Protein AF-A0A2V7YIM9-F1 (afdb_monomer_lite)

Foldseek 3Di:
DAQQQFDVVLVVVLVVLLVVQVLQQLVVCLDCVQFVPVVCCVVPVPDPPAADALVVDDPPDPSSVVSSVSRSVVRSVRGPNNVVLVVVLCVLVVDDQDPDPDVSSVVSVVVSVVVNVVSCVVSVGDDHSVVRGDPCVVCRPNQNVQVVCCVVVVPPADGDGDHFWQARQLVQVVVQVVCQVVVSDQKDKGKDWFDADDPVNVVVCVVVQADQPVNAADQPQFPTSHWFEGTGMFIDMGGDPLVCVLVPDDDLFKDFQFKFKFFQVPAQADADPVGLLRQVVRRCVRPPDPDPSDVPPPQAADEDACRPRNDYTNHPQRVVVVQVSNQLSVQWHAAGPAAPPRGDPVCNVVVVRYHHRHTGGHDFDKDKDWTAHRNRMIMMIIMGGDDPVVSVVSVVVSVVVVVD

Secondary structure (DSSP, 8-state):
-BSSS--HHHHHHHHHHHHHHHHHHHHHHHSGGG-HHHHHHHTT---TTPPPPGGGS-TTSHHHHHHHHHHHHHHHHT-HHHHHHHHHHHHHHTSPPPS--HHHHHHHHHHHHHHHHHHHHHHTPPPPGGGGS-GGGGGGSTTHHHHHHHHHHT--S-------GGGHHHHHHHHHHHHHHTTS-SEEEEEEEEPSPPHHHHHHHHHTT-B-TT-PPP-TTBS---B-B--EEEEEEEE-HHHHHHTT----SEEEEEEEEEE--S-SSSPPSHHHHHHHHHHHTT---SSTTSTT-TT--B---HHHH-B-SSSHHHHHHHHHHHHHTTTEEPP-S--TT-B-HHHHTTGGGB--TT-EE--S--EEEEEEETTTEEEEEEEEEPPHHHHHHHHHHHHHHHT-

Radius of gyration: 29.35 Å; chains: 1; bounding box: 73×36×97 Å

pLDDT: mean 88.26, std 10.35, range [42.66, 98.38]

Sequence (404 aa):
MGTGLGDITITQTEALNHERALRRWNEFWAAAERCSALQVHLDGNVDPAAPRHPDEFPIGSEEWIEAKYAWEEFWAAKSDSLQRYLEEAAAIQGEAVPPSSGSAKLTSIRQKLNRIRALNKKWGCPDEPWASVSPNLLWNIANIPASQISMIGKIVGPAVAPVAACASFGVAAKMAVDAIRLGDATAAVIGMTDPPPHPMVISAFYNANVLSADADVSRPLTALKGTHVAGGSCVWIVGDADAMMAHGFRPLGMEIVGVGTSSDAHHIITPSKGGPQLAIKAAMENVEATDVTTWLHPDVIFTARKGTFGHGMSVGGGWELTAQHLGMAKGRLYPMALTEGELHADVQVHQAKFVQAQGCEVERGYSGKLSMGVGGINSCVISRPWDPQYIEQHLAARAHASAR

Structure (mmCIF, N/CA/C/O backbone):
data_AF-A0A2V7YIM9-F1
#
_entry.id   AF-A0A2V7YIM9-F1
#
loop_
_atom_site.group_PDB
_atom_site.id
_atom_site.type_symbol
_atom_site.label_atom_id
_atom_site.label_alt_id
_atom_site.label_comp_id
_atom_site.label_asym_id
_atom_site.label_entity_id
_atom_site.label_seq_id
_atom_site.pdbx_PDB_ins_code
_atom_site.Cartn_x
_atom_site.Cartn_y
_atom_site.Cartn_z
_atom_site.occupancy
_atom_site.B_iso_or_equiv
_atom_site.auth_seq_id
_atom_site.auth_comp_id
_atom_site.auth_asym_id
_atom_site.auth_atom_id
_atom_site.pdbx_PDB_model_num
ATOM 1 N N . MET A 1 1 ? -5.720 6.142 -2.112 1.00 42.81 1 MET A N 1
ATOM 2 C CA . MET A 1 1 ? -4.274 6.333 -2.383 1.00 42.81 1 MET A CA 1
ATOM 3 C C . MET A 1 1 ? -3.561 5.041 -2.011 1.00 42.81 1 MET A C 1
ATOM 5 O O . MET A 1 1 ? -3.954 4.453 -1.015 1.00 42.81 1 MET A O 1
ATOM 9 N N . GLY A 1 2 ? -2.640 4.522 -2.831 1.00 42.66 2 GLY A N 1
ATOM 10 C CA . GLY A 1 2 ? -2.271 3.097 -2.814 1.00 42.66 2 GLY A CA 1
ATOM 11 C C . GLY A 1 2 ? -0.770 2.827 -2.839 1.00 42.66 2 GLY A C 1
ATOM 12 O O . GLY A 1 2 ? -0.198 2.626 -3.902 1.00 42.66 2 GLY A O 1
ATOM 13 N N . THR A 1 3 ? -0.183 2.731 -1.645 1.00 47.25 3 THR A N 1
ATOM 14 C CA . THR A 1 3 ? 1.246 2.408 -1.407 1.00 47.25 3 THR A CA 1
ATOM 15 C C . THR A 1 3 ? 1.467 1.182 -0.548 1.00 47.25 3 THR A C 1
ATOM 17 O O . THR A 1 3 ? 2.578 0.930 -0.088 1.00 47.25 3 THR A O 1
ATOM 20 N N . GLY A 1 4 ? 0.389 0.471 -0.233 1.00 54.41 4 GLY A N 1
ATOM 21 C CA . GLY A 1 4 ? 0.363 -0.467 0.882 1.00 54.41 4 GLY A CA 1
ATOM 22 C C . GLY A 1 4 ? 0.181 0.189 2.258 1.00 54.41 4 GLY A C 1
ATOM 23 O O . GLY A 1 4 ? -0.347 -0.481 3.133 1.00 54.41 4 GLY A O 1
ATOM 24 N N . LEU A 1 5 ? 0.521 1.474 2.458 1.00 55.50 5 LEU A N 1
ATOM 25 C CA . LEU A 1 5 ? 0.289 2.182 3.736 1.00 55.50 5 LEU A CA 1
ATOM 26 C C . LEU A 1 5 ? -1.057 2.921 3.798 1.00 55.50 5 LEU A C 1
ATOM 28 O O . LEU A 1 5 ? -1.533 3.243 4.885 1.00 55.50 5 LEU A O 1
ATOM 32 N N . GLY A 1 6 ? -1.665 3.193 2.641 1.00 71.44 6 GLY A N 1
ATOM 33 C CA . GLY A 1 6 ? -2.844 4.052 2.547 1.00 71.44 6 GLY A CA 1
ATOM 34 C C . GLY A 1 6 ? -2.540 5.522 2.883 1.00 71.44 6 GLY A C 1
ATOM 35 O O . GLY A 1 6 ? -1.406 5.926 3.128 1.00 71.44 6 GLY A O 1
ATOM 36 N N . ASP A 1 7 ? -3.570 6.350 2.847 1.00 80.69 7 ASP A N 1
ATOM 37 C CA . ASP A 1 7 ? -3.644 7.673 3.444 1.00 80.69 7 ASP A CA 1
ATOM 38 C C . ASP A 1 7 ? -3.644 7.557 4.979 1.00 80.69 7 ASP A C 1
ATOM 40 O O . ASP A 1 7 ? -4.624 7.136 5.604 1.00 80.69 7 ASP A O 1
ATOM 44 N N . ILE A 1 8 ? -2.508 7.905 5.581 1.00 85.88 8 ILE A N 1
ATOM 45 C CA . ILE A 1 8 ? -2.292 7.832 7.030 1.00 85.88 8 ILE A CA 1
ATOM 46 C C . ILE A 1 8 ? -3.161 8.844 7.774 1.00 85.88 8 ILE A C 1
ATOM 48 O O . ILE A 1 8 ? -3.601 8.548 8.881 1.00 85.88 8 ILE A O 1
ATOM 52 N N . THR A 1 9 ? -3.451 10.005 7.183 1.00 86.25 9 THR A N 1
ATOM 53 C CA . THR A 1 9 ? -4.272 11.036 7.828 1.00 86.25 9 THR A CA 1
ATOM 54 C C . THR A 1 9 ? -5.695 10.538 8.039 1.00 86.25 9 THR A C 1
ATOM 56 O O . THR A 1 9 ? -6.255 10.740 9.118 1.00 86.25 9 THR A O 1
ATOM 59 N N . ILE A 1 10 ? -6.261 9.838 7.051 1.00 86.56 10 ILE A N 1
ATOM 60 C CA . ILE A 1 10 ? -7.571 9.193 7.197 1.00 86.56 10 ILE A CA 1
ATOM 61 C C . ILE A 1 10 ? -7.507 8.134 8.301 1.00 86.56 10 ILE A C 1
ATOM 63 O O . ILE A 1 10 ? -8.278 8.218 9.253 1.00 86.56 10 ILE A O 1
ATOM 67 N N . THR A 1 11 ? -6.558 7.191 8.244 1.00 88.75 11 THR A N 1
ATOM 68 C CA . THR A 1 11 ? -6.433 6.140 9.275 1.00 88.75 11 THR A CA 1
ATOM 69 C C . THR A 1 11 ? -6.282 6.723 10.681 1.00 88.75 11 THR A C 1
ATOM 71 O O . THR A 1 11 ? -6.961 6.280 11.603 1.00 88.75 11 THR A O 1
ATOM 74 N N . GLN A 1 12 ? -5.435 7.741 10.851 1.00 90.38 12 GLN A N 1
ATOM 75 C CA . GLN A 1 12 ? -5.206 8.400 12.135 1.00 90.38 12 GLN A CA 1
ATOM 76 C C . GLN A 1 12 ? -6.467 9.105 12.641 1.00 90.38 12 GLN A C 1
ATOM 78 O O . GLN A 1 12 ? -6.817 8.978 13.812 1.00 90.38 12 GLN A O 1
ATOM 83 N N . THR A 1 13 ? -7.157 9.841 11.770 1.00 91.00 13 THR A N 1
ATOM 84 C CA . THR A 1 13 ? -8.372 10.575 12.139 1.00 91.00 13 THR A CA 1
ATOM 85 C C . THR A 1 13 ? -9.473 9.616 12.579 1.00 91.00 13 THR A C 1
ATOM 87 O O . THR A 1 13 ? -10.075 9.812 13.633 1.00 91.00 13 THR A O 1
ATOM 90 N N . GLU A 1 14 ? -9.704 8.553 11.811 1.00 93.00 14 GLU A N 1
ATOM 91 C CA . GLU A 1 14 ? -10.729 7.558 12.125 1.00 93.00 14 GLU A CA 1
ATOM 92 C C . GLU A 1 14 ? -10.385 6.761 13.393 1.00 93.00 14 GLU A C 1
ATOM 94 O O . GLU A 1 14 ? -11.267 6.524 14.219 1.00 93.00 14 GLU A O 1
ATOM 99 N N . ALA A 1 15 ? -9.107 6.427 13.613 1.00 93.50 15 ALA A N 1
ATOM 100 C CA . ALA A 1 15 ? -8.653 5.780 14.844 1.00 93.50 15 ALA A CA 1
ATOM 101 C C . ALA A 1 15 ? -8.900 6.658 16.082 1.00 93.50 15 ALA A C 1
ATOM 103 O O . ALA A 1 15 ? -9.472 6.186 17.064 1.00 93.50 15 ALA A O 1
ATOM 104 N N . LEU A 1 16 ? -8.552 7.949 16.022 1.00 94.62 16 LEU A N 1
ATOM 105 C CA . LEU A 1 16 ? -8.789 8.892 17.121 1.00 94.62 16 LEU A CA 1
ATOM 106 C C . LEU A 1 16 ? -10.284 9.125 17.377 1.00 94.62 16 LEU A C 1
ATOM 108 O O . LEU A 1 16 ? -10.702 9.275 18.526 1.00 94.62 16 LEU A O 1
ATOM 112 N N . ASN A 1 17 ? -11.104 9.168 16.323 1.00 95.38 17 ASN A N 1
ATOM 113 C CA . ASN A 1 17 ? -12.556 9.282 16.461 1.00 95.38 17 ASN A CA 1
ATOM 114 C C . ASN A 1 17 ? -13.139 8.054 17.168 1.00 95.38 17 ASN A C 1
ATOM 116 O O . ASN A 1 17 ? -13.899 8.218 18.126 1.00 95.38 17 ASN A O 1
ATOM 120 N N . HIS A 1 18 ? -12.740 6.852 16.738 1.00 96.56 18 HIS A N 1
ATOM 121 C CA . HIS A 1 18 ? -13.134 5.594 17.369 1.00 96.56 18 HIS A CA 1
ATOM 122 C C . HIS A 1 18 ? -12.713 5.536 18.835 1.00 96.56 18 HIS A C 1
ATOM 124 O O . HIS A 1 18 ? -13.533 5.250 19.700 1.00 96.56 18 HIS A O 1
ATOM 130 N N . GLU A 1 19 ? -11.460 5.870 19.136 1.00 96.06 19 GLU A N 1
ATOM 131 C CA . GLU A 1 19 ? -10.937 5.857 20.499 1.00 96.06 19 GLU A CA 1
ATOM 132 C C . GLU A 1 19 ? -11.708 6.813 21.424 1.00 96.06 19 GLU A C 1
ATOM 134 O O . GLU A 1 19 ? -12.126 6.429 22.515 1.00 96.06 19 GLU A O 1
ATOM 139 N N . ARG A 1 20 ? -11.986 8.047 20.981 1.00 96.12 20 ARG A N 1
ATOM 140 C CA . ARG A 1 20 ? -12.792 9.009 21.759 1.00 96.12 20 ARG A CA 1
ATOM 141 C C . ARG A 1 20 ? -14.228 8.534 21.973 1.00 96.12 20 ARG A C 1
ATOM 143 O O . ARG A 1 20 ? -14.816 8.812 23.019 1.00 96.12 20 ARG A O 1
ATOM 150 N N . ALA A 1 21 ? -14.825 7.876 20.982 1.00 97.38 21 ALA A N 1
ATOM 151 C CA . ALA A 1 21 ? -16.162 7.311 21.117 1.00 97.38 21 ALA A CA 1
ATOM 152 C C . ALA A 1 21 ? -16.165 6.124 22.089 1.00 97.38 21 ALA A C 1
ATOM 154 O O . ALA A 1 21 ? -17.000 6.097 22.990 1.00 97.38 21 ALA A O 1
ATOM 155 N N . LEU A 1 22 ? -15.184 5.225 21.977 1.00 97.25 22 LEU A N 1
ATOM 156 C CA . LEU A 1 22 ? -15.013 4.071 22.856 1.00 97.25 22 LEU A CA 1
ATOM 157 C C . LEU A 1 22 ? -14.806 4.480 24.316 1.00 97.25 22 LEU A C 1
ATOM 159 O O . LEU A 1 22 ? -15.450 3.917 25.192 1.00 97.25 22 LEU A O 1
ATOM 163 N N . ARG A 1 23 ? -13.992 5.508 24.581 1.00 95.75 23 ARG A N 1
ATOM 164 C CA . ARG A 1 23 ? -13.793 6.033 25.943 1.00 95.75 23 ARG A CA 1
ATOM 165 C C . ARG A 1 23 ? -15.106 6.518 26.564 1.00 95.75 23 ARG A C 1
ATOM 167 O O . ARG A 1 23 ? -15.465 6.076 27.645 1.00 95.75 23 ARG A O 1
ATOM 174 N N . ARG A 1 24 ? -15.875 7.353 25.851 1.00 97.44 24 ARG A N 1
ATOM 175 C CA . ARG A 1 24 ? -17.189 7.835 26.331 1.00 97.44 24 ARG A CA 1
ATOM 176 C C . ARG A 1 24 ? -18.197 6.701 26.517 1.00 97.44 24 ARG A C 1
ATOM 178 O O . ARG A 1 24 ? -19.010 6.743 27.434 1.00 97.44 24 ARG A O 1
ATOM 185 N N . TRP A 1 25 ? -18.162 5.713 25.626 1.00 98.19 25 TRP A N 1
ATOM 186 C CA . TRP A 1 25 ? -19.009 4.529 25.695 1.00 98.19 25 TRP A CA 1
ATOM 187 C C . TRP A 1 25 ? -18.703 3.702 26.944 1.00 98.19 25 TRP A C 1
ATOM 189 O O . TRP A 1 25 ? -19.609 3.417 27.725 1.00 98.19 25 TRP A O 1
ATOM 199 N N . ASN A 1 26 ? -17.431 3.373 27.164 1.00 98.12 26 ASN A N 1
ATOM 200 C CA . ASN A 1 26 ? -17.002 2.585 28.312 1.00 98.12 26 ASN A CA 1
ATOM 201 C C . ASN A 1 26 ? -17.240 3.340 29.619 1.00 98.12 26 ASN A C 1
ATOM 203 O O . ASN A 1 26 ? -17.828 2.765 30.521 1.00 98.12 26 ASN A O 1
ATOM 207 N N . GLU A 1 27 ? -16.903 4.630 29.703 1.00 97.56 27 GLU A N 1
ATOM 208 C CA . GLU A 1 27 ? -17.203 5.471 30.871 1.00 97.56 27 GLU A CA 1
ATOM 209 C C . GLU A 1 27 ? -18.697 5.439 31.233 1.00 97.56 27 GLU A C 1
ATOM 211 O O . GLU A 1 27 ? -19.064 5.263 32.396 1.00 97.56 27 GLU A O 1
ATOM 216 N N . PHE A 1 28 ? -19.578 5.547 30.231 1.00 98.31 28 PHE A N 1
ATOM 217 C CA . 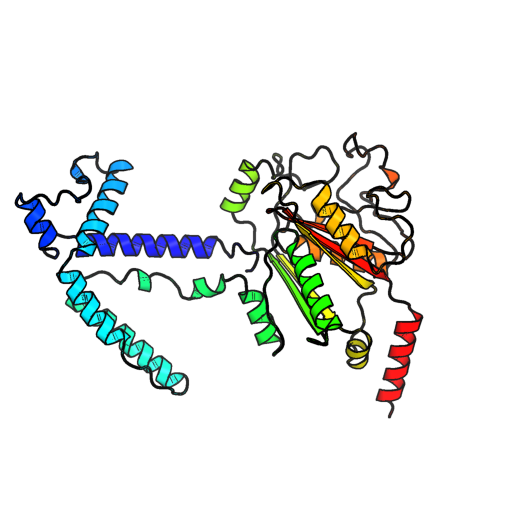PHE A 1 28 ? -21.017 5.472 30.456 1.00 98.31 28 PHE A CA 1
ATOM 218 C C . PHE A 1 28 ? -21.429 4.101 31.005 1.00 98.31 28 PHE A C 1
ATOM 220 O O . PHE A 1 28 ? -22.084 4.031 32.046 1.00 98.31 28 PHE A O 1
ATOM 227 N N . TRP A 1 29 ? -21.061 3.010 30.330 1.00 98.31 29 TRP A N 1
ATOM 228 C CA . TRP A 1 29 ? -21.534 1.661 30.668 1.00 98.31 29 TRP A CA 1
ATOM 229 C C . TRP A 1 29 ? -20.837 1.031 31.876 1.00 98.31 29 TRP A C 1
ATOM 231 O O . TRP A 1 29 ? -21.437 0.198 32.552 1.00 98.31 29 TRP A O 1
ATOM 241 N N . ALA A 1 30 ? -19.614 1.455 32.182 1.00 97.81 30 ALA A N 1
ATOM 242 C CA . ALA A 1 30 ? -18.868 1.033 33.359 1.00 97.81 30 ALA A CA 1
ATOM 243 C C . ALA A 1 30 ? -19.380 1.668 34.654 1.00 97.81 30 ALA A C 1
ATOM 245 O O . ALA A 1 30 ? -18.981 1.223 35.721 1.00 97.81 30 ALA A O 1
ATOM 246 N N . ALA A 1 31 ? -20.242 2.689 34.605 1.00 97.00 31 ALA A N 1
ATOM 247 C CA . ALA A 1 31 ? -20.770 3.318 35.812 1.00 97.00 31 ALA A CA 1
ATOM 248 C C . ALA A 1 31 ? -21.504 2.303 36.711 1.00 97.00 31 ALA A C 1
ATOM 250 O O . ALA A 1 31 ? -22.282 1.482 36.222 1.00 97.00 31 ALA A O 1
ATOM 251 N N . ALA A 1 32 ? -21.310 2.394 38.031 1.00 95.56 32 ALA A N 1
ATOM 252 C CA . ALA A 1 32 ? -21.840 1.425 39.000 1.00 95.56 32 ALA A CA 1
ATOM 253 C C . ALA A 1 32 ? -23.373 1.260 38.923 1.00 95.56 32 ALA A C 1
ATOM 255 O O . ALA A 1 32 ? -23.888 0.149 38.999 1.00 95.56 32 ALA A O 1
ATOM 256 N N . GLU A 1 33 ? -24.098 2.344 38.628 1.00 96.19 33 GLU A N 1
ATOM 257 C CA . GLU A 1 33 ? -25.552 2.344 38.391 1.00 96.19 33 GLU A CA 1
ATOM 258 C C . GLU A 1 33 ? -26.010 1.489 37.190 1.00 96.19 33 GLU A C 1
ATOM 260 O O . GLU A 1 33 ? -27.188 1.151 37.083 1.00 96.19 33 GLU A O 1
ATOM 265 N N . ARG A 1 34 ? -25.093 1.135 36.281 1.00 97.12 34 ARG A N 1
ATOM 266 C CA . ARG A 1 34 ? -25.328 0.324 35.074 1.00 97.12 34 ARG A CA 1
ATOM 267 C C . ARG A 1 34 ? -24.550 -0.995 35.071 1.00 97.12 34 ARG A C 1
ATOM 269 O O . ARG A 1 34 ? -24.736 -1.801 34.156 1.00 97.12 34 ARG A O 1
ATOM 276 N N . CYS A 1 35 ? -23.686 -1.221 36.056 1.00 97.81 35 CYS A N 1
ATOM 277 C CA . CYS A 1 35 ? -22.847 -2.406 36.163 1.00 97.81 35 CYS A CA 1
ATOM 278 C C . CYS A 1 35 ? -22.949 -2.992 37.572 1.00 97.81 35 CYS A C 1
ATOM 280 O O . CYS A 1 35 ? -22.203 -2.632 38.484 1.00 97.81 35 CYS A O 1
ATOM 282 N N . SER A 1 36 ? -23.867 -3.945 37.731 1.00 96.69 36 SER A N 1
ATOM 283 C CA . SER A 1 36 ? -24.070 -4.670 38.991 1.00 96.69 36 SER A CA 1
ATOM 284 C C . SER A 1 36 ? -22.798 -5.362 39.494 1.00 96.69 36 SER A C 1
ATOM 286 O O . SER A 1 36 ? -22.537 -5.366 40.694 1.00 96.69 36 SER A O 1
ATOM 288 N N . ALA A 1 37 ? -21.968 -5.890 38.590 1.00 96.38 37 ALA A N 1
ATOM 289 C CA . ALA A 1 37 ? -20.688 -6.498 38.948 1.00 96.38 37 ALA A CA 1
ATOM 290 C C . ALA A 1 37 ? -19.711 -5.484 39.570 1.00 96.38 37 ALA A C 1
ATOM 292 O O . ALA A 1 37 ? -19.044 -5.809 40.552 1.00 96.38 37 ALA A O 1
ATOM 293 N N . LEU A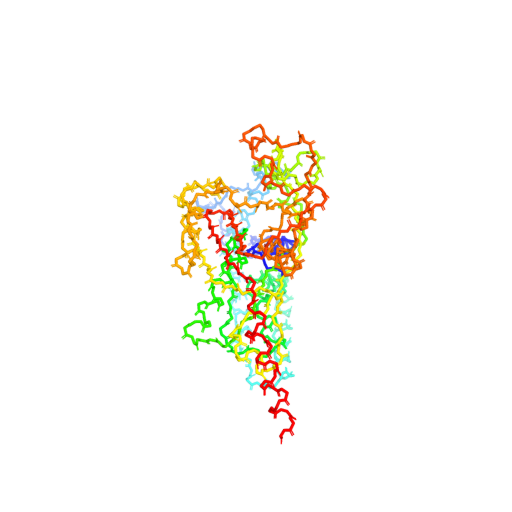 1 38 ? -19.663 -4.254 39.043 1.00 97.00 38 LEU A N 1
ATOM 294 C CA . LEU A 1 38 ? -18.868 -3.183 39.639 1.00 97.00 38 LEU A CA 1
ATOM 295 C C . LEU A 1 38 ? -19.428 -2.789 41.007 1.00 97.00 38 LEU A C 1
ATOM 297 O O . LEU A 1 38 ? -18.658 -2.629 41.946 1.00 97.00 38 LEU A O 1
ATOM 301 N N . GLN A 1 39 ? -20.751 -2.663 41.142 1.00 95.94 39 GLN A N 1
ATOM 302 C CA . GLN A 1 39 ? -21.371 -2.344 42.431 1.00 95.94 39 GLN A CA 1
ATOM 303 C C . GLN A 1 39 ? -20.971 -3.372 43.502 1.00 95.94 39 GLN A C 1
ATOM 305 O O . GLN A 1 39 ? -20.506 -2.994 44.569 1.00 95.94 39 GLN A O 1
ATOM 310 N N . VAL A 1 40 ? -21.040 -4.667 43.178 1.00 95.75 40 VAL A N 1
ATOM 311 C CA . VAL A 1 40 ? -20.604 -5.758 44.068 1.00 95.75 40 VAL A CA 1
ATOM 312 C C . VAL A 1 40 ? -19.119 -5.647 44.436 1.00 95.75 40 VAL A C 1
ATOM 314 O O . VAL A 1 40 ? -18.757 -5.877 45.591 1.00 95.75 40 VAL A O 1
ATOM 317 N N . HIS A 1 41 ? -18.262 -5.275 43.481 1.00 95.44 41 HIS A N 1
ATOM 318 C CA . HIS A 1 41 ? -16.842 -5.037 43.737 1.00 95.44 41 HIS A CA 1
ATOM 319 C C . HIS A 1 41 ? -16.619 -3.859 44.694 1.00 95.44 41 HIS A C 1
ATOM 321 O O . HIS A 1 41 ? -15.869 -3.991 45.660 1.00 95.44 41 HIS A O 1
ATOM 327 N N . LEU A 1 42 ? -17.296 -2.730 44.460 1.00 93.38 42 LEU A N 1
ATOM 328 C CA . LEU A 1 42 ? -17.209 -1.530 45.299 1.00 93.38 42 LEU A CA 1
ATOM 329 C C . LEU A 1 42 ? -17.794 -1.748 46.704 1.00 93.38 42 LEU A C 1
ATOM 331 O O . LEU A 1 42 ? -17.289 -1.176 47.667 1.00 93.38 42 LEU A O 1
ATOM 335 N N . ASP A 1 43 ? -18.792 -2.623 46.840 1.00 94.31 43 ASP A N 1
ATOM 336 C CA . ASP A 1 43 ? -19.398 -3.007 48.122 1.00 94.31 43 ASP A CA 1
ATOM 337 C C . ASP A 1 43 ? -18.510 -3.973 48.944 1.00 94.31 43 ASP A C 1
ATOM 339 O O . ASP A 1 43 ? -18.887 -4.406 50.036 1.00 94.31 43 ASP A O 1
ATOM 343 N N . GLY A 1 44 ? -17.311 -4.304 48.446 1.00 90.75 44 GLY A N 1
ATOM 344 C CA . GLY A 1 44 ? -16.274 -5.038 49.175 1.00 90.75 44 GLY A CA 1
ATOM 345 C C . GLY A 1 44 ? -16.062 -6.485 48.729 1.00 90.75 44 GLY A C 1
ATOM 346 O O . GLY A 1 44 ? -15.158 -7.146 49.243 1.00 90.75 44 GLY A O 1
ATOM 347 N N . ASN A 1 45 ? -16.831 -6.994 47.761 1.00 91.69 45 ASN A N 1
ATOM 348 C CA . ASN A 1 45 ? -16.574 -8.301 47.153 1.00 91.69 45 ASN A CA 1
ATOM 349 C C . ASN A 1 45 ? -15.641 -8.146 45.945 1.00 91.69 45 ASN A C 1
ATOM 351 O O . ASN A 1 45 ? -16.058 -8.203 44.786 1.00 91.69 45 ASN A O 1
ATOM 355 N N . VAL A 1 46 ? -14.371 -7.883 46.253 1.00 90.12 46 VAL A N 1
ATOM 356 C CA . VAL A 1 46 ? -13.329 -7.526 45.286 1.00 90.12 46 VAL A CA 1
ATOM 357 C C . VAL A 1 46 ? -13.140 -8.637 44.251 1.00 90.12 46 VAL A C 1
ATOM 359 O O . VAL A 1 46 ? -12.635 -9.715 44.559 1.00 90.12 46 VAL A O 1
ATOM 362 N N . ASP A 1 47 ? -13.505 -8.352 43.000 1.00 93.06 47 ASP A N 1
ATOM 363 C CA . ASP A 1 47 ? -13.072 -9.141 41.841 1.00 93.06 47 ASP A CA 1
ATOM 364 C C . ASP A 1 47 ? -11.532 -9.087 41.733 1.00 93.06 47 ASP A C 1
ATOM 366 O O . ASP A 1 47 ? -10.982 -8.010 41.484 1.00 93.06 47 ASP A O 1
ATOM 370 N N . PRO A 1 48 ? -10.818 -10.215 41.911 1.00 92.56 48 PRO A N 1
ATOM 371 C CA . PRO A 1 48 ? -9.357 -10.237 41.912 1.00 92.56 48 PRO A CA 1
ATOM 372 C C . PRO A 1 48 ? -8.748 -9.955 40.532 1.00 92.56 48 PRO A C 1
ATOM 374 O O . PRO A 1 48 ? -7.548 -9.712 40.442 1.00 92.56 48 PRO A O 1
ATOM 377 N N . ALA A 1 49 ? -9.546 -10.016 39.462 1.00 95.44 49 ALA A N 1
ATOM 378 C CA . ALA A 1 49 ? -9.114 -9.671 38.113 1.00 95.44 49 ALA A CA 1
ATOM 379 C C . ALA A 1 49 ? -9.318 -8.184 37.782 1.00 95.44 49 ALA A C 1
ATOM 381 O O . ALA A 1 49 ? -8.957 -7.765 36.681 1.00 95.44 49 ALA A O 1
ATOM 382 N N . ALA A 1 50 ? -9.906 -7.395 38.690 1.00 95.81 50 ALA A N 1
ATOM 383 C CA . ALA A 1 50 ? -10.101 -5.972 38.461 1.00 95.81 50 ALA A CA 1
ATOM 384 C C . ALA A 1 50 ? -8.744 -5.250 38.340 1.00 95.81 50 ALA A C 1
ATOM 386 O O . ALA A 1 50 ? -7.833 -5.505 39.135 1.00 95.81 50 ALA A O 1
ATOM 387 N N . PRO A 1 51 ? -8.589 -4.346 37.359 1.00 96.38 51 PRO A N 1
ATOM 388 C CA . PRO A 1 51 ? -7.403 -3.507 37.258 1.00 96.38 51 PRO A CA 1
ATOM 389 C C . PRO A 1 51 ? -7.320 -2.541 38.449 1.00 96.38 51 PRO A C 1
ATOM 391 O O . PRO A 1 51 ? -8.279 -2.366 39.200 1.00 96.38 51 PRO A O 1
ATOM 394 N N . ARG A 1 52 ? -6.163 -1.892 38.616 1.00 94.75 52 ARG A N 1
ATOM 395 C CA . ARG A 1 52 ? -5.961 -0.886 39.671 1.00 94.75 52 ARG A CA 1
ATOM 396 C C . ARG A 1 52 ? -6.961 0.257 39.530 1.00 94.75 52 ARG A C 1
ATOM 398 O O . ARG A 1 52 ? -7.253 0.689 38.412 1.00 94.75 52 ARG A O 1
ATOM 405 N N . HIS A 1 53 ? -7.461 0.753 40.657 1.00 94.81 53 HIS A N 1
ATOM 406 C CA . HIS A 1 53 ? -8.435 1.834 40.641 1.00 94.81 53 HIS A CA 1
ATOM 407 C C . HIS A 1 53 ? -7.747 3.144 40.214 1.00 94.81 53 HIS A C 1
ATOM 409 O O . HIS A 1 53 ? -6.646 3.430 40.694 1.00 94.81 53 HIS A O 1
ATOM 415 N N . PRO A 1 54 ? -8.364 3.980 39.356 1.00 95.69 54 PRO A N 1
ATOM 416 C CA . PRO A 1 54 ? -7.737 5.219 38.883 1.00 95.69 54 PRO A CA 1
ATOM 417 C C . PRO A 1 54 ? -7.340 6.176 40.015 1.00 95.69 54 PRO A C 1
ATOM 419 O O . PRO A 1 54 ? -6.305 6.826 39.929 1.00 95.69 54 PRO A O 1
ATOM 422 N N . ASP A 1 55 ? -8.110 6.212 41.106 1.00 95.44 55 ASP A N 1
ATOM 423 C CA . ASP A 1 55 ? -7.829 7.050 42.288 1.00 95.44 55 ASP A CA 1
ATOM 424 C C . ASP A 1 55 ? -6.514 6.708 43.013 1.00 95.44 55 ASP A C 1
ATOM 426 O O . ASP A 1 55 ? -6.055 7.477 43.855 1.00 95.44 55 ASP A O 1
ATOM 430 N N . GLU A 1 56 ? -5.879 5.576 42.692 1.00 96.06 56 GLU A N 1
ATOM 431 C CA . GLU A 1 56 ? -4.537 5.252 43.183 1.00 96.06 56 GLU A CA 1
ATOM 432 C C . GLU A 1 56 ? -3.437 6.125 42.549 1.00 96.06 56 GLU A C 1
ATOM 434 O O . GLU A 1 56 ? -2.292 6.098 43.009 1.00 96.06 56 GLU A O 1
ATOM 439 N N . PHE A 1 57 ? -3.758 6.885 41.496 1.00 97.38 57 PHE A N 1
ATOM 440 C CA . PHE A 1 57 ? -2.809 7.671 40.712 1.00 97.38 57 PHE A CA 1
ATOM 441 C C . PHE A 1 57 ? -3.178 9.165 40.682 1.00 97.38 57 PHE A C 1
ATOM 443 O O . PHE A 1 57 ? -4.357 9.519 40.761 1.00 97.38 57 PHE A O 1
ATOM 450 N N . PRO A 1 58 ? -2.195 10.077 40.539 1.00 97.44 58 PRO A N 1
ATOM 451 C CA . PRO A 1 58 ? -2.470 11.506 40.412 1.00 97.44 58 PRO A CA 1
ATOM 452 C C . PRO A 1 58 ? -3.316 11.815 39.171 1.00 97.44 58 PRO A C 1
ATOM 454 O O . PRO A 1 58 ? -2.931 11.480 38.053 1.00 97.44 58 PRO A O 1
ATOM 457 N N . ILE A 1 59 ? -4.442 12.510 39.357 1.00 96.06 59 ILE A N 1
ATOM 458 C CA . ILE A 1 59 ? -5.344 12.882 38.257 1.00 96.06 59 ILE A CA 1
ATOM 459 C C . ILE A 1 59 ? -4.565 13.599 37.147 1.00 96.06 59 ILE A C 1
ATOM 461 O O . ILE A 1 59 ? -3.906 14.612 37.385 1.00 96.06 59 ILE A O 1
ATOM 465 N N . GLY A 1 60 ? -4.688 13.085 35.923 1.00 93.19 60 GLY A N 1
ATOM 466 C CA . GLY A 1 60 ? -4.036 13.632 34.734 1.00 93.19 60 GLY A CA 1
ATOM 467 C C . GLY A 1 60 ? -2.623 13.109 34.461 1.00 93.19 60 GLY A C 1
ATOM 468 O O . GLY A 1 60 ? -2.051 13.502 33.445 1.00 93.19 60 GLY A O 1
ATOM 469 N N . SER A 1 61 ? -2.065 12.233 35.307 1.00 96.75 61 SER A N 1
ATOM 470 C CA . SER A 1 61 ? -0.836 11.501 34.972 1.00 96.75 61 SER A CA 1
ATOM 471 C C . SER A 1 61 ? -1.092 10.439 33.896 1.00 96.75 61 SER A C 1
ATOM 473 O O . SER A 1 61 ? -2.235 10.039 33.665 1.00 96.75 61 SER A O 1
ATOM 475 N N . GLU A 1 62 ? -0.034 9.975 33.231 1.00 96.56 62 GLU A N 1
ATOM 476 C CA . GLU A 1 62 ? -0.134 8.915 32.219 1.00 96.56 62 GLU A CA 1
ATOM 477 C C . GLU A 1 62 ? -0.678 7.618 32.837 1.00 96.56 62 GLU A C 1
ATOM 479 O O . GLU A 1 62 ? -1.609 7.020 32.304 1.00 96.56 62 GLU A O 1
ATOM 484 N N . GLU A 1 63 ? -0.220 7.269 34.039 1.00 97.19 63 GLU A N 1
ATOM 485 C CA . GLU A 1 63 ? -0.690 6.100 34.786 1.00 97.19 63 GLU A CA 1
ATOM 486 C C . GLU A 1 63 ? -2.162 6.221 35.195 1.00 97.19 63 GLU A C 1
ATOM 488 O O . GLU A 1 63 ? -2.895 5.235 35.159 1.00 97.19 63 GLU A O 1
ATOM 493 N N . TRP A 1 64 ? -2.625 7.426 35.552 1.00 97.50 64 TRP A N 1
ATOM 494 C CA . TRP A 1 64 ? -4.042 7.666 35.832 1.00 97.50 64 TRP A CA 1
ATOM 495 C C . TRP A 1 64 ? -4.904 7.464 34.583 1.00 97.50 64 TRP A C 1
ATOM 497 O O . TRP A 1 64 ? -5.975 6.862 34.661 1.00 97.50 64 TRP A O 1
ATOM 507 N N . ILE A 1 65 ? -4.435 7.941 33.425 1.00 95.38 65 ILE A N 1
ATOM 508 C CA . ILE A 1 65 ? -5.121 7.776 32.138 1.00 95.38 65 ILE A CA 1
ATOM 509 C C . ILE A 1 65 ? -5.220 6.286 31.776 1.00 95.38 65 ILE A C 1
ATOM 511 O O . ILE A 1 65 ? -6.308 5.810 31.447 1.00 95.38 65 ILE A O 1
ATOM 515 N N . GLU A 1 66 ? -4.113 5.548 31.874 1.00 96.00 66 GLU A N 1
ATOM 516 C CA . GLU A 1 66 ? -4.071 4.107 31.601 1.00 96.00 66 GLU A CA 1
ATOM 517 C C . GLU A 1 66 ? -4.967 3.314 32.558 1.00 96.00 66 GLU A C 1
ATOM 519 O O . GLU A 1 66 ? -5.773 2.492 32.112 1.00 96.00 66 GLU A O 1
ATOM 524 N N . ALA A 1 67 ? -4.885 3.593 33.863 1.00 97.12 67 ALA A N 1
ATOM 525 C CA . ALA A 1 67 ? -5.715 2.945 34.871 1.00 97.12 67 ALA A CA 1
ATOM 526 C C . ALA A 1 67 ? -7.205 3.226 34.643 1.00 97.12 67 ALA A C 1
ATOM 528 O O . ALA A 1 67 ? -8.015 2.303 34.717 1.00 97.12 67 ALA A O 1
ATOM 529 N N . LYS A 1 68 ? -7.575 4.471 34.301 1.00 96.69 68 LYS A N 1
ATOM 530 C CA . LYS A 1 68 ? -8.958 4.835 33.955 1.00 96.69 68 LYS A CA 1
ATOM 531 C C . LYS A 1 68 ? -9.468 4.021 32.774 1.00 96.69 68 LYS A C 1
ATOM 533 O O . LYS A 1 68 ? -10.554 3.457 32.873 1.00 96.69 68 LYS A O 1
ATOM 538 N N . TYR A 1 69 ? -8.695 3.896 31.697 1.00 95.75 69 TYR A N 1
ATOM 539 C CA . TYR A 1 69 ? -9.143 3.138 30.525 1.00 95.75 69 TYR A CA 1
ATOM 540 C C . TYR A 1 69 ? -9.255 1.646 30.794 1.00 95.75 69 TYR A C 1
ATOM 542 O O . TYR A 1 69 ? -10.271 1.055 30.434 1.00 95.75 69 TYR A O 1
ATOM 550 N N . ALA A 1 70 ? -8.278 1.056 31.484 1.00 97.12 70 ALA A N 1
ATOM 551 C CA . ALA A 1 70 ? -8.346 -0.348 31.870 1.00 97.12 70 ALA A CA 1
ATOM 552 C C . ALA A 1 70 ? -9.563 -0.624 32.770 1.00 97.12 70 ALA A C 1
ATOM 554 O O . ALA A 1 70 ? -10.288 -1.595 32.553 1.00 97.12 70 ALA A O 1
ATOM 555 N N . TRP A 1 71 ? -9.811 0.247 33.754 1.00 97.69 71 TRP A N 1
ATOM 556 C CA . TRP A 1 71 ? -10.950 0.153 34.666 1.00 97.69 71 TRP A CA 1
ATOM 557 C C . TRP A 1 71 ? -12.287 0.215 33.926 1.00 97.69 71 TRP A C 1
ATOM 559 O O . TRP A 1 71 ? -13.136 -0.661 34.091 1.00 97.69 71 TRP A O 1
ATOM 569 N N . GLU A 1 72 ? -12.471 1.222 33.075 1.00 97.88 72 GLU A N 1
ATOM 570 C CA . GLU A 1 72 ? -13.712 1.409 32.324 1.00 97.88 72 GLU A CA 1
ATOM 571 C C . GLU A 1 72 ? -13.955 0.294 31.311 1.00 97.88 72 GLU A C 1
ATOM 573 O O . GLU A 1 72 ? -15.075 -0.191 31.198 1.00 97.88 72 GLU A O 1
ATOM 578 N N . GLU A 1 73 ? -12.927 -0.151 30.590 1.00 97.81 73 GLU A N 1
ATOM 579 C CA . GLU A 1 73 ? -13.047 -1.272 29.657 1.00 97.81 73 GLU A CA 1
ATOM 580 C C . GLU A 1 73 ? -13.457 -2.562 30.380 1.00 97.81 73 GLU A C 1
ATOM 582 O O . GLU A 1 73 ? -14.404 -3.237 29.962 1.00 97.81 73 GLU A O 1
ATOM 587 N N . PHE A 1 74 ? -12.799 -2.869 31.502 1.00 98.25 74 PHE A N 1
ATOM 588 C CA . PHE A 1 74 ? -13.077 -4.064 32.293 1.00 98.25 74 PHE A CA 1
ATOM 589 C C . PHE A 1 74 ? -14.522 -4.093 32.803 1.00 98.25 74 PHE A C 1
ATOM 591 O O . PHE A 1 74 ? -15.221 -5.102 32.659 1.00 98.25 74 PHE A O 1
ATOM 598 N N . TRP A 1 75 ? -14.996 -2.986 33.378 1.00 98.31 75 TRP A N 1
ATOM 599 C CA . TRP A 1 75 ? -16.335 -2.928 33.960 1.00 98.31 75 TRP A CA 1
ATOM 600 C C . TRP A 1 75 ? -17.439 -2.731 32.924 1.00 98.31 75 TRP A C 1
ATOM 602 O O . TRP A 1 75 ? -18.520 -3.295 33.101 1.00 98.31 75 TRP A O 1
ATOM 612 N N . ALA A 1 76 ? -17.185 -2.025 31.818 1.00 98.06 76 ALA A N 1
ATOM 613 C CA . ALA A 1 76 ? -18.132 -1.949 30.708 1.00 98.06 76 ALA A CA 1
ATOM 614 C C . ALA A 1 76 ? -18.395 -3.342 30.117 1.00 98.06 76 ALA A C 1
ATOM 616 O O . ALA A 1 76 ? -19.553 -3.707 29.920 1.00 98.06 76 ALA A O 1
ATOM 617 N N . ALA A 1 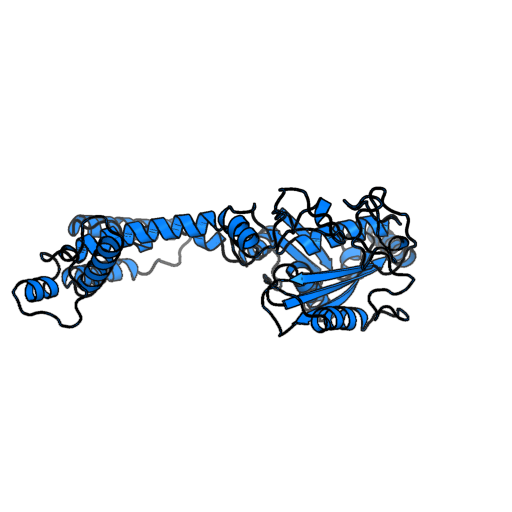77 ? -17.359 -4.171 29.932 1.00 97.31 77 ALA A N 1
ATOM 618 C CA . ALA A 1 77 ? -17.509 -5.546 29.442 1.00 97.31 77 ALA A CA 1
ATOM 619 C C . ALA A 1 77 ? -18.371 -6.444 30.358 1.00 97.31 77 ALA A C 1
ATOM 621 O O . ALA A 1 77 ? -18.961 -7.424 29.895 1.00 97.31 77 ALA A O 1
ATOM 622 N N . LYS A 1 78 ? -18.471 -6.103 31.649 1.00 97.69 78 LYS A N 1
ATOM 623 C CA . LYS A 1 78 ? -19.279 -6.807 32.660 1.00 97.69 78 LYS A CA 1
ATOM 624 C C . LYS A 1 78 ? -20.630 -6.142 32.950 1.00 97.69 78 LYS A C 1
ATOM 626 O O . LYS A 1 78 ? -21.369 -6.628 33.803 1.00 97.69 78 LYS A O 1
ATOM 631 N N . SER A 1 79 ? -20.968 -5.051 32.261 1.00 98.38 79 SER A N 1
ATOM 632 C CA . SER A 1 79 ? -22.223 -4.329 32.475 1.00 98.38 79 SER A CA 1
ATOM 633 C C . SER A 1 79 ? -23.423 -5.133 31.966 1.00 98.38 79 SER A C 1
ATOM 635 O O . SER A 1 79 ? -23.594 -5.353 30.766 1.00 98.38 79 SER A O 1
ATOM 637 N N . ASP A 1 80 ? -24.315 -5.510 32.882 1.00 98.00 80 ASP A N 1
ATOM 638 C CA . ASP A 1 80 ? -25.597 -6.148 32.566 1.00 98.00 80 ASP A CA 1
ATOM 639 C C . ASP A 1 80 ? -26.542 -5.218 31.782 1.00 98.00 80 ASP A C 1
ATOM 641 O O . ASP A 1 80 ? -27.382 -5.671 31.000 1.00 98.00 80 ASP A O 1
ATOM 645 N N . SER A 1 81 ? -26.413 -3.901 31.970 1.00 98.00 81 SER A N 1
ATOM 646 C CA . SER A 1 81 ? -27.182 -2.915 31.209 1.00 98.00 81 SER A CA 1
ATOM 647 C C . SER A 1 81 ? -26.675 -2.803 29.770 1.00 98.00 81 SER A C 1
ATOM 649 O O . SER A 1 81 ? -27.489 -2.768 28.848 1.00 98.00 81 SER A O 1
ATOM 651 N N . LEU A 1 82 ? -25.351 -2.827 29.561 1.00 98.31 82 LEU A N 1
ATOM 652 C CA . LEU A 1 82 ? -24.766 -2.854 28.220 1.00 98.31 82 LEU A CA 1
ATOM 653 C C . LEU A 1 82 ? -25.154 -4.130 27.469 1.00 98.31 82 LEU A C 1
ATOM 655 O O . LEU A 1 82 ? -25.526 -4.051 26.303 1.00 98.31 82 LEU A O 1
ATOM 659 N N . GLN A 1 83 ? -25.121 -5.294 28.125 1.00 97.94 83 GLN A N 1
ATOM 660 C CA . GLN A 1 83 ? -25.529 -6.558 27.501 1.00 97.94 83 GLN A CA 1
ATOM 661 C C . GLN A 1 83 ? -26.967 -6.486 26.966 1.00 97.94 83 GLN A C 1
ATOM 663 O O . GLN A 1 83 ? -27.200 -6.765 25.791 1.00 97.94 83 GLN A O 1
ATOM 668 N N . ARG A 1 84 ? -27.909 -5.990 27.779 1.00 98.19 84 ARG A N 1
ATOM 669 C CA . ARG A 1 84 ? -29.306 -5.779 27.361 1.00 98.19 84 ARG A CA 1
ATOM 670 C C . ARG A 1 84 ? -29.438 -4.765 26.222 1.00 98.19 84 ARG A C 1
ATOM 672 O O . ARG A 1 84 ? -30.201 -4.994 25.285 1.00 98.19 84 ARG A O 1
ATOM 679 N N . TYR A 1 85 ? -28.688 -3.661 26.267 1.00 98.19 85 TYR A N 1
ATOM 680 C CA . TYR A 1 85 ? -28.640 -2.705 25.158 1.00 98.19 85 TYR A CA 1
ATOM 681 C C . TYR A 1 85 ? -28.171 -3.378 23.858 1.00 98.19 85 TYR A C 1
ATOM 683 O O . TYR A 1 85 ? -28.802 -3.204 22.814 1.00 98.19 85 TYR A O 1
ATOM 691 N N . LEU A 1 86 ? -27.082 -4.153 23.911 1.00 97.50 86 LEU A N 1
ATOM 692 C CA . LEU A 1 86 ? -26.493 -4.806 22.741 1.00 97.50 86 LEU A CA 1
ATOM 693 C C . LEU A 1 86 ? -27.433 -5.857 22.144 1.00 97.50 86 LEU A C 1
ATOM 695 O O . LEU A 1 86 ? -27.510 -5.962 20.922 1.00 97.50 86 LEU A O 1
ATOM 699 N N . GLU A 1 87 ? -28.187 -6.583 22.971 1.00 97.69 87 GLU A N 1
ATOM 700 C CA . GLU A 1 87 ? -29.237 -7.502 22.519 1.00 97.69 87 GLU A CA 1
ATOM 701 C C . GLU A 1 87 ? -30.343 -6.767 21.740 1.00 97.69 87 GLU A C 1
ATOM 703 O O . GLU A 1 87 ? -30.703 -7.178 20.632 1.00 97.69 87 GLU A O 1
ATOM 708 N N . GLU A 1 88 ? -30.843 -5.641 22.266 1.00 97.38 88 GLU A N 1
ATOM 709 C CA . GLU A 1 88 ? -31.836 -4.807 21.572 1.00 97.38 88 GLU A CA 1
ATOM 710 C C . GLU A 1 88 ? -31.275 -4.217 20.263 1.00 97.38 88 GLU A C 1
ATOM 712 O O . GLU A 1 88 ? -31.951 -4.223 19.228 1.00 97.38 88 GLU A O 1
ATOM 717 N N . ALA A 1 89 ? -30.031 -3.730 20.280 1.00 96.50 89 ALA A N 1
ATOM 718 C CA . ALA A 1 89 ? -29.362 -3.176 19.106 1.00 96.50 89 ALA A CA 1
ATOM 719 C C . ALA A 1 89 ? -29.136 -4.246 18.024 1.00 96.50 89 ALA A C 1
ATOM 721 O O . ALA A 1 89 ? -29.400 -4.002 16.841 1.00 96.50 89 ALA A O 1
ATOM 722 N N . ALA A 1 90 ? -28.713 -5.451 18.417 1.00 95.44 90 ALA A N 1
ATOM 723 C CA . ALA A 1 90 ? -28.524 -6.586 17.521 1.00 95.44 90 ALA A CA 1
ATOM 724 C C . ALA A 1 90 ? -29.839 -7.006 16.854 1.00 95.44 90 ALA A C 1
ATOM 726 O O . ALA A 1 90 ? -29.852 -7.264 15.649 1.00 95.44 90 ALA A O 1
ATOM 727 N N . ALA A 1 91 ? -30.956 -6.996 17.591 1.00 95.50 91 ALA A N 1
ATOM 728 C CA . ALA A 1 91 ? -32.275 -7.276 17.030 1.00 95.50 91 ALA A CA 1
ATOM 729 C C . ALA A 1 91 ? -32.661 -6.275 15.924 1.00 95.50 91 ALA A C 1
ATOM 731 O O . ALA A 1 91 ? -33.172 -6.683 14.884 1.00 95.50 91 ALA A O 1
ATOM 732 N N . ILE A 1 92 ? -32.361 -4.980 16.096 1.00 94.44 92 ILE A N 1
ATOM 733 C CA . ILE A 1 92 ? -32.600 -3.948 15.067 1.00 94.44 92 ILE A CA 1
ATOM 734 C C . ILE A 1 92 ? -31.686 -4.162 13.849 1.00 94.44 92 ILE A C 1
ATOM 736 O O . ILE A 1 92 ? -32.125 -4.067 12.699 1.00 94.44 92 ILE A O 1
ATOM 740 N N . GLN A 1 93 ? -30.400 -4.436 14.081 1.00 90.19 93 GLN A N 1
ATOM 741 C CA . GLN A 1 93 ? -29.419 -4.596 13.005 1.00 90.19 93 GLN A CA 1
ATOM 742 C C . GLN A 1 93 ? -29.653 -5.868 12.182 1.00 90.19 93 GLN A C 1
ATOM 744 O O . GLN A 1 93 ? -29.500 -5.829 10.957 1.00 90.19 93 GLN A O 1
ATOM 749 N N . GLY A 1 94 ? -30.084 -6.954 12.827 1.00 89.00 94 GLY A N 1
ATOM 750 C CA . GLY A 1 94 ? -30.324 -8.261 12.213 1.00 89.00 94 GLY A CA 1
ATOM 751 C C . GLY A 1 94 ? -31.505 -8.321 11.241 1.00 89.00 94 GLY A C 1
ATOM 752 O O . GLY A 1 94 ? -31.629 -9.287 10.492 1.00 89.00 94 GLY A O 1
ATOM 753 N N . GLU A 1 95 ? -32.364 -7.300 11.195 1.00 87.81 95 GLU A N 1
ATOM 754 C CA . GLU A 1 95 ? -33.506 -7.278 10.276 1.00 87.81 95 GLU A CA 1
ATOM 755 C C . GLU A 1 95 ? -33.058 -7.327 8.808 1.00 87.81 95 GLU A C 1
ATOM 757 O O . GLU A 1 95 ? -32.144 -6.617 8.388 1.00 87.81 95 GLU A O 1
ATOM 762 N N . ALA A 1 96 ? -33.704 -8.142 7.979 1.00 81.06 96 ALA A N 1
ATOM 763 C CA . ALA A 1 96 ? -33.318 -8.248 6.577 1.00 81.06 96 ALA A CA 1
ATOM 764 C C . ALA A 1 96 ? -33.550 -6.921 5.834 1.00 81.06 96 ALA A C 1
ATOM 766 O O . ALA A 1 96 ? -34.619 -6.315 5.916 1.00 81.06 96 ALA A O 1
ATOM 767 N N . VAL A 1 97 ? -32.557 -6.484 5.060 1.00 77.50 97 VAL A N 1
ATOM 768 C CA . VAL A 1 97 ? -32.745 -5.395 4.097 1.00 77.50 97 VAL A CA 1
ATOM 769 C C . VAL A 1 97 ? -33.265 -6.025 2.801 1.00 77.50 97 VAL A C 1
ATOM 771 O O . VAL A 1 97 ? -32.554 -6.849 2.222 1.00 77.50 97 VAL A O 1
ATOM 774 N N . PRO A 1 98 ? -34.483 -5.689 2.334 1.00 74.81 98 PRO A N 1
ATOM 775 C CA . PRO A 1 98 ? -35.085 -6.365 1.192 1.00 74.81 98 PRO A CA 1
ATOM 776 C C . PRO A 1 98 ? -34.238 -6.181 -0.080 1.00 74.81 98 PRO A C 1
ATOM 778 O O . PRO A 1 98 ? -33.751 -5.067 -0.324 1.00 74.81 98 PRO A O 1
ATOM 781 N N . PRO A 1 99 ? -34.089 -7.231 -0.916 1.00 63.41 99 PRO A N 1
ATOM 782 C CA . PRO A 1 99 ? -33.385 -7.156 -2.193 1.00 63.41 99 PRO A CA 1
ATOM 783 C C . PRO A 1 99 ? -34.216 -6.302 -3.154 1.00 63.41 99 PRO A C 1
ATOM 785 O O . PRO A 1 99 ? -35.081 -6.784 -3.874 1.00 63.41 99 PRO A O 1
ATOM 788 N N . SER A 1 100 ? -34.026 -4.991 -3.097 1.00 62.44 100 SER A N 1
ATOM 789 C CA . SER A 1 100 ? -34.837 -4.009 -3.812 1.00 62.44 100 SER A CA 1
ATOM 790 C C . SER A 1 100 ? -33.944 -2.937 -4.430 1.00 62.44 100 SER A C 1
ATOM 792 O O . SER A 1 100 ? -32.824 -2.697 -3.967 1.00 62.44 100 SER A O 1
ATOM 794 N N . SER A 1 101 ? -34.428 -2.303 -5.503 1.00 65.62 101 SER A N 1
ATOM 795 C CA . SER A 1 101 ? -33.753 -1.185 -6.173 1.00 65.62 101 SER A CA 1
ATOM 796 C C . SER A 1 101 ? -33.368 -0.078 -5.182 1.00 65.62 101 SER A C 1
ATOM 798 O O . SER A 1 101 ? -34.039 0.116 -4.167 1.00 65.62 101 SER A O 1
ATOM 800 N N . GLY A 1 102 ? -32.309 0.678 -5.493 1.00 67.19 102 GLY A N 1
ATOM 801 C CA . GLY A 1 102 ? -31.569 1.521 -4.541 1.00 67.19 102 GLY A CA 1
ATOM 802 C C . GLY A 1 102 ? -32.387 2.375 -3.554 1.00 67.19 102 GLY A C 1
ATOM 803 O O . GLY A 1 102 ? -32.003 2.466 -2.390 1.00 67.19 102 GLY A O 1
ATOM 804 N N . SER A 1 103 ? -33.524 2.955 -3.954 1.00 73.81 103 SER A N 1
ATOM 805 C CA . SER A 1 103 ? -34.359 3.806 -3.083 1.00 73.81 103 SER A CA 1
ATOM 806 C C . SER A 1 103 ? -34.994 3.064 -1.895 1.00 73.81 103 SER A C 1
ATOM 808 O O . SER A 1 103 ? -35.033 3.595 -0.780 1.00 73.81 103 SER A O 1
ATOM 810 N N . ALA A 1 104 ? -35.451 1.827 -2.093 1.00 77.06 104 ALA A N 1
ATOM 811 C CA . ALA A 1 104 ? -36.058 1.013 -1.040 1.00 77.06 104 ALA A CA 1
ATOM 812 C C . ALA A 1 104 ? -34.994 0.480 -0.063 1.00 77.06 104 ALA A C 1
ATOM 814 O O . ALA A 1 104 ? -35.176 0.555 1.155 1.00 77.06 104 ALA A O 1
ATOM 815 N N . LYS A 1 105 ? -33.824 0.083 -0.583 1.00 81.25 105 LYS A N 1
ATOM 816 C CA . LYS A 1 105 ? -32.648 -0.278 0.224 1.00 81.25 105 LYS A CA 1
ATOM 817 C C . LYS A 1 105 ? -32.199 0.878 1.129 1.00 81.25 105 LYS A C 1
ATOM 819 O O . LYS A 1 105 ? -32.009 0.686 2.327 1.00 81.25 105 LYS A O 1
ATOM 824 N N . LEU A 1 106 ? -32.079 2.090 0.579 1.00 83.94 106 LEU A N 1
ATOM 825 C CA . LEU A 1 106 ? -31.700 3.292 1.337 1.00 83.94 106 LEU A CA 1
ATOM 826 C C . LEU A 1 106 ? -32.720 3.645 2.427 1.00 83.94 106 LEU A C 1
ATOM 828 O O . LEU A 1 106 ? -32.331 4.034 3.528 1.00 83.94 106 LEU A O 1
ATOM 832 N N . THR A 1 107 ? -34.015 3.498 2.141 1.00 86.19 107 THR A N 1
ATOM 833 C CA . THR A 1 107 ? -35.083 3.743 3.122 1.00 86.19 107 THR A CA 1
ATOM 834 C C . THR A 1 107 ? -34.992 2.778 4.304 1.00 86.19 107 THR A C 1
ATOM 836 O O . THR A 1 107 ? -35.019 3.226 5.449 1.00 86.19 107 THR A O 1
ATOM 839 N N . SER A 1 108 ? -34.804 1.481 4.043 1.00 85.56 108 SER A N 1
ATOM 840 C CA . SER A 1 108 ? -34.628 0.466 5.092 1.00 85.56 108 SER A CA 1
ATOM 841 C C . SER A 1 108 ? -33.404 0.757 5.974 1.00 85.56 108 SER A C 1
ATOM 843 O O . SER A 1 108 ? -33.509 0.755 7.200 1.00 85.56 108 SER A O 1
ATOM 845 N N . ILE A 1 109 ? -32.266 1.122 5.370 1.00 86.69 109 ILE A N 1
ATOM 846 C CA . ILE A 1 109 ? -31.056 1.517 6.114 1.00 86.69 109 ILE A CA 1
ATOM 847 C C . ILE A 1 109 ? -31.336 2.729 7.017 1.00 86.69 109 ILE A C 1
ATOM 849 O O . ILE A 1 109 ? -30.990 2.717 8.197 1.00 86.69 109 ILE A O 1
ATOM 853 N N . ARG A 1 110 ? -32.007 3.769 6.502 1.00 88.94 110 ARG A N 1
ATOM 854 C CA . ARG A 1 110 ? -32.363 4.960 7.298 1.00 88.94 110 ARG A CA 1
ATOM 855 C C . ARG A 1 110 ? -33.295 4.633 8.464 1.00 88.94 110 ARG A C 1
ATOM 857 O O . ARG A 1 110 ? -33.113 5.177 9.549 1.00 88.94 110 ARG A O 1
ATOM 864 N N . GLN A 1 111 ? -34.279 3.758 8.257 1.00 91.25 111 GLN A N 1
ATOM 865 C CA . GLN A 1 111 ? -35.194 3.330 9.319 1.00 91.25 111 GLN A CA 1
ATOM 866 C C . GLN A 1 111 ? -34.448 2.627 10.455 1.00 91.25 111 GLN A C 1
ATOM 868 O O . GLN A 1 111 ? -34.680 2.954 11.619 1.00 91.25 111 GLN A O 1
ATOM 873 N N . LYS A 1 112 ? -33.505 1.734 10.129 1.00 91.88 112 LYS A N 1
ATOM 874 C CA . LYS A 1 112 ? -32.641 1.093 11.129 1.00 91.88 112 LYS A CA 1
ATOM 875 C C . LYS A 1 112 ? -31.830 2.111 11.924 1.00 91.88 112 LYS A C 1
ATOM 877 O O . LYS A 1 112 ? -31.880 2.100 13.149 1.00 91.88 112 LYS A O 1
ATOM 882 N N . LEU A 1 113 ? -31.158 3.041 11.240 1.00 91.81 113 LEU A N 1
ATOM 883 C CA . LEU A 1 113 ? -30.367 4.091 11.892 1.00 91.81 113 LEU A CA 1
ATOM 884 C C . LEU A 1 113 ? -31.213 4.951 12.845 1.00 91.81 113 LEU A C 1
ATOM 886 O O . LEU A 1 113 ? -30.775 5.276 13.944 1.00 91.81 113 LEU A O 1
ATOM 890 N N . ASN A 1 114 ? -32.445 5.293 12.462 1.00 94.62 114 ASN A N 1
ATOM 891 C CA . ASN A 1 114 ? -33.345 6.052 13.332 1.00 94.62 114 ASN A CA 1
ATOM 892 C C . ASN A 1 114 ? -33.780 5.259 14.571 1.00 94.62 114 ASN A C 1
ATOM 894 O O . ASN A 1 114 ? -33.923 5.841 15.644 1.00 94.62 114 ASN A O 1
ATOM 898 N N . ARG A 1 115 ? -33.976 3.943 14.442 1.00 96.38 115 ARG A N 1
ATOM 899 C CA . ARG A 1 115 ? -34.324 3.074 15.574 1.00 96.38 115 ARG A CA 1
ATOM 900 C C . ARG A 1 115 ? -33.163 2.895 16.540 1.00 96.38 115 ARG A C 1
ATOM 902 O O . ARG A 1 115 ? -33.394 2.952 17.740 1.00 96.38 115 ARG A O 1
ATOM 909 N N . ILE A 1 116 ? -31.940 2.776 16.031 1.00 96.19 116 ILE A N 1
ATOM 910 C CA . ILE A 1 116 ? -30.728 2.805 16.857 1.00 96.19 116 ILE A CA 1
ATOM 911 C C . ILE A 1 116 ? -30.628 4.129 17.622 1.00 96.19 116 ILE A C 1
ATOM 913 O O . ILE A 1 116 ? -30.503 4.124 18.838 1.00 96.19 116 ILE A O 1
ATOM 917 N N . ARG A 1 117 ? -30.826 5.278 16.964 1.00 96.06 117 ARG A N 1
ATOM 918 C CA . ARG A 1 117 ? -30.846 6.578 17.665 1.00 96.06 117 ARG A CA 1
ATOM 919 C C . ARG A 1 117 ? -31.941 6.672 18.730 1.00 96.06 117 ARG 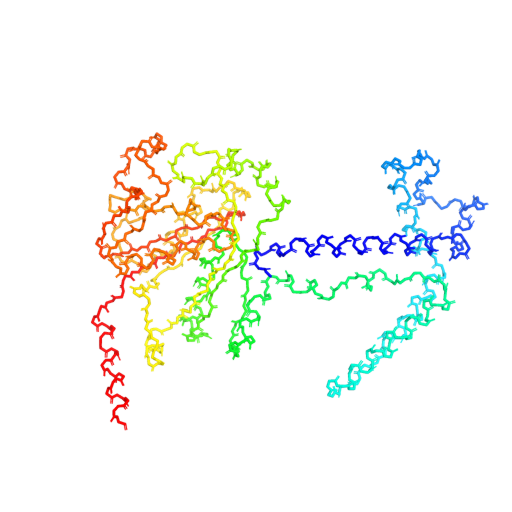A C 1
ATOM 921 O O . ARG A 1 117 ? -31.728 7.259 19.788 1.00 96.06 117 ARG A O 1
ATOM 928 N N . ALA A 1 118 ? -33.122 6.114 18.459 1.00 97.56 118 ALA A N 1
ATOM 929 C CA . ALA A 1 118 ? -34.198 6.047 19.444 1.00 97.56 118 ALA A CA 1
ATOM 930 C C . ALA A 1 118 ? -33.829 5.142 20.631 1.00 97.56 118 ALA A C 1
ATOM 932 O O . ALA A 1 118 ? -34.154 5.483 21.768 1.00 97.56 118 ALA A O 1
ATOM 933 N N . LEU A 1 119 ? -33.114 4.040 20.382 1.00 97.88 119 LEU A N 1
ATOM 934 C CA . LEU A 1 119 ? -32.562 3.168 21.415 1.00 97.88 119 LEU A CA 1
ATOM 935 C C . LEU A 1 119 ? -31.510 3.908 22.253 1.00 97.88 119 LEU A C 1
ATOM 937 O O . LEU A 1 119 ? -31.625 3.915 23.475 1.00 97.88 119 LEU A O 1
ATOM 941 N N . ASN A 1 120 ? -30.571 4.627 21.631 1.00 97.62 120 ASN A N 1
ATOM 942 C CA . ASN A 1 120 ? -29.580 5.432 22.356 1.00 97.62 120 ASN A CA 1
ATOM 943 C C . ASN A 1 120 ? -30.271 6.447 23.277 1.00 97.62 120 ASN A C 1
ATOM 945 O O . ASN A 1 120 ? -29.942 6.559 24.455 1.00 97.62 120 ASN A O 1
ATOM 949 N N . LYS A 1 121 ? -31.330 7.109 22.786 1.00 97.81 121 LYS A N 1
ATOM 950 C CA . LYS A 1 121 ? -32.150 8.026 23.592 1.00 97.81 121 LYS A CA 1
ATOM 951 C C . LYS A 1 121 ? -32.906 7.328 24.730 1.00 97.81 121 LYS A C 1
ATOM 953 O O . LYS A 1 121 ? -33.021 7.915 25.801 1.00 97.81 121 LYS A O 1
ATOM 958 N N . LYS A 1 122 ? -33.426 6.112 24.515 1.00 97.81 122 LYS A N 1
ATOM 959 C CA . LYS A 1 122 ? -34.090 5.298 25.555 1.00 97.81 122 LYS A CA 1
ATOM 960 C C . LYS A 1 122 ? -33.135 5.013 26.716 1.00 97.81 122 LYS A C 1
ATOM 962 O O . LYS A 1 122 ? -33.549 5.100 27.866 1.00 97.81 122 LYS A O 1
ATOM 967 N N . TRP A 1 123 ? -31.883 4.684 26.407 1.00 97.50 123 TRP A N 1
ATOM 968 C CA . TRP A 1 123 ? -30.863 4.351 27.402 1.00 97.50 123 TRP A CA 1
ATOM 969 C C . TRP A 1 123 ? -30.094 5.566 27.931 1.00 97.50 123 TRP A C 1
ATOM 971 O O . TRP A 1 123 ? -29.413 5.454 28.944 1.00 97.50 123 TRP A O 1
ATOM 981 N N . GLY A 1 124 ? -30.198 6.723 27.270 1.00 97.25 124 GLY A N 1
ATOM 982 C CA . GLY A 1 124 ? -29.410 7.913 27.599 1.00 97.25 124 GLY A CA 1
ATOM 983 C C . GLY A 1 124 ? -27.914 7.745 27.320 1.00 97.25 124 GLY A C 1
ATOM 984 O O . GLY A 1 124 ? -27.112 8.485 27.882 1.00 97.25 124 GLY A O 1
ATOM 985 N N . CYS A 1 125 ? -27.537 6.769 26.489 1.00 97.12 125 CYS A N 1
ATOM 986 C CA . CYS A 1 125 ? -26.145 6.451 26.194 1.00 97.12 125 CYS A CA 1
ATOM 987 C C . CYS A 1 125 ? -25.592 7.338 25.061 1.00 97.12 125 CYS A C 1
ATOM 989 O O . CYS A 1 125 ? -26.368 7.873 24.257 1.00 97.12 125 CYS A O 1
ATOM 991 N N . PRO A 1 126 ? -24.259 7.500 24.966 1.00 97.19 126 PRO A N 1
ATOM 992 C CA . PRO A 1 126 ? -23.631 8.110 23.794 1.00 97.19 126 PRO A CA 1
ATOM 993 C C . PRO A 1 126 ? -23.873 7.275 22.524 1.00 97.19 126 PRO A C 1
ATOM 995 O O . PRO A 1 126 ? -24.385 6.160 22.591 1.00 97.19 126 PRO A O 1
ATOM 998 N N . ASP A 1 127 ? -23.500 7.814 21.361 1.00 95.06 127 ASP A N 1
ATOM 999 C CA . ASP A 1 127 ? -23.475 7.037 20.115 1.00 95.06 127 ASP A CA 1
ATOM 1000 C C . ASP A 1 127 ? -22.448 5.901 20.192 1.00 95.06 127 ASP A C 1
ATOM 1002 O O . ASP A 1 127 ? -21.423 6.012 20.875 1.00 95.06 127 ASP A O 1
ATOM 1006 N N . GLU A 1 128 ? -22.710 4.816 19.466 1.00 95.12 128 GLU A N 1
ATOM 1007 C CA . GLU A 1 128 ? -21.870 3.626 19.533 1.00 95.12 128 GLU A CA 1
ATOM 1008 C C . GLU A 1 128 ? -20.480 3.855 18.906 1.00 95.12 128 GLU A C 1
ATOM 1010 O O . GLU A 1 128 ? -20.374 4.531 17.876 1.00 95.12 128 GLU A O 1
ATOM 1015 N N . PRO A 1 129 ? -19.400 3.249 19.441 1.00 95.75 129 PRO A N 1
ATOM 1016 C CA . PRO A 1 129 ? -18.043 3.469 18.931 1.00 95.75 129 PRO A CA 1
ATOM 1017 C C . PRO A 1 129 ? -17.872 3.102 17.455 1.00 95.75 129 PRO A C 1
ATOM 1019 O O . PRO A 1 129 ? -17.214 3.810 16.699 1.00 95.75 129 PRO A O 1
ATOM 1022 N N . TRP A 1 130 ? -18.527 2.037 16.991 1.00 92.88 130 TRP A N 1
ATOM 1023 C CA . TRP A 1 130 ? -18.480 1.641 15.579 1.00 92.88 130 TRP A CA 1
ATOM 1024 C C . TRP A 1 130 ? -19.223 2.610 14.649 1.00 92.88 130 TRP A C 1
ATOM 1026 O O . TRP A 1 130 ? -18.983 2.596 13.444 1.00 92.88 130 TRP A O 1
ATOM 1036 N N . ALA A 1 131 ? -20.107 3.463 15.173 1.00 93.25 131 ALA A N 1
ATOM 1037 C CA . ALA A 1 131 ? -20.789 4.489 14.389 1.00 93.25 131 ALA A CA 1
ATOM 1038 C C . ALA A 1 131 ? -19.919 5.740 14.166 1.00 93.25 131 ALA A C 1
ATOM 1040 O O . ALA A 1 131 ? -20.257 6.569 13.319 1.00 93.25 131 ALA A O 1
ATOM 1041 N N . SER A 1 132 ? -18.801 5.886 14.892 1.00 94.19 132 SER A N 1
ATOM 1042 C CA . SER A 1 132 ? -17.916 7.050 14.770 1.00 94.19 132 SER A CA 1
ATOM 1043 C C . SER A 1 132 ? -16.865 6.926 13.667 1.00 94.19 132 SER A C 1
ATOM 1045 O O . SER A 1 132 ? -16.122 7.881 13.449 1.00 94.19 132 SER A O 1
ATOM 1047 N N . VAL A 1 133 ? -16.770 5.766 13.009 1.00 93.31 133 VAL A N 1
ATOM 1048 C CA . VAL A 1 133 ? -15.815 5.518 11.924 1.00 93.31 133 VAL A CA 1
ATOM 1049 C C . VAL A 1 133 ? -16.510 5.668 10.580 1.00 93.31 133 VAL A C 1
ATOM 1051 O O . VAL A 1 133 ? -17.508 5.007 10.286 1.00 93.31 133 VAL A O 1
ATOM 1054 N N . SER A 1 134 ? -15.963 6.532 9.733 1.00 90.00 134 SER A N 1
ATOM 1055 C CA . SER A 1 134 ? -16.472 6.744 8.386 1.00 90.00 134 SER A CA 1
ATOM 1056 C C . SER A 1 134 ? -16.254 5.506 7.507 1.00 90.00 134 SER A C 1
ATOM 1058 O O . SER A 1 134 ? -15.140 4.973 7.454 1.00 90.00 134 SER A O 1
ATOM 1060 N N . PRO A 1 135 ? -17.246 5.096 6.688 1.00 87.31 135 PRO A N 1
ATOM 1061 C CA . PRO A 1 135 ? -17.038 4.054 5.682 1.00 87.31 135 PRO A CA 1
ATOM 1062 C C . PRO A 1 135 ? -15.993 4.459 4.633 1.00 87.31 135 PRO A C 1
ATOM 1064 O O . PRO A 1 135 ? -15.494 3.605 3.903 1.00 87.31 135 PRO A O 1
ATOM 1067 N N . ASN A 1 136 ? -15.618 5.743 4.569 1.00 84.88 136 ASN A N 1
ATOM 1068 C CA . ASN A 1 136 ? -14.552 6.202 3.691 1.00 84.88 136 ASN A CA 1
ATOM 1069 C C . ASN A 1 136 ? -13.178 5.615 4.038 1.00 84.88 136 ASN A C 1
ATOM 1071 O O . ASN A 1 136 ? -12.310 5.602 3.169 1.00 84.88 136 ASN A O 1
ATOM 1075 N N . LEU A 1 137 ? -12.986 5.071 5.245 1.00 87.69 137 LEU A N 1
ATOM 1076 C CA . LEU A 1 137 ? -11.775 4.326 5.591 1.00 87.69 137 LEU A CA 1
ATOM 1077 C C . LEU A 1 137 ? -11.545 3.130 4.647 1.00 87.69 137 LEU A C 1
ATOM 1079 O O . LEU A 1 137 ? -10.403 2.771 4.374 1.00 87.69 137 LEU A O 1
ATOM 1083 N N . LEU A 1 138 ? -12.608 2.556 4.067 1.00 87.56 138 LEU A N 1
ATOM 1084 C CA . LEU A 1 138 ? -12.501 1.475 3.079 1.00 87.56 138 LEU A CA 1
ATOM 1085 C C . LEU A 1 138 ? -11.817 1.920 1.779 1.00 87.56 138 LEU A C 1
ATOM 1087 O O . LEU A 1 138 ? -11.181 1.102 1.118 1.00 87.56 138 LEU A O 1
ATOM 1091 N N . TRP A 1 139 ? -11.867 3.212 1.427 1.00 84.81 139 TRP A N 1
ATOM 1092 C CA . TRP A 1 139 ? -11.115 3.750 0.282 1.00 84.81 139 TRP A CA 1
ATOM 1093 C C . TRP A 1 139 ? -9.597 3.705 0.494 1.00 84.81 139 TRP A C 1
ATOM 1095 O O . TRP A 1 139 ? -8.835 3.989 -0.436 1.00 84.81 139 TRP A O 1
ATOM 1105 N N . ASN A 1 140 ? -9.159 3.341 1.702 1.00 85.62 140 ASN A N 1
ATOM 1106 C CA . ASN A 1 140 ? -7.762 3.213 2.065 1.00 85.62 140 ASN A CA 1
ATOM 1107 C C . ASN A 1 140 ? -7.157 1.827 1.808 1.00 85.62 140 ASN A C 1
ATOM 1109 O O . ASN A 1 140 ? -5.950 1.649 1.963 1.00 85.62 140 ASN A O 1
ATOM 1113 N N . ILE A 1 141 ? -7.968 0.845 1.399 1.00 87.44 141 ILE A N 1
ATOM 1114 C CA . ILE A 1 141 ? -7.476 -0.493 1.061 1.00 87.44 141 ILE A CA 1
ATOM 1115 C C . ILE A 1 141 ? -6.586 -0.398 -0.191 1.00 87.44 141 ILE A C 1
ATOM 1117 O O . ILE A 1 141 ? -6.913 0.280 -1.168 1.00 87.44 141 ILE A O 1
ATOM 1121 N N . ALA A 1 142 ? -5.449 -1.096 -0.184 1.00 87.31 142 ALA A N 1
ATOM 1122 C CA . ALA A 1 142 ? -4.426 -0.975 -1.226 1.00 87.31 142 ALA A CA 1
ATOM 1123 C C . ALA A 1 142 ? -4.931 -1.285 -2.651 1.00 87.31 142 ALA A C 1
ATOM 1125 O O . ALA A 1 142 ? -4.392 -0.747 -3.616 1.00 87.31 142 ALA A O 1
ATOM 1126 N N . ASN A 1 143 ? -5.979 -2.105 -2.799 1.00 90.44 143 ASN A N 1
ATOM 1127 C CA . ASN A 1 143 ? -6.564 -2.469 -4.094 1.00 90.44 143 ASN A CA 1
ATOM 1128 C C . ASN A 1 143 ? -7.557 -1.448 -4.669 1.00 90.44 143 ASN A C 1
ATOM 1130 O O . ASN A 1 143 ? -8.026 -1.624 -5.797 1.00 90.44 143 ASN A O 1
ATOM 1134 N N . ILE A 1 144 ? -7.888 -0.388 -3.931 1.00 91.94 144 ILE A N 1
ATOM 1135 C CA . ILE A 1 144 ? -8.874 0.606 -4.361 1.00 91.94 144 ILE A CA 1
ATOM 1136 C C . ILE A 1 144 ? -8.472 1.310 -5.665 1.00 91.94 144 ILE A C 1
ATOM 1138 O O . ILE A 1 144 ? -9.336 1.404 -6.536 1.00 91.94 144 ILE A O 1
ATOM 1142 N N . PRO A 1 145 ? -7.211 1.738 -5.895 1.00 90.88 145 PRO A N 1
ATOM 1143 C CA . PRO A 1 145 ? -6.825 2.323 -7.181 1.00 90.88 145 PRO A CA 1
ATOM 1144 C C . PRO A 1 145 ? -7.043 1.373 -8.367 1.00 90.88 145 PRO A C 1
ATOM 1146 O O . PRO A 1 145 ? -7.613 1.780 -9.377 1.00 90.88 145 PRO A O 1
ATOM 1149 N N . ALA A 1 146 ? -6.668 0.095 -8.231 1.00 93.00 146 ALA A N 1
ATOM 1150 C CA . ALA A 1 146 ? -6.901 -0.913 -9.268 1.00 93.00 146 ALA A CA 1
ATOM 1151 C C . ALA A 1 146 ? -8.405 -1.119 -9.524 1.00 93.00 146 ALA A C 1
ATOM 1153 O O . ALA A 1 146 ? -8.841 -1.172 -10.672 1.00 93.00 146 ALA A O 1
ATOM 1154 N N . SER A 1 147 ? -9.206 -1.149 -8.455 1.00 93.25 147 SER A N 1
ATOM 1155 C CA . SER A 1 147 ? -10.668 -1.269 -8.534 1.00 93.25 147 SER A CA 1
ATOM 1156 C C . SER A 1 147 ? -11.314 -0.049 -9.203 1.00 93.25 147 SER A C 1
ATOM 1158 O O . SER A 1 147 ? -12.251 -0.182 -9.981 1.00 93.25 147 SER A O 1
ATOM 1160 N N . GLN A 1 148 ? -10.820 1.162 -8.932 1.00 93.31 148 GLN A N 1
ATOM 1161 C CA . GLN A 1 148 ? -11.301 2.382 -9.585 1.00 93.31 148 GLN A CA 1
ATOM 1162 C C . GLN A 1 148 ? -10.974 2.383 -11.076 1.00 93.31 148 GLN A C 1
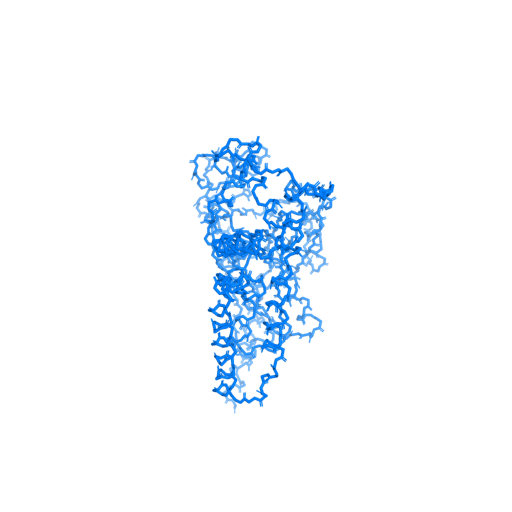ATOM 1164 O O . GLN A 1 148 ? -11.849 2.688 -11.882 1.00 93.31 148 GLN A O 1
ATOM 1169 N N . ILE A 1 149 ? -9.756 1.990 -11.453 1.00 94.31 149 ILE A N 1
ATOM 1170 C CA . ILE A 1 149 ? -9.365 1.861 -12.861 1.00 94.31 149 ILE A CA 1
ATOM 1171 C C . ILE A 1 149 ? -10.233 0.819 -13.572 1.00 94.31 149 ILE A C 1
ATOM 1173 O O . ILE A 1 149 ? -10.716 1.095 -14.671 1.00 94.31 149 ILE A O 1
ATOM 1177 N N . SER A 1 150 ? -10.488 -0.341 -12.956 1.00 95.56 150 SER A N 1
ATOM 1178 C CA . SER A 1 150 ? -11.335 -1.368 -13.572 1.00 95.56 150 SER A CA 1
ATOM 1179 C C . SER A 1 150 ? -12.782 -0.901 -13.735 1.00 95.56 150 SER A C 1
ATOM 1181 O O . SER A 1 150 ? -13.363 -1.096 -14.801 1.00 95.56 150 SER A O 1
ATOM 1183 N N . MET A 1 151 ? -13.341 -0.200 -12.741 1.00 96.31 151 MET A N 1
ATOM 1184 C CA . MET A 1 151 ? -14.676 0.402 -12.826 1.00 96.31 151 MET A CA 1
ATOM 1185 C C . MET A 1 151 ? -14.762 1.481 -13.915 1.00 96.31 151 MET A C 1
ATOM 1187 O O . MET A 1 151 ? -15.704 1.470 -14.708 1.00 96.31 151 MET A O 1
ATOM 1191 N N . ILE A 1 152 ? -13.782 2.390 -13.986 1.00 96.44 152 ILE A N 1
ATOM 1192 C CA . ILE A 1 152 ? -13.728 3.469 -14.990 1.00 96.44 152 ILE A CA 1
ATOM 1193 C C . ILE A 1 152 ? -13.581 2.886 -16.399 1.00 96.44 152 ILE A C 1
ATOM 1195 O O . ILE A 1 152 ? -14.304 3.277 -17.314 1.00 96.44 152 ILE A O 1
ATOM 1199 N N . GLY A 1 153 ? -12.660 1.937 -16.568 1.00 95.00 153 GLY A N 1
ATOM 1200 C CA . GLY A 1 153 ? -12.362 1.302 -17.850 1.00 95.00 153 GLY A CA 1
ATOM 1201 C C . GLY A 1 153 ? -13.326 0.183 -18.242 1.00 95.00 153 GLY A C 1
ATOM 1202 O O . GLY A 1 153 ? -13.192 -0.355 -19.336 1.00 95.00 153 GLY A O 1
ATOM 1203 N N . LYS A 1 154 ? -14.273 -0.188 -17.367 1.00 96.75 154 LYS A N 1
ATOM 1204 C CA . LYS A 1 154 ? -15.137 -1.376 -17.512 1.00 96.75 154 LYS A CA 1
ATOM 1205 C C . LYS A 1 154 ? -14.334 -2.650 -17.824 1.00 96.75 154 LYS A C 1
ATOM 1207 O O . LYS A 1 154 ? -14.734 -3.467 -18.650 1.00 96.75 154 LYS A O 1
ATOM 1212 N N . ILE A 1 155 ? -13.186 -2.798 -17.167 1.00 95.88 155 ILE A N 1
ATOM 1213 C CA . ILE A 1 155 ? -12.262 -3.920 -17.353 1.00 95.88 155 ILE A CA 1
ATOM 1214 C C . ILE A 1 155 ? -12.708 -5.060 -16.439 1.00 95.88 155 ILE A C 1
ATOM 1216 O O . ILE A 1 155 ? -12.800 -4.883 -15.227 1.00 95.88 155 ILE A O 1
ATOM 1220 N N . VAL A 1 156 ? -12.979 -6.226 -17.025 1.00 95.56 156 VAL A N 1
ATOM 1221 C CA . VAL A 1 156 ? -13.516 -7.407 -16.317 1.00 95.56 156 VAL A CA 1
ATOM 1222 C C . VAL A 1 156 ? -12.493 -8.532 -16.126 1.00 95.56 156 VAL A C 1
ATOM 1224 O O . VAL A 1 156 ? -12.832 -9.580 -15.586 1.00 95.56 156 VAL A O 1
ATOM 1227 N N . GLY A 1 157 ? -11.253 -8.326 -16.580 1.00 92.69 157 GLY A N 1
ATOM 1228 C CA . GLY A 1 157 ? -10.141 -9.250 -16.353 1.00 92.69 157 GLY A CA 1
ATOM 1229 C C . GLY A 1 157 ? -9.598 -9.201 -14.915 1.00 92.69 157 GLY A C 1
ATOM 1230 O O . GLY A 1 157 ? -10.139 -8.478 -14.071 1.00 92.69 157 GLY A O 1
ATOM 1231 N N . PRO A 1 158 ? -8.512 -9.942 -14.624 1.00 92.06 158 PRO A N 1
ATOM 1232 C CA . PRO A 1 158 ? -7.890 -9.959 -13.302 1.00 92.06 158 PRO A CA 1
ATOM 1233 C C . PRO A 1 158 ? -7.515 -8.553 -12.809 1.00 92.06 158 PRO A C 1
ATOM 1235 O O . PRO A 1 158 ? -6.870 -7.783 -13.520 1.00 92.06 158 PRO A O 1
ATOM 1238 N N . ALA A 1 159 ? -7.892 -8.228 -11.570 1.00 94.00 159 ALA A N 1
ATOM 1239 C CA . ALA A 1 159 ? -7.592 -6.948 -10.930 1.00 94.00 159 ALA A CA 1
ATOM 1240 C C . ALA A 1 159 ? -6.931 -7.179 -9.566 1.00 94.00 159 ALA A C 1
ATOM 1242 O O . ALA A 1 159 ? -7.509 -7.796 -8.672 1.00 94.00 159 ALA A O 1
ATOM 1243 N N . VAL A 1 160 ? -5.706 -6.680 -9.412 1.00 92.94 160 VAL A N 1
ATOM 1244 C CA . VAL A 1 160 ? -4.830 -6.930 -8.258 1.00 92.94 160 VAL A CA 1
ATOM 1245 C C . VAL A 1 160 ? -4.031 -5.673 -7.918 1.00 92.94 160 VAL A C 1
ATOM 1247 O O . VAL A 1 160 ? -3.842 -4.804 -8.766 1.00 92.94 160 VAL A O 1
ATOM 1250 N N . ALA A 1 161 ? -3.549 -5.574 -6.679 1.00 92.31 161 ALA A N 1
ATOM 1251 C CA . ALA A 1 161 ? -2.689 -4.478 -6.234 1.00 92.31 161 ALA A CA 1
ATOM 1252 C C . ALA A 1 161 ? -1.489 -5.026 -5.450 1.00 92.31 161 ALA A C 1
ATOM 1254 O O . ALA A 1 161 ? -1.590 -5.217 -4.235 1.00 92.31 161 ALA A O 1
ATOM 1255 N N . PRO A 1 162 ? -0.368 -5.332 -6.132 1.00 92.88 162 PRO A N 1
ATOM 1256 C CA . PRO A 1 162 ? 0.826 -5.825 -5.464 1.00 92.88 162 PRO A CA 1
ATOM 1257 C C . PRO A 1 162 ? 1.487 -4.714 -4.640 1.00 92.88 162 PRO A C 1
ATOM 1259 O O . PRO A 1 162 ? 1.596 -3.573 -5.086 1.00 92.88 162 PRO A O 1
ATOM 1262 N N . VAL A 1 163 ? 1.977 -5.072 -3.453 1.00 91.88 163 VAL A N 1
ATOM 1263 C CA . VAL A 1 163 ? 2.729 -4.178 -2.564 1.00 91.88 163 VAL A CA 1
ATOM 1264 C C . VAL A 1 163 ? 4.130 -4.752 -2.381 1.00 91.88 163 VAL A C 1
ATOM 1266 O O . VAL A 1 163 ? 4.308 -5.772 -1.723 1.00 91.88 163 VAL A O 1
ATOM 1269 N N . ALA A 1 164 ? 5.127 -4.095 -2.968 1.00 93.25 164 ALA A N 1
ATOM 1270 C CA . ALA A 1 164 ? 6.537 -4.480 -2.892 1.00 93.25 164 ALA A CA 1
ATOM 1271 C C . ALA A 1 164 ? 7.446 -3.260 -2.656 1.00 93.25 164 ALA A C 1
ATOM 1273 O O . ALA A 1 164 ? 8.539 -3.161 -3.218 1.00 93.25 164 ALA A O 1
ATOM 1274 N N . ALA A 1 165 ? 6.963 -2.287 -1.870 1.00 91.25 165 ALA A N 1
ATOM 1275 C CA . ALA A 1 165 ? 7.637 -1.012 -1.618 1.00 91.25 165 ALA A CA 1
ATOM 1276 C C . ALA A 1 165 ? 8.169 -0.395 -2.932 1.00 91.25 165 ALA A C 1
ATOM 1278 O O . ALA A 1 165 ? 7.427 -0.313 -3.913 1.00 91.25 165 ALA A O 1
ATOM 1279 N N . CYS A 1 166 ? 9.454 -0.041 -2.993 1.00 90.75 166 CYS A N 1
ATOM 1280 C CA . CYS A 1 166 ? 10.091 0.573 -4.162 1.00 90.75 166 CYS A CA 1
ATOM 1281 C C . CYS A 1 166 ? 10.169 -0.310 -5.412 1.00 90.75 166 CYS A C 1
ATOM 1283 O O . CYS A 1 166 ? 10.379 0.201 -6.513 1.00 90.75 166 CYS A O 1
ATOM 1285 N N . ALA A 1 167 ? 9.942 -1.617 -5.271 1.00 94.94 167 ALA A N 1
ATOM 1286 C CA . ALA A 1 167 ? 9.878 -2.566 -6.374 1.00 94.94 167 ALA A CA 1
ATOM 1287 C C . ALA A 1 167 ? 8.456 -2.769 -6.939 1.00 94.94 167 ALA A C 1
ATOM 1289 O O . ALA A 1 167 ? 8.307 -3.480 -7.931 1.00 94.94 167 ALA A O 1
ATOM 1290 N N . SER A 1 168 ? 7.419 -2.137 -6.370 1.00 95.56 168 SER A N 1
ATOM 1291 C CA . SER A 1 168 ? 6.011 -2.414 -6.723 1.00 95.56 168 SER A CA 1
ATOM 1292 C C . SER A 1 168 ? 5.711 -2.265 -8.213 1.00 95.56 168 SER A C 1
ATOM 1294 O O . SER A 1 168 ? 5.085 -3.147 -8.796 1.00 95.56 168 SER A O 1
ATOM 1296 N N . PHE A 1 169 ? 6.200 -1.204 -8.863 1.00 95.81 169 PHE A N 1
ATOM 1297 C CA . PHE A 1 169 ? 5.950 -1.001 -10.294 1.00 95.81 169 PHE A CA 1
ATOM 1298 C C . PHE A 1 169 ? 6.525 -2.132 -11.165 1.00 95.81 169 PHE A C 1
ATOM 1300 O O . PHE A 1 169 ? 5.864 -2.593 -12.092 1.00 95.81 169 PHE A O 1
ATOM 1307 N N . GLY A 1 170 ? 7.731 -2.622 -10.850 1.00 96.62 170 GLY A N 1
ATOM 1308 C CA . GLY A 1 170 ? 8.342 -3.740 -11.574 1.00 96.62 170 GLY A CA 1
ATOM 1309 C C . GLY A 1 170 ? 7.634 -5.070 -11.307 1.00 96.62 170 GLY A C 1
ATOM 1310 O O . GLY A 1 170 ? 7.465 -5.864 -12.227 1.00 96.62 170 GLY A O 1
ATOM 1311 N N . VAL A 1 171 ? 7.131 -5.287 -10.087 1.00 97.12 171 VAL A N 1
ATOM 1312 C CA . VAL A 1 171 ? 6.278 -6.448 -9.774 1.00 97.12 171 VAL A CA 1
ATOM 1313 C C . VAL A 1 171 ? 4.967 -6.397 -10.565 1.00 97.12 171 VAL A C 1
ATOM 1315 O O . VAL A 1 171 ? 4.580 -7.397 -11.161 1.00 97.12 171 VAL A O 1
ATOM 1318 N N . ALA A 1 172 ? 4.312 -5.236 -10.655 1.00 97.06 172 ALA A N 1
ATOM 1319 C CA . ALA A 1 172 ? 3.122 -5.081 -11.493 1.00 97.06 172 ALA A CA 1
ATOM 1320 C C . ALA A 1 172 ? 3.423 -5.320 -12.982 1.00 97.06 172 ALA A C 1
ATOM 1322 O O . ALA A 1 172 ? 2.637 -5.975 -13.665 1.00 97.06 172 ALA A O 1
ATOM 1323 N N . ALA A 1 173 ? 4.580 -4.862 -13.473 1.00 97.06 173 ALA A N 1
ATOM 1324 C CA . ALA A 1 173 ? 5.028 -5.161 -14.830 1.00 97.06 173 ALA A CA 1
ATOM 1325 C C . ALA A 1 173 ? 5.224 -6.671 -15.052 1.00 97.06 173 ALA A C 1
ATOM 1327 O O . ALA A 1 173 ? 4.794 -7.181 -16.083 1.00 97.06 173 ALA A O 1
ATOM 1328 N N . LYS A 1 174 ? 5.796 -7.402 -14.079 1.00 97.44 174 LYS A N 1
ATOM 1329 C CA . LYS A 1 174 ? 5.922 -8.869 -14.140 1.00 97.44 174 LYS A CA 1
ATOM 1330 C C . LYS A 1 174 ? 4.556 -9.534 -14.269 1.00 97.44 174 LYS A C 1
ATOM 1332 O O . LYS A 1 174 ? 4.359 -10.326 -15.180 1.00 97.44 174 LYS A O 1
ATOM 1337 N N . MET A 1 175 ? 3.613 -9.165 -13.401 1.00 97.31 175 MET A N 1
ATOM 1338 C CA . MET A 1 175 ? 2.261 -9.732 -13.405 1.00 97.31 175 MET A CA 1
ATOM 1339 C C . MET A 1 175 ? 1.534 -9.482 -14.731 1.00 97.31 175 MET A C 1
ATOM 1341 O O . MET A 1 175 ? 0.885 -10.385 -15.246 1.00 97.31 175 MET A O 1
ATOM 1345 N N . ALA A 1 176 ? 1.663 -8.283 -15.308 1.00 96.75 176 ALA A N 1
ATOM 1346 C CA . ALA A 1 176 ? 1.073 -7.974 -16.608 1.00 96.75 176 ALA A CA 1
ATOM 1347 C C . ALA A 1 176 ? 1.714 -8.769 -17.750 1.00 96.75 176 ALA A C 1
ATOM 1349 O O . ALA A 1 176 ? 0.998 -9.349 -18.560 1.00 96.75 176 ALA A O 1
ATOM 1350 N N . VAL A 1 177 ? 3.049 -8.816 -17.806 1.00 96.06 177 VAL A N 1
ATOM 1351 C CA . VAL A 1 177 ? 3.775 -9.581 -18.831 1.00 96.06 177 VAL A CA 1
ATOM 1352 C C . VAL A 1 177 ? 3.435 -11.068 -18.744 1.00 96.06 177 VAL A C 1
ATOM 1354 O O . VAL A 1 177 ? 3.211 -11.692 -19.777 1.00 96.06 177 VAL A O 1
ATOM 1357 N N . ASP A 1 178 ? 3.346 -11.627 -17.537 1.00 96.12 178 ASP A N 1
ATOM 1358 C CA . ASP A 1 178 ? 2.962 -13.025 -17.334 1.00 96.12 178 ASP A CA 1
ATOM 1359 C C . ASP A 1 178 ? 1.523 -13.285 -17.778 1.00 96.12 178 ASP A C 1
ATOM 1361 O O . ASP A 1 178 ? 1.297 -14.212 -18.548 1.00 96.12 178 ASP A O 1
ATOM 1365 N N . ALA A 1 179 ? 0.567 -12.447 -17.363 1.00 96.50 179 ALA A N 1
ATOM 1366 C CA . ALA A 1 179 ? -0.832 -12.589 -17.765 1.00 96.50 179 ALA A CA 1
ATOM 1367 C C . ALA A 1 179 ? -1.000 -12.533 -19.293 1.00 96.50 179 ALA A C 1
ATOM 1369 O O . ALA A 1 179 ? -1.789 -13.288 -19.855 1.00 96.50 179 ALA A O 1
ATOM 1370 N N . ILE A 1 180 ? -0.230 -11.679 -19.977 1.00 96.12 180 ILE A N 1
ATOM 1371 C CA . ILE A 1 180 ? -0.248 -11.593 -21.443 1.00 96.12 180 ILE A CA 1
ATOM 1372 C C . ILE A 1 180 ? 0.367 -12.837 -22.081 1.00 96.12 180 ILE A C 1
ATOM 1374 O O . ILE A 1 180 ? -0.241 -13.448 -22.956 1.00 96.12 180 ILE A O 1
ATOM 1378 N N . ARG A 1 181 ? 1.546 -13.263 -21.616 1.00 94.44 181 ARG A N 1
ATOM 1379 C CA . ARG A 1 181 ? 2.247 -14.438 -22.159 1.00 94.44 181 ARG A CA 1
ATOM 1380 C C . ARG A 1 181 ? 1.498 -15.749 -21.920 1.00 94.44 181 ARG A C 1
ATOM 1382 O O . ARG A 1 181 ? 1.592 -16.649 -22.746 1.00 94.44 181 ARG A O 1
ATOM 1389 N N . LEU A 1 182 ? 0.775 -15.859 -20.806 1.00 95.75 182 LEU A N 1
ATOM 1390 C CA . LEU A 1 182 ? -0.055 -17.019 -20.473 1.00 95.75 182 LEU A CA 1
ATOM 1391 C C . LEU A 1 182 ? -1.419 -17.003 -21.184 1.00 95.75 182 LEU A C 1
ATOM 1393 O O . LEU A 1 182 ? -2.120 -18.010 -21.161 1.00 95.75 182 LEU A O 1
ATOM 1397 N N . GLY A 1 183 ? -1.785 -15.895 -21.840 1.00 94.62 183 GLY A N 1
ATOM 1398 C CA . GLY A 1 183 ? -3.070 -15.740 -22.524 1.00 94.62 183 GLY A CA 1
ATOM 1399 C C . GLY A 1 183 ? -4.245 -15.386 -21.603 1.00 94.62 183 GLY A C 1
ATOM 1400 O O . GLY A 1 183 ? -5.384 -15.362 -22.065 1.00 94.62 183 GLY A O 1
ATOM 1401 N N . ASP A 1 184 ? -3.988 -15.068 -20.331 1.00 95.62 184 ASP A N 1
ATOM 1402 C CA . ASP A 1 184 ? -5.007 -14.644 -19.360 1.00 95.62 184 ASP A CA 1
ATOM 1403 C C . ASP A 1 184 ? -5.559 -13.239 -19.666 1.00 95.62 184 ASP A C 1
ATOM 1405 O O . ASP A 1 184 ? -6.674 -12.894 -19.266 1.00 95.62 184 ASP A O 1
ATOM 1409 N N . ALA A 1 185 ? -4.781 -12.404 -20.364 1.00 95.94 185 ALA A N 1
ATOM 1410 C CA . ALA A 1 185 ? -5.190 -11.071 -20.797 1.00 95.94 185 ALA A CA 1
ATOM 1411 C C . ALA A 1 185 ? -4.500 -10.653 -22.103 1.00 95.94 185 ALA A C 1
ATOM 1413 O O . ALA A 1 185 ? -3.321 -10.899 -22.294 1.00 95.94 185 ALA A O 1
ATOM 1414 N N . THR A 1 186 ? -5.190 -9.930 -22.985 1.00 95.56 186 THR A N 1
ATOM 1415 C CA . THR A 1 186 ? -4.553 -9.318 -24.172 1.00 95.56 186 THR A CA 1
ATOM 1416 C C . THR A 1 186 ? -3.809 -8.027 -23.825 1.00 95.56 186 THR A C 1
ATOM 1418 O O . THR A 1 186 ? -2.808 -7.679 -24.445 1.00 95.56 186 THR A O 1
ATOM 1421 N N . ALA A 1 187 ? -4.308 -7.297 -22.828 1.00 95.75 187 ALA A N 1
ATOM 1422 C CA . ALA A 1 187 ? -3.708 -6.077 -22.319 1.00 95.75 187 ALA A CA 1
ATOM 1423 C C . ALA A 1 187 ? -4.025 -5.911 -20.832 1.00 95.75 187 ALA A C 1
ATOM 1425 O O . ALA A 1 187 ? -5.062 -6.361 -20.344 1.00 95.75 187 ALA A O 1
ATOM 1426 N N . ALA A 1 188 ? -3.140 -5.223 -20.126 1.00 96.88 188 ALA A N 1
ATOM 1427 C CA . ALA A 1 188 ? -3.243 -4.907 -18.717 1.00 96.88 188 ALA A CA 1
ATOM 1428 C C . ALA A 1 188 ? -2.962 -3.419 -18.490 1.00 96.88 188 ALA A C 1
ATOM 1430 O O . ALA A 1 188 ? -2.038 -2.836 -19.066 1.00 96.88 188 ALA A O 1
ATOM 1431 N N . VAL A 1 189 ? -3.745 -2.807 -17.604 1.00 97.25 189 VAL A N 1
ATOM 1432 C CA . VAL A 1 189 ? -3.428 -1.490 -17.049 1.00 97.25 189 VAL A CA 1
ATOM 1433 C C . VAL A 1 189 ? -2.611 -1.716 -15.785 1.00 97.25 189 VAL A C 1
ATOM 1435 O O . VAL A 1 189 ? -3.105 -2.320 -14.834 1.00 97.25 189 VAL A O 1
ATOM 1438 N N . ILE A 1 190 ? -1.370 -1.240 -15.766 1.00 96.50 190 ILE A N 1
ATOM 1439 C CA . ILE A 1 190 ? -0.497 -1.309 -14.590 1.00 96.50 190 ILE A CA 1
ATOM 1440 C C . ILE A 1 190 ? -0.224 0.090 -14.070 1.00 96.50 190 ILE A C 1
ATOM 1442 O O . ILE A 1 190 ? -0.137 1.043 -14.837 1.00 96.50 190 ILE A O 1
ATOM 1446 N N . GLY A 1 191 ? -0.050 0.236 -12.766 1.00 94.38 191 GLY A N 1
ATOM 1447 C CA . GLY A 1 191 ? 0.290 1.528 -12.200 1.00 94.38 191 GLY A CA 1
ATOM 1448 C C . GLY A 1 191 ? 0.458 1.486 -10.699 1.00 94.38 191 GLY A C 1
ATOM 1449 O O . GLY A 1 191 ? 0.036 0.538 -10.043 1.00 94.38 191 GLY A O 1
ATOM 1450 N N . MET A 1 192 ? 1.092 2.529 -10.179 1.00 93.81 192 MET A N 1
ATOM 1451 C CA . MET A 1 192 ? 1.366 2.712 -8.757 1.00 93.81 192 MET A CA 1
ATOM 1452 C C . MET A 1 192 ? 1.085 4.158 -8.365 1.00 93.81 192 MET A C 1
ATOM 1454 O O . MET A 1 192 ? 1.167 5.062 -9.205 1.00 93.81 192 MET A O 1
ATOM 1458 N N . THR A 1 193 ? 0.731 4.390 -7.101 1.00 91.31 193 THR A N 1
ATOM 1459 C CA . THR A 1 193 ? 0.448 5.742 -6.620 1.00 91.31 193 THR A CA 1
ATOM 1460 C C . THR A 1 193 ? 0.776 5.934 -5.150 1.00 91.31 193 THR A C 1
ATOM 1462 O O . THR A 1 193 ? 0.181 5.308 -4.282 1.00 91.31 193 THR A O 1
ATOM 1465 N N . ASP A 1 194 ? 1.650 6.895 -4.869 1.00 88.81 194 ASP A N 1
ATOM 1466 C CA . ASP A 1 194 ? 1.994 7.311 -3.520 1.00 88.81 194 ASP A CA 1
ATOM 1467 C C . ASP A 1 194 ? 1.244 8.578 -3.078 1.00 88.81 194 ASP A C 1
ATOM 1469 O O . ASP A 1 194 ? 1.150 9.520 -3.870 1.00 88.81 194 ASP A O 1
ATOM 1473 N N . PRO A 1 195 ? 0.684 8.639 -1.848 1.00 86.00 195 PRO A N 1
ATOM 1474 C CA . PRO A 1 195 ? 0.080 9.852 -1.333 1.00 86.00 195 PRO A CA 1
ATOM 1475 C C . PRO A 1 195 ? 1.150 10.925 -1.120 1.00 86.00 195 PRO A C 1
ATOM 1477 O O . PRO A 1 195 ? 2.344 10.609 -1.051 1.00 86.00 195 PRO A O 1
ATOM 1480 N N . PRO A 1 196 ? 0.742 12.194 -0.961 1.00 86.00 196 PRO A N 1
ATOM 1481 C CA . PRO A 1 196 ? 1.627 13.222 -0.440 1.00 86.00 196 PRO A CA 1
ATOM 1482 C C . PRO A 1 196 ? 2.330 12.739 0.844 1.00 86.00 196 PRO A C 1
ATOM 1484 O O . PRO A 1 196 ? 1.685 12.092 1.678 1.00 86.00 196 PRO A O 1
ATOM 1487 N N . PRO A 1 197 ? 3.633 13.023 1.023 1.00 85.06 197 PRO A N 1
ATOM 1488 C CA . PRO A 1 197 ? 4.367 12.550 2.190 1.00 85.06 197 PRO A CA 1
ATOM 1489 C C . PRO A 1 197 ? 3.744 13.048 3.501 1.00 85.06 197 PRO A C 1
ATOM 1491 O O . PRO A 1 197 ? 3.599 14.250 3.717 1.00 85.06 197 PRO A O 1
ATOM 1494 N N . HIS A 1 198 ? 3.386 12.120 4.390 1.00 87.38 198 HIS A N 1
ATOM 1495 C CA . HIS A 1 198 ? 2.831 12.436 5.708 1.00 87.38 198 HIS A CA 1
ATOM 1496 C C . HIS A 1 198 ? 3.953 12.715 6.725 1.00 87.38 198 HIS A C 1
ATOM 1498 O O . HIS A 1 198 ? 4.945 11.977 6.712 1.00 87.38 198 HIS A O 1
ATOM 1504 N N . PRO A 1 199 ? 3.804 13.671 7.668 1.00 88.62 199 PRO A N 1
ATOM 1505 C CA . PRO A 1 199 ? 4.829 13.969 8.671 1.00 88.62 199 PRO A CA 1
ATOM 1506 C C . PRO A 1 199 ? 5.330 12.742 9.437 1.00 88.62 199 PRO A C 1
ATOM 1508 O O . PRO A 1 199 ? 6.531 12.593 9.606 1.00 88.62 199 PRO A O 1
ATOM 1511 N N . MET A 1 200 ? 4.450 11.804 9.811 1.00 87.94 200 MET A N 1
ATOM 1512 C CA . MET A 1 200 ? 4.879 10.566 10.487 1.00 87.94 200 MET A CA 1
ATOM 1513 C C . MET A 1 200 ? 5.787 9.686 9.618 1.00 87.94 200 MET A C 1
ATOM 1515 O O . MET A 1 200 ? 6.726 9.084 10.131 1.00 87.94 200 MET A O 1
ATOM 1519 N N . VAL A 1 201 ? 5.531 9.610 8.306 1.00 84.69 201 VAL A N 1
ATOM 1520 C CA . VAL A 1 201 ? 6.386 8.852 7.376 1.00 84.69 201 VAL A CA 1
ATOM 1521 C C . VAL A 1 201 ? 7.730 9.549 7.245 1.00 84.69 201 VAL A C 1
ATOM 1523 O O . VAL A 1 201 ? 8.763 8.897 7.332 1.00 84.69 201 VAL A O 1
ATOM 1526 N N . ILE A 1 202 ? 7.726 10.876 7.113 1.00 86.38 202 ILE A N 1
ATOM 1527 C CA . ILE A 1 202 ? 8.953 11.674 7.102 1.00 86.38 202 ILE A CA 1
ATOM 1528 C C . ILE A 1 202 ? 9.758 11.439 8.388 1.00 86.38 202 ILE A C 1
ATOM 1530 O O . ILE A 1 202 ? 10.941 11.123 8.311 1.00 86.38 202 ILE A O 1
ATOM 1534 N N . SER A 1 203 ? 9.127 11.480 9.563 1.00 86.69 203 SER A N 1
ATOM 1535 C CA . SER A 1 203 ? 9.788 11.187 10.840 1.00 86.69 203 SER A CA 1
ATOM 1536 C C . SER A 1 203 ? 10.340 9.760 10.907 1.00 86.69 203 SER A C 1
ATOM 1538 O O . SER A 1 203 ? 11.446 9.562 11.402 1.00 86.69 203 SER A O 1
ATOM 1540 N N . ALA A 1 204 ? 9.618 8.761 10.391 1.00 86.19 204 ALA A N 1
ATOM 1541 C CA . ALA A 1 204 ? 10.105 7.383 10.348 1.00 86.19 204 ALA A CA 1
ATOM 1542 C C . ALA A 1 204 ? 11.346 7.246 9.451 1.00 86.19 204 ALA A C 1
ATOM 1544 O O . ALA A 1 204 ? 12.336 6.643 9.860 1.00 86.19 204 ALA A O 1
ATOM 1545 N N . PHE A 1 205 ? 11.333 7.855 8.262 1.00 83.94 205 PHE A N 1
ATOM 1546 C CA . PHE A 1 205 ? 12.488 7.855 7.360 1.00 83.94 205 PHE A CA 1
ATOM 1547 C C . PHE A 1 205 ? 13.671 8.646 7.933 1.00 83.94 205 PHE A C 1
ATOM 1549 O O . PHE A 1 205 ? 14.820 8.255 7.727 1.00 83.94 205 PHE A O 1
ATOM 1556 N N . TYR A 1 206 ? 13.405 9.737 8.659 1.00 84.88 206 TYR A N 1
ATOM 1557 C CA . TYR A 1 206 ? 14.431 10.503 9.363 1.00 84.88 206 TYR A CA 1
ATOM 1558 C C . TYR A 1 206 ? 15.118 9.639 10.426 1.00 84.88 206 TYR A C 1
ATOM 1560 O O . TYR A 1 206 ? 16.331 9.468 10.389 1.00 84.88 206 TYR A O 1
ATOM 1568 N N . ASN A 1 207 ? 14.335 9.014 11.312 1.00 86.31 207 ASN A N 1
ATOM 1569 C CA . ASN A 1 207 ? 14.855 8.160 12.384 1.00 86.31 207 ASN A CA 1
ATOM 1570 C C . ASN A 1 207 ? 15.520 6.875 11.863 1.00 86.31 207 ASN A C 1
ATOM 1572 O O . ASN A 1 207 ? 16.411 6.333 12.510 1.00 86.31 207 ASN A O 1
ATOM 1576 N N . ALA A 1 208 ? 15.132 6.405 10.675 1.00 82.94 208 ALA A N 1
ATOM 1577 C CA . ALA A 1 208 ? 15.805 5.308 9.984 1.00 82.94 208 ALA A CA 1
ATOM 1578 C C . ALA A 1 208 ? 17.128 5.729 9.308 1.00 82.94 208 ALA A C 1
ATOM 1580 O O . ALA A 1 208 ? 17.769 4.893 8.674 1.00 82.94 208 ALA A O 1
ATOM 1581 N N . ASN A 1 209 ? 17.541 7.000 9.421 1.00 80.44 209 ASN A N 1
ATOM 1582 C CA . ASN A 1 209 ? 18.699 7.589 8.738 1.00 80.44 209 ASN A CA 1
ATOM 1583 C C . ASN A 1 209 ? 18.634 7.453 7.204 1.00 80.44 209 ASN A C 1
ATOM 1585 O O . ASN A 1 209 ? 19.650 7.269 6.534 1.00 80.44 209 ASN A O 1
ATOM 1589 N N . VAL A 1 210 ? 17.423 7.530 6.641 1.00 79.00 210 VAL A N 1
ATOM 1590 C CA . VAL A 1 210 ? 17.173 7.415 5.195 1.00 79.00 210 VAL A CA 1
ATOM 1591 C C . VAL A 1 210 ? 16.960 8.785 4.543 1.00 79.00 210 VAL A C 1
ATOM 1593 O O . VAL A 1 210 ? 17.188 8.911 3.342 1.00 79.00 210 VAL A O 1
ATOM 1596 N N . LEU A 1 211 ? 16.538 9.821 5.282 1.00 79.06 211 LEU A N 1
ATOM 1597 C CA . LEU A 1 211 ? 16.316 11.170 4.730 1.00 79.06 211 LEU A CA 1
ATOM 1598 C C . LEU A 1 211 ? 17.575 12.024 4.656 1.00 79.06 211 LEU A C 1
ATOM 1600 O O . LEU A 1 211 ? 18.425 11.938 5.531 1.00 79.06 211 LEU A O 1
ATOM 1604 N N . SER A 1 212 ? 17.616 12.905 3.651 1.00 75.81 212 SER A N 1
ATOM 1605 C CA . SER A 1 212 ? 18.596 13.992 3.556 1.00 75.81 212 SER A CA 1
ATOM 1606 C C . SER A 1 212 ? 18.480 14.927 4.765 1.00 75.81 212 SER A C 1
ATOM 1608 O O . SER A 1 212 ? 17.450 15.581 4.940 1.00 75.81 212 SER A O 1
ATOM 1610 N N . ALA A 1 213 ? 19.523 14.990 5.599 1.00 68.62 213 ALA A N 1
ATOM 1611 C CA . ALA A 1 213 ? 19.539 15.814 6.814 1.00 68.62 213 ALA A CA 1
ATOM 1612 C C . ALA A 1 213 ? 19.459 17.326 6.529 1.00 68.62 213 ALA A C 1
ATOM 1614 O O . ALA A 1 213 ? 18.883 18.070 7.319 1.00 68.62 213 ALA A O 1
ATOM 1615 N N . ASP A 1 214 ? 19.981 17.759 5.380 1.00 72.44 214 ASP A N 1
ATOM 1616 C CA . ASP A 1 214 ? 20.095 19.173 5.004 1.00 72.44 214 ASP A CA 1
ATOM 1617 C C . ASP A 1 214 ? 18.897 19.644 4.149 1.00 72.44 214 ASP A C 1
ATOM 1619 O O . ASP A 1 214 ? 18.944 20.705 3.534 1.00 72.44 214 ASP A O 1
ATOM 1623 N N . ALA A 1 215 ? 17.829 18.833 4.068 1.00 65.81 215 ALA A N 1
ATOM 1624 C CA . ALA A 1 215 ? 16.643 19.030 3.218 1.00 65.81 215 ALA A CA 1
ATOM 1625 C C . ALA A 1 215 ? 16.923 19.158 1.703 1.00 65.81 215 ALA A C 1
ATOM 1627 O O . ALA A 1 215 ? 16.012 19.427 0.918 1.00 65.81 215 ALA A O 1
ATOM 1628 N N . ASP A 1 216 ? 18.161 18.907 1.283 1.00 72.00 216 ASP A N 1
ATOM 1629 C CA . ASP A 1 216 ? 18.572 18.909 -0.115 1.00 72.00 216 ASP A CA 1
ATOM 1630 C C . ASP A 1 216 ? 17.953 17.745 -0.900 1.00 72.00 216 ASP A C 1
ATOM 1632 O O . ASP A 1 216 ? 17.683 16.662 -0.363 1.00 72.00 216 ASP A O 1
ATOM 1636 N N . VAL A 1 217 ? 17.781 17.949 -2.211 1.00 76.62 217 VAL A N 1
ATOM 1637 C CA . VAL A 1 217 ? 17.336 16.888 -3.122 1.00 76.62 217 VAL A CA 1
ATOM 1638 C C . VAL A 1 217 ? 18.306 15.706 -3.102 1.00 76.62 217 VAL A C 1
ATOM 1640 O O . VAL A 1 217 ? 19.510 15.840 -2.895 1.00 76.62 217 VAL A O 1
ATOM 1643 N N . SER A 1 218 ? 17.777 14.513 -3.362 1.00 75.62 218 SER A N 1
ATOM 1644 C CA . SER A 1 218 ? 18.585 13.294 -3.374 1.00 75.62 218 SER A CA 1
ATOM 1645 C C . SER A 1 218 ? 19.517 13.354 -4.583 1.00 75.62 218 SER A C 1
ATOM 1647 O O . SER A 1 218 ? 19.054 13.492 -5.697 1.00 75.62 218 SER A O 1
ATOM 1649 N N . ARG A 1 219 ? 20.823 13.223 -4.425 1.00 78.50 219 ARG A N 1
ATOM 1650 C CA . ARG A 1 219 ? 21.814 13.182 -5.532 1.00 78.50 219 ARG A CA 1
ATOM 1651 C C . ARG A 1 219 ? 22.513 11.815 -5.640 1.00 78.50 219 ARG A C 1
ATOM 1653 O O . ARG A 1 219 ? 23.679 11.723 -5.259 1.00 78.50 219 ARG A O 1
ATOM 1660 N N . PRO A 1 220 ? 21.812 10.713 -5.975 1.00 77.94 220 PRO A N 1
ATOM 1661 C CA . PRO A 1 220 ? 22.356 9.359 -5.831 1.00 77.94 220 PRO A CA 1
ATOM 1662 C C . PRO A 1 220 ? 23.781 9.218 -6.379 1.00 77.94 220 PRO A C 1
ATOM 1664 O O . PRO A 1 220 ? 24.108 9.872 -7.364 1.00 77.94 220 PRO A O 1
ATOM 1667 N N . LEU A 1 221 ? 24.577 8.313 -5.791 1.00 79.50 221 LEU A N 1
ATOM 1668 C CA . LEU A 1 221 ? 25.978 8.028 -6.167 1.00 79.50 221 LEU A CA 1
ATOM 1669 C C . LEU A 1 221 ? 27.007 9.076 -5.708 1.00 79.50 221 LEU A C 1
ATOM 1671 O O . LEU A 1 221 ? 28.194 8.921 -5.979 1.00 79.50 221 LEU A O 1
ATOM 1675 N N . THR A 1 222 ? 26.572 10.105 -4.985 1.00 80.44 222 THR A N 1
ATOM 1676 C CA . THR A 1 222 ? 27.434 11.010 -4.209 1.00 80.44 222 THR A CA 1
ATOM 1677 C C . THR A 1 222 ? 27.627 10.473 -2.782 1.00 80.44 222 THR A C 1
ATOM 1679 O O . THR A 1 222 ? 27.058 9.438 -2.426 1.00 80.44 222 THR A O 1
ATOM 1682 N N . ALA A 1 223 ? 28.372 11.180 -1.926 1.00 72.62 223 ALA A N 1
ATOM 1683 C CA . ALA A 1 223 ? 28.523 10.861 -0.494 1.00 72.62 223 ALA A CA 1
ATOM 1684 C C . ALA A 1 223 ? 27.247 11.085 0.353 1.00 72.62 223 ALA A C 1
ATOM 1686 O O . ALA A 1 223 ? 27.323 11.397 1.540 1.00 72.62 223 ALA A O 1
ATOM 1687 N N . LEU A 1 224 ? 26.073 10.988 -0.270 1.00 63.75 224 LEU A N 1
ATOM 1688 C CA . LEU A 1 224 ? 24.786 11.386 0.281 1.00 63.75 224 LEU A CA 1
ATOM 1689 C C . LEU A 1 224 ? 24.505 10.931 1.693 1.00 63.75 224 LEU A C 1
ATOM 1691 O O . LEU A 1 224 ? 24.687 9.774 2.059 1.00 63.75 224 LEU A O 1
ATOM 1695 N N . LYS A 1 225 ? 23.832 11.840 2.390 1.00 65.00 225 LYS A N 1
ATOM 1696 C CA . LYS A 1 225 ? 23.219 11.631 3.693 1.00 65.00 225 LYS A CA 1
ATOM 1697 C C . LYS A 1 225 ? 21.706 11.407 3.581 1.00 65.00 225 LYS A C 1
ATOM 1699 O O . LYS A 1 225 ? 20.983 11.940 4.404 1.00 65.00 225 LYS A O 1
ATOM 1704 N N . GLY A 1 226 ? 21.218 10.704 2.548 1.00 73.00 226 GLY A N 1
ATOM 1705 C CA . GLY A 1 226 ? 19.814 10.254 2.461 1.00 73.00 226 GLY A CA 1
ATOM 1706 C C . GLY A 1 226 ? 19.026 10.623 1.190 1.00 73.00 226 GLY A C 1
ATOM 1707 O O . GLY A 1 226 ? 19.575 10.827 0.112 1.00 73.00 226 GLY A O 1
ATOM 1708 N N . THR A 1 227 ? 17.695 10.627 1.270 1.00 76.50 227 THR A N 1
ATOM 1709 C CA . THR A 1 227 ? 16.770 10.854 0.149 1.00 76.50 227 THR A CA 1
ATOM 1710 C C . THR A 1 227 ? 15.668 11.855 0.506 1.00 76.50 227 THR A C 1
ATOM 1712 O O . THR A 1 227 ? 15.473 12.158 1.679 1.00 76.50 227 THR A O 1
ATOM 1715 N N . HIS A 1 228 ? 14.943 12.376 -0.488 1.00 82.06 228 HIS A N 1
ATOM 1716 C CA . HIS A 1 228 ? 13.736 13.175 -0.246 1.00 82.06 228 HIS A CA 1
ATOM 1717 C C . HIS A 1 228 ? 12.515 12.370 -0.682 1.00 82.06 228 HIS A C 1
ATOM 1719 O O . HIS A 1 228 ? 12.492 11.834 -1.788 1.00 82.06 228 HIS A O 1
ATOM 1725 N N . VAL A 1 229 ? 11.524 12.239 0.196 1.00 85.00 229 VAL A N 1
ATOM 1726 C CA . VAL A 1 229 ? 10.325 11.426 -0.055 1.00 85.00 229 VAL A CA 1
ATOM 1727 C C . VAL A 1 229 ? 9.348 12.215 -0.918 1.00 85.00 229 VAL A C 1
ATOM 1729 O O . VAL A 1 229 ? 9.125 13.400 -0.678 1.00 85.00 229 VAL A O 1
ATOM 1732 N N . ALA A 1 230 ? 8.758 11.556 -1.912 1.00 87.38 230 ALA A N 1
ATOM 1733 C CA . ALA A 1 230 ? 7.805 12.163 -2.834 1.00 87.38 230 ALA A CA 1
ATOM 1734 C C . ALA A 1 230 ? 6.544 11.304 -2.987 1.00 87.38 230 ALA A C 1
ATOM 1736 O O . ALA A 1 230 ? 6.579 10.087 -2.817 1.00 87.38 230 ALA A O 1
ATOM 1737 N N . GLY A 1 231 ? 5.434 11.963 -3.323 1.00 88.06 231 GLY A N 1
ATOM 1738 C CA . GLY A 1 231 ? 4.163 11.335 -3.684 1.00 88.06 231 GLY A CA 1
ATOM 1739 C C . GLY A 1 231 ? 3.825 11.554 -5.161 1.00 88.06 231 GLY A C 1
ATOM 1740 O O . GLY A 1 231 ? 4.389 12.431 -5.812 1.00 88.06 231 GLY A O 1
ATOM 1741 N N . GLY A 1 232 ? 2.879 10.782 -5.691 1.00 90.31 232 GLY A N 1
ATOM 1742 C CA . GLY A 1 232 ? 2.302 10.964 -7.024 1.00 90.31 232 GLY A CA 1
ATOM 1743 C C . GLY A 1 232 ? 1.855 9.645 -7.653 1.00 90.31 232 GLY A C 1
ATOM 1744 O O . GLY A 1 232 ? 1.566 8.686 -6.947 1.00 90.31 232 GLY A O 1
ATOM 1745 N N . SER A 1 233 ? 1.728 9.580 -8.979 1.00 92.50 233 SER A N 1
ATOM 1746 C CA . SER A 1 233 ? 1.227 8.378 -9.665 1.00 92.50 233 SER A CA 1
ATOM 1747 C C . SER A 1 233 ? 1.886 8.146 -11.024 1.00 92.50 233 SER A C 1
ATOM 1749 O O . SER A 1 233 ? 2.474 9.056 -11.612 1.00 92.50 233 SER A O 1
ATOM 1751 N N . CYS A 1 234 ? 1.823 6.902 -11.498 1.00 94.12 234 CYS A N 1
ATOM 1752 C CA . CYS A 1 234 ? 2.250 6.490 -12.831 1.00 94.12 234 CYS A CA 1
ATOM 1753 C C . CYS A 1 234 ? 1.386 5.308 -13.280 1.00 94.12 234 CYS A C 1
ATOM 1755 O O . CYS A 1 234 ? 1.215 4.358 -12.516 1.00 94.12 234 CYS A O 1
ATOM 1757 N N . VAL A 1 235 ? 0.849 5.372 -14.501 1.00 95.38 235 VAL A N 1
ATOM 1758 C CA . VAL A 1 235 ? -0.007 4.334 -15.091 1.00 95.38 235 VAL A CA 1
ATOM 1759 C C . VAL A 1 235 ? 0.453 4.056 -16.516 1.00 95.38 235 VAL A C 1
ATOM 1761 O O . VAL A 1 235 ? 0.644 4.992 -17.293 1.00 95.38 235 VAL A O 1
ATOM 1764 N N . TRP A 1 236 ? 0.604 2.780 -16.856 1.00 95.62 236 TRP A N 1
ATOM 1765 C CA . TRP A 1 236 ? 0.889 2.274 -18.194 1.00 95.62 236 TRP A CA 1
ATOM 1766 C C . TRP A 1 236 ? -0.227 1.345 -18.667 1.00 95.62 236 TRP A C 1
ATOM 1768 O O . TRP A 1 236 ? -0.895 0.684 -17.872 1.00 95.62 236 TRP A O 1
ATOM 1778 N N . ILE A 1 237 ? -0.367 1.252 -19.985 1.00 95.44 237 ILE A N 1
ATOM 1779 C CA . ILE A 1 237 ? -1.105 0.178 -20.645 1.00 95.44 237 ILE A CA 1
ATOM 1780 C C . ILE A 1 237 ? -0.060 -0.696 -21.328 1.00 95.44 237 ILE A C 1
ATOM 1782 O O . ILE A 1 237 ? 0.683 -0.215 -22.183 1.00 95.44 237 ILE A O 1
ATOM 1786 N N . VAL A 1 238 ? 0.016 -1.958 -20.920 1.00 95.56 238 VAL A N 1
ATOM 1787 C CA . VAL A 1 238 ? 0.919 -2.967 -21.483 1.00 95.56 238 VAL A CA 1
ATOM 1788 C C . VAL A 1 238 ? 0.049 -4.010 -22.163 1.00 95.56 238 VAL A C 1
ATOM 1790 O O . VAL A 1 238 ? -0.956 -4.418 -21.595 1.00 95.56 238 VAL A O 1
ATOM 1793 N N . GLY A 1 239 ? 0.390 -4.436 -23.371 1.00 95.19 239 GLY A N 1
ATOM 1794 C CA . GLY A 1 239 ? -0.424 -5.401 -24.098 1.00 95.19 239 GLY A CA 1
ATOM 1795 C C . GLY A 1 239 ? 0.360 -6.138 -25.161 1.00 95.19 239 GLY A C 1
ATOM 1796 O O . GLY A 1 239 ? 1.486 -5.756 -25.485 1.00 95.19 239 GLY A O 1
ATOM 1797 N N . ASP A 1 240 ? -0.266 -7.183 -25.685 1.00 94.88 240 ASP A N 1
ATOM 1798 C CA . ASP A 1 240 ? 0.182 -7.869 -26.886 1.00 94.88 240 ASP A CA 1
ATOM 1799 C C . ASP A 1 240 ? 0.278 -6.872 -28.049 1.00 94.88 240 ASP A C 1
ATOM 1801 O O . ASP A 1 240 ? -0.661 -6.119 -28.317 1.00 94.88 240 ASP A O 1
ATOM 1805 N N . ALA A 1 241 ? 1.437 -6.815 -28.699 1.00 91.69 241 ALA A N 1
ATOM 1806 C CA . ALA A 1 241 ? 1.736 -5.753 -29.649 1.00 91.69 241 ALA A CA 1
ATOM 1807 C C . ALA A 1 241 ? 0.880 -5.847 -30.915 1.00 91.69 241 ALA A C 1
ATOM 1809 O O . ALA A 1 241 ? 0.334 -4.827 -31.341 1.00 91.69 241 ALA A O 1
ATOM 1810 N N . ASP A 1 242 ? 0.703 -7.051 -31.463 1.00 91.19 242 ASP A N 1
ATOM 1811 C CA . ASP A 1 242 ? -0.106 -7.284 -32.660 1.00 91.19 242 ASP A CA 1
ATOM 1812 C C . ASP A 1 242 ? -1.567 -6.898 -32.392 1.00 91.19 242 ASP A C 1
ATOM 1814 O O . ASP A 1 242 ? -2.155 -6.098 -33.128 1.00 91.19 242 ASP A O 1
ATOM 1818 N N . ALA A 1 243 ? -2.141 -7.384 -31.286 1.00 92.75 243 ALA A N 1
ATOM 1819 C CA . ALA A 1 243 ? -3.514 -7.080 -30.903 1.00 92.75 243 ALA A CA 1
ATOM 1820 C C . ALA A 1 243 ? -3.716 -5.583 -30.614 1.00 92.75 243 ALA A C 1
ATOM 1822 O O . ALA A 1 243 ? -4.661 -4.962 -31.111 1.00 92.75 243 ALA A O 1
ATOM 1823 N N . MET A 1 244 ? -2.814 -4.962 -29.850 1.00 92.75 244 MET A N 1
ATOM 1824 C CA . MET A 1 244 ? -2.889 -3.535 -29.525 1.00 92.75 244 MET A CA 1
ATOM 1825 C C . MET A 1 244 ? -2.774 -2.665 -30.785 1.00 92.75 244 MET A C 1
ATOM 1827 O O . MET A 1 244 ? -3.547 -1.718 -30.960 1.00 92.75 244 MET A O 1
ATOM 1831 N N . MET A 1 245 ? -1.858 -2.985 -31.700 1.00 90.00 245 MET A N 1
ATOM 1832 C CA . MET A 1 245 ? -1.709 -2.249 -32.957 1.00 90.00 245 MET A CA 1
ATOM 1833 C C . MET A 1 245 ? -2.888 -2.469 -33.910 1.00 90.00 245 MET A C 1
ATOM 1835 O O . MET A 1 245 ? -3.306 -1.514 -34.573 1.00 90.00 245 MET A O 1
ATOM 1839 N N . ALA A 1 246 ? -3.487 -3.664 -33.932 1.00 90.12 246 ALA A N 1
ATOM 1840 C CA . ALA A 1 246 ? -4.727 -3.924 -34.667 1.00 90.12 246 ALA A CA 1
ATOM 1841 C C . ALA A 1 246 ? -5.883 -3.039 -34.164 1.00 90.12 246 ALA A C 1
ATOM 1843 O O . ALA A 1 246 ? -6.656 -2.506 -34.963 1.00 90.12 246 ALA A O 1
ATOM 1844 N N . HIS A 1 247 ? -5.937 -2.778 -32.854 1.00 88.88 247 HIS A N 1
ATOM 1845 C CA . HIS A 1 247 ? -6.854 -1.807 -32.240 1.00 88.88 247 HIS A CA 1
ATOM 1846 C C . HIS A 1 247 ? -6.398 -0.344 -32.359 1.00 88.88 247 HIS A C 1
ATOM 1848 O O . HIS A 1 247 ? -7.105 0.578 -31.949 1.00 88.88 247 HIS A O 1
ATOM 1854 N N . GLY A 1 248 ? -5.247 -0.106 -32.982 1.00 88.38 248 GLY A N 1
ATOM 1855 C CA . GLY A 1 248 ? -4.768 1.210 -33.358 1.00 88.38 248 GLY A CA 1
ATOM 1856 C C . GLY A 1 248 ? -3.933 1.946 -32.325 1.00 88.38 248 GLY A C 1
ATOM 1857 O O . GLY A 1 248 ? -3.646 3.130 -32.528 1.00 88.38 248 GLY A O 1
ATOM 1858 N N . PHE A 1 249 ? -3.516 1.260 -31.265 1.00 90.50 249 PHE A N 1
ATOM 1859 C CA . PHE A 1 249 ? -2.521 1.778 -30.340 1.00 90.50 249 PHE A CA 1
ATOM 1860 C C . PHE A 1 249 ? -1.147 1.847 -31.013 1.00 90.50 249 PHE A C 1
ATOM 1862 O O . PHE A 1 249 ? -0.825 1.068 -31.908 1.00 90.50 249 PHE A O 1
ATOM 1869 N N . ARG A 1 250 ? -0.327 2.806 -30.578 1.00 87.94 250 ARG A N 1
ATOM 1870 C CA . ARG A 1 250 ? 1.075 2.922 -30.990 1.00 87.94 250 ARG A CA 1
ATOM 1871 C C . ARG A 1 250 ? 1.965 2.733 -29.765 1.00 87.94 250 ARG A C 1
ATOM 1873 O O . ARG A 1 250 ? 1.699 3.381 -28.750 1.00 87.94 250 ARG A O 1
ATOM 1880 N N . PRO A 1 251 ? 3.006 1.892 -29.835 1.00 87.31 251 PRO A N 1
ATOM 1881 C CA . PRO A 1 251 ? 3.915 1.728 -28.713 1.00 87.31 251 PRO A CA 1
ATOM 1882 C C . PRO A 1 251 ? 4.719 3.007 -28.455 1.00 87.31 251 PRO A C 1
ATOM 1884 O O . PRO A 1 251 ? 5.025 3.770 -29.371 1.00 87.31 251 PRO A O 1
ATOM 1887 N N . LEU A 1 252 ? 5.122 3.215 -27.200 1.00 81.19 252 LEU A N 1
ATOM 1888 C CA . LEU A 1 252 ? 5.897 4.385 -26.754 1.00 81.19 252 LEU A CA 1
ATOM 1889 C C . LEU A 1 252 ? 7.398 4.314 -27.109 1.00 81.19 252 LEU A C 1
ATOM 1891 O O . LEU A 1 252 ? 8.204 5.057 -26.557 1.00 81.19 252 LEU A O 1
ATOM 1895 N N . GLY A 1 253 ? 7.778 3.430 -28.034 1.00 79.31 253 GLY A N 1
ATOM 1896 C CA . GLY A 1 253 ? 9.144 3.301 -28.549 1.00 79.31 253 GLY A CA 1
ATOM 1897 C C . GLY A 1 253 ? 10.003 2.232 -27.875 1.00 79.31 253 GLY A C 1
ATOM 1898 O O . GLY A 1 253 ? 11.057 1.913 -28.415 1.00 79.31 253 GLY A O 1
ATOM 1899 N N . MET A 1 254 ? 9.535 1.615 -26.785 1.00 90.62 254 MET A N 1
ATOM 1900 C CA . MET A 1 254 ? 10.219 0.497 -26.125 1.00 90.62 254 MET A CA 1
ATOM 1901 C C . MET A 1 254 ? 9.297 -0.716 -25.937 1.00 90.62 254 MET A C 1
ATOM 1903 O O . MET A 1 254 ? 8.098 -0.569 -25.698 1.00 90.62 254 MET A O 1
ATOM 1907 N N . GLU A 1 255 ? 9.875 -1.907 -26.035 1.00 92.00 255 GLU A N 1
ATOM 1908 C CA . GLU A 1 255 ? 9.282 -3.221 -25.790 1.00 92.00 255 GLU A CA 1
ATOM 1909 C C . GLU A 1 255 ? 9.845 -3.791 -24.482 1.00 92.00 255 GLU A C 1
ATOM 1911 O O . GLU A 1 255 ? 11.059 -3.761 -24.273 1.00 92.00 255 GLU A O 1
ATOM 1916 N N . ILE A 1 256 ? 8.994 -4.335 -23.607 1.00 94.38 256 ILE A N 1
ATOM 1917 C CA . ILE A 1 256 ? 9.440 -5.060 -22.409 1.00 94.38 256 ILE A CA 1
ATOM 1918 C C . ILE A 1 256 ? 9.798 -6.493 -22.815 1.00 94.38 256 ILE A C 1
ATOM 1920 O O . ILE A 1 256 ? 8.919 -7.274 -23.167 1.00 94.38 256 ILE A O 1
ATOM 1924 N N . VAL A 1 257 ? 11.077 -6.852 -22.721 1.00 92.44 257 VAL A N 1
ATOM 1925 C CA . VAL A 1 257 ? 11.571 -8.182 -23.130 1.00 92.44 257 VAL A CA 1
ATOM 1926 C C . VAL A 1 257 ? 11.711 -9.143 -21.955 1.00 92.44 257 VAL A C 1
ATOM 1928 O O . VAL A 1 257 ? 11.547 -10.355 -22.108 1.00 92.44 257 VAL A O 1
ATOM 1931 N N . GLY A 1 258 ? 11.932 -8.610 -20.754 1.00 93.38 258 GLY A N 1
ATOM 1932 C CA . GLY A 1 258 ? 12.117 -9.420 -19.563 1.00 93.38 258 GLY A CA 1
ATOM 1933 C C . GLY A 1 258 ? 11.816 -8.652 -18.290 1.00 93.38 258 GLY A C 1
ATOM 1934 O O . GLY A 1 258 ? 12.095 -7.459 -18.174 1.00 93.38 258 GLY A O 1
ATOM 1935 N N . VAL A 1 259 ? 11.229 -9.354 -17.325 1.00 97.00 259 VAL A N 1
ATOM 1936 C CA . VAL A 1 259 ? 11.020 -8.842 -15.976 1.00 97.00 259 VAL A CA 1
ATOM 1937 C C . VAL A 1 259 ? 11.401 -9.938 -14.994 1.00 97.00 259 VAL A C 1
ATOM 1939 O O . VAL A 1 259 ? 10.910 -11.060 -15.091 1.00 97.00 259 VAL A O 1
ATOM 1942 N N . GLY A 1 260 ? 12.276 -9.610 -14.055 1.00 96.31 260 GLY A N 1
ATOM 1943 C CA . GLY A 1 260 ? 12.735 -10.507 -13.005 1.00 96.31 260 GLY A CA 1
ATOM 1944 C C . GLY A 1 260 ? 12.380 -9.956 -11.636 1.00 96.31 260 GLY A C 1
ATOM 1945 O O . GLY A 1 260 ? 12.378 -8.745 -11.423 1.00 96.31 260 GLY A O 1
ATOM 1946 N N . THR A 1 261 ? 12.085 -10.845 -10.696 1.00 97.50 261 THR A N 1
ATOM 1947 C CA . THR A 1 261 ? 11.797 -10.503 -9.299 1.00 97.50 261 THR A CA 1
ATOM 1948 C C . THR A 1 261 ? 12.580 -11.421 -8.379 1.00 97.50 261 THR A C 1
ATOM 1950 O O . THR A 1 261 ? 12.803 -12.582 -8.715 1.00 97.50 261 THR A O 1
ATOM 1953 N N . SER A 1 262 ? 12.977 -10.933 -7.210 1.00 97.19 262 SER A N 1
ATOM 1954 C CA . SER A 1 262 ? 13.682 -11.743 -6.213 1.00 97.19 262 SER A CA 1
ATOM 1955 C C . SER A 1 262 ? 13.447 -11.220 -4.795 1.00 97.19 262 SER A C 1
ATOM 1957 O O . SER A 1 262 ? 12.871 -10.146 -4.603 1.00 97.19 262 SER A O 1
ATOM 1959 N N . SER A 1 263 ? 13.919 -11.978 -3.804 1.00 96.44 263 SER A N 1
ATOM 1960 C CA . SER A 1 263 ? 13.972 -11.558 -2.406 1.00 96.44 263 SER A CA 1
ATOM 1961 C C . SER A 1 263 ? 15.402 -11.636 -1.876 1.00 96.44 263 SER A C 1
ATOM 1963 O O . SER A 1 263 ? 16.148 -12.547 -2.230 1.00 96.44 263 SER A O 1
ATOM 1965 N N . ASP A 1 264 ? 15.766 -10.689 -1.017 1.00 95.62 264 ASP A N 1
ATOM 1966 C CA . ASP A 1 264 ? 17.030 -10.681 -0.288 1.00 95.62 264 ASP A CA 1
ATOM 1967 C C . ASP A 1 264 ? 17.082 -11.748 0.803 1.00 95.62 264 ASP A C 1
ATOM 1969 O O . ASP A 1 264 ? 18.166 -12.237 1.107 1.00 95.62 264 ASP A O 1
ATOM 1973 N N . ALA A 1 265 ? 15.935 -12.060 1.425 1.00 94.81 265 ALA A N 1
ATOM 1974 C CA . ALA A 1 265 ? 15.829 -12.926 2.604 1.00 94.81 265 ALA A CA 1
ATOM 1975 C C . ALA A 1 265 ? 16.878 -12.614 3.700 1.00 94.81 265 ALA A C 1
ATOM 1977 O O . ALA A 1 265 ? 17.392 -13.519 4.354 1.00 94.81 265 ALA A O 1
ATOM 1978 N N . HIS A 1 266 ? 17.225 -11.330 3.874 1.00 90.81 266 HIS A N 1
ATOM 1979 C CA . HIS A 1 266 ? 18.384 -10.923 4.673 1.00 90.81 266 HIS A CA 1
ATOM 1980 C C . HIS A 1 266 ? 18.059 -9.877 5.743 1.00 90.81 266 HIS A C 1
ATOM 1982 O O . HIS A 1 266 ? 18.221 -10.146 6.930 1.00 90.81 266 HIS A O 1
ATOM 1988 N N . HIS A 1 267 ? 17.607 -8.685 5.348 1.00 90.25 267 HIS A N 1
ATOM 1989 C CA . HIS A 1 267 ? 17.364 -7.582 6.274 1.00 90.25 267 HIS A CA 1
ATOM 1990 C C . HIS A 1 267 ? 16.209 -6.697 5.784 1.00 90.25 267 HIS A C 1
ATOM 1992 O O . HIS A 1 267 ? 15.968 -6.579 4.585 1.00 90.25 267 HIS A O 1
ATOM 1998 N N . ILE A 1 268 ? 15.482 -6.072 6.717 1.00 87.56 268 ILE A N 1
ATOM 1999 C CA . ILE A 1 268 ? 14.260 -5.314 6.412 1.00 87.56 268 ILE A CA 1
ATOM 2000 C C . ILE A 1 268 ? 14.532 -4.017 5.628 1.00 87.56 268 ILE A C 1
ATOM 2002 O O . ILE A 1 268 ? 13.752 -3.666 4.752 1.00 87.56 268 ILE A O 1
ATOM 2006 N N . ILE A 1 269 ? 15.628 -3.306 5.913 1.00 83.50 269 ILE A N 1
ATOM 2007 C CA . ILE A 1 269 ? 15.975 -2.021 5.264 1.00 83.50 269 ILE A CA 1
ATOM 2008 C C . ILE A 1 269 ? 17.181 -2.153 4.326 1.00 83.50 269 ILE A C 1
ATOM 2010 O O . ILE A 1 269 ? 17.096 -1.800 3.154 1.00 83.50 269 ILE A O 1
ATOM 2014 N N . THR A 1 270 ? 18.310 -2.641 4.840 1.00 86.25 270 THR A N 1
ATOM 2015 C CA . THR A 1 270 ? 19.549 -2.814 4.074 1.00 86.25 270 THR A CA 1
ATOM 2016 C C . THR A 1 270 ? 19.421 -3.895 2.994 1.00 86.25 270 THR A C 1
ATOM 2018 O O . THR A 1 270 ? 19.191 -5.054 3.346 1.00 86.25 270 THR A O 1
ATOM 2021 N N . PRO A 1 271 ? 19.614 -3.561 1.704 1.00 85.44 271 PRO A N 1
ATOM 2022 C CA . PRO A 1 271 ? 19.538 -4.540 0.630 1.00 85.44 271 PRO A CA 1
ATOM 2023 C C . PRO A 1 271 ? 20.720 -5.515 0.663 1.00 85.44 271 PRO A C 1
ATOM 2025 O O . PRO A 1 271 ? 21.836 -5.163 1.056 1.00 85.44 271 PRO A O 1
ATOM 2028 N N . SER A 1 272 ? 20.488 -6.739 0.193 1.00 91.75 272 SER A N 1
ATOM 2029 C CA . SER A 1 272 ? 21.559 -7.714 -0.036 1.00 91.75 272 SER A CA 1
ATOM 2030 C C . SER A 1 272 ? 22.285 -7.458 -1.366 1.00 91.75 272 SER A C 1
ATOM 2032 O O . SER A 1 272 ? 21.785 -6.759 -2.245 1.00 91.75 272 SER A O 1
ATOM 2034 N N . LYS A 1 273 ? 23.463 -8.068 -1.564 1.00 87.69 273 LYS A N 1
ATOM 2035 C CA . LYS A 1 273 ? 24.102 -8.112 -2.897 1.00 87.69 273 LYS A CA 1
ATOM 2036 C C . LYS A 1 273 ? 23.436 -9.141 -3.824 1.00 87.69 273 LYS A C 1
ATOM 2038 O O . LYS A 1 273 ? 23.283 -8.887 -5.015 1.00 87.69 273 LYS A O 1
ATOM 2043 N N . GLY A 1 274 ? 23.059 -10.301 -3.279 1.00 90.88 274 GLY A N 1
ATOM 2044 C CA . GLY A 1 274 ? 22.599 -11.458 -4.054 1.00 90.88 274 GLY A CA 1
ATOM 2045 C C . GLY A 1 274 ? 21.168 -11.335 -4.576 1.00 90.88 274 GLY A C 1
ATOM 2046 O O . GLY A 1 274 ? 20.903 -11.693 -5.721 1.00 90.88 274 GLY A O 1
ATOM 2047 N N . GLY A 1 275 ? 20.246 -10.783 -3.786 1.00 93.94 275 GLY A N 1
ATOM 2048 C CA . GLY A 1 275 ? 18.854 -10.607 -4.198 1.00 93.94 275 GLY A CA 1
ATOM 2049 C C . GLY A 1 275 ? 18.734 -9.778 -5.480 1.00 93.94 275 GLY A C 1
ATOM 2050 O O . GLY A 1 275 ? 18.236 -10.300 -6.482 1.00 93.94 275 GLY A O 1
ATOM 2051 N N . PRO A 1 276 ? 19.254 -8.543 -5.544 1.00 92.81 276 PRO A N 1
ATOM 2052 C CA . PRO A 1 276 ? 19.170 -7.734 -6.752 1.00 92.81 276 PRO A CA 1
ATOM 2053 C C . PRO A 1 276 ? 19.852 -8.386 -7.969 1.00 92.81 276 PRO A C 1
ATOM 2055 O O . PRO A 1 276 ? 19.339 -8.290 -9.083 1.00 92.81 276 PRO A O 1
ATOM 2058 N N . GLN A 1 277 ? 20.956 -9.121 -7.764 1.00 90.81 277 GLN A N 1
ATOM 2059 C CA . GLN A 1 277 ? 21.615 -9.910 -8.816 1.00 90.81 277 GLN A CA 1
ATOM 2060 C C . GLN A 1 277 ? 20.693 -10.987 -9.399 1.00 90.81 277 GLN A C 1
ATOM 2062 O O . GLN A 1 277 ? 20.642 -11.153 -10.617 1.00 90.81 277 GLN A O 1
ATOM 2067 N N . LEU A 1 278 ? 19.935 -11.690 -8.554 1.00 93.06 278 LEU A N 1
ATOM 2068 C CA . LEU A 1 278 ? 18.958 -12.684 -9.000 1.00 93.06 278 LEU A CA 1
ATOM 2069 C C . LEU A 1 278 ? 17.818 -12.048 -9.804 1.00 93.06 278 LEU A C 1
ATOM 2071 O O . LEU A 1 278 ? 17.417 -12.614 -10.816 1.00 93.06 278 LEU A O 1
ATOM 2075 N N . ALA A 1 279 ? 17.335 -10.863 -9.410 1.00 94.88 279 ALA A N 1
ATOM 2076 C CA . ALA A 1 279 ? 16.307 -10.153 -10.176 1.00 94.88 279 ALA A CA 1
ATOM 2077 C C . ALA A 1 279 ? 16.815 -9.753 -11.569 1.00 94.88 279 ALA A C 1
ATOM 2079 O O . ALA A 1 279 ? 16.091 -9.912 -12.548 1.00 94.88 279 ALA A O 1
ATOM 2080 N N . ILE A 1 280 ? 18.061 -9.275 -11.673 1.00 91.69 280 ILE A N 1
ATOM 2081 C CA . ILE A 1 280 ? 18.695 -8.980 -12.967 1.00 91.69 280 ILE A CA 1
ATOM 2082 C C . ILE A 1 280 ? 18.822 -10.257 -13.794 1.00 91.69 280 ILE A C 1
ATOM 2084 O O . ILE A 1 280 ? 18.371 -10.280 -14.934 1.00 91.69 280 ILE A O 1
ATOM 2088 N N . LYS A 1 281 ? 19.382 -11.329 -13.219 1.00 90.12 281 LYS A N 1
ATOM 2089 C CA . LYS A 1 281 ? 19.562 -12.607 -13.916 1.00 90.12 281 LYS A CA 1
ATOM 2090 C C . LYS A 1 281 ? 18.238 -13.126 -14.480 1.00 90.12 281 LYS A C 1
ATOM 2092 O O . LYS A 1 281 ? 18.183 -13.430 -15.663 1.00 90.12 281 LYS A O 1
ATOM 2097 N N . ALA A 1 282 ? 17.185 -13.151 -13.663 1.00 93.00 282 ALA A N 1
ATOM 2098 C CA . ALA A 1 282 ? 15.852 -13.584 -14.079 1.00 93.00 282 ALA A CA 1
ATOM 2099 C C . ALA A 1 282 ? 15.278 -12.704 -15.205 1.00 93.00 282 ALA A C 1
ATOM 2101 O O . ALA A 1 282 ? 14.688 -13.208 -16.155 1.00 93.00 282 ALA A O 1
ATOM 2102 N N . ALA A 1 283 ? 15.482 -11.384 -15.143 1.00 93.31 283 ALA A N 1
ATOM 2103 C CA . ALA A 1 283 ? 15.024 -10.478 -16.196 1.00 93.31 283 ALA A CA 1
ATOM 2104 C C . ALA A 1 283 ? 15.778 -10.676 -17.524 1.00 93.31 283 ALA A C 1
ATOM 2106 O O . ALA A 1 283 ? 15.236 -10.371 -18.584 1.00 93.31 283 ALA A O 1
ATOM 2107 N N . MET A 1 284 ? 17.010 -11.186 -17.465 1.00 88.94 284 MET A N 1
ATOM 2108 C CA . MET A 1 284 ? 17.881 -11.409 -18.619 1.00 88.94 284 MET A CA 1
ATOM 2109 C C . MET A 1 284 ? 17.753 -12.813 -19.231 1.00 88.94 284 MET A C 1
ATOM 2111 O O . MET A 1 284 ? 18.348 -13.048 -20.274 1.00 88.94 284 MET A O 1
ATOM 2115 N N . GLU A 1 285 ? 16.983 -13.741 -18.645 1.00 85.69 285 GLU A N 1
ATOM 2116 C CA . GLU A 1 285 ? 16.896 -15.143 -19.110 1.00 85.69 285 GLU A CA 1
ATOM 2117 C C . GLU A 1 285 ? 16.522 -15.291 -20.593 1.00 85.69 285 GLU A C 1
ATOM 2119 O O . GLU A 1 285 ? 16.976 -16.223 -21.246 1.00 85.69 285 GLU A O 1
ATOM 2124 N N . ASN A 1 286 ? 15.731 -14.356 -21.130 1.00 72.69 286 ASN A N 1
ATOM 2125 C CA . ASN A 1 286 ? 15.306 -14.336 -22.535 1.00 72.69 286 ASN A CA 1
ATOM 2126 C C . ASN A 1 286 ? 15.926 -13.169 -23.322 1.00 72.69 286 ASN A C 1
ATOM 2128 O O . ASN A 1 286 ? 15.378 -12.731 -24.332 1.00 72.69 286 ASN A O 1
ATOM 2132 N N . VAL A 1 287 ? 17.028 -12.609 -22.823 1.00 78.31 287 VAL A N 1
ATOM 2133 C CA . VAL A 1 287 ? 17.720 -11.477 -23.436 1.00 78.31 287 VAL A CA 1
ATOM 2134 C C . VAL A 1 287 ? 19.042 -11.974 -24.002 1.00 78.31 287 VAL A C 1
ATOM 2136 O O . VAL A 1 287 ? 19.964 -12.301 -23.259 1.00 78.31 287 VAL A O 1
ATOM 2139 N N . GLU A 1 288 ? 19.150 -11.994 -25.330 1.00 67.12 288 GLU A N 1
ATOM 2140 C CA . GLU A 1 288 ? 20.412 -12.246 -26.028 1.00 67.12 288 GLU A CA 1
ATOM 2141 C C . GLU A 1 288 ? 21.315 -11.010 -25.914 1.00 67.12 288 GLU A C 1
ATOM 2143 O O . GLU A 1 288 ? 21.427 -10.192 -26.826 1.00 67.12 288 GLU A O 1
ATOM 2148 N N . ALA A 1 289 ? 21.919 -10.838 -24.741 1.00 61.38 289 ALA A N 1
ATOM 2149 C CA . ALA A 1 289 ? 22.971 -9.868 -24.496 1.00 61.38 289 ALA A CA 1
ATOM 2150 C C . ALA A 1 289 ? 24.192 -10.612 -23.957 1.00 61.38 289 ALA A C 1
ATOM 2152 O O . ALA A 1 289 ? 24.136 -11.256 -22.909 1.00 61.38 289 ALA A O 1
ATOM 2153 N N . THR A 1 290 ? 25.304 -10.521 -24.675 1.00 52.88 290 THR A N 1
ATOM 2154 C CA . THR A 1 290 ? 26.601 -10.999 -24.204 1.00 52.88 290 THR A CA 1
ATOM 2155 C C . THR A 1 290 ? 27.029 -10.148 -22.998 1.00 52.88 290 THR A C 1
ATOM 2157 O O . THR A 1 290 ? 27.259 -8.954 -23.142 1.00 52.88 290 THR A O 1
ATOM 2160 N N . ASP A 1 291 ? 27.099 -10.755 -21.809 1.00 48.53 291 ASP A N 1
ATOM 2161 C CA . ASP A 1 291 ? 27.859 -10.288 -20.629 1.00 48.53 291 ASP A CA 1
ATOM 2162 C C . ASP A 1 291 ? 27.333 -9.178 -19.684 1.00 48.53 291 ASP A C 1
ATOM 2164 O O . ASP A 1 291 ? 28.070 -8.709 -18.812 1.00 48.53 291 ASP A O 1
ATOM 2168 N N . VAL A 1 292 ? 26.042 -8.827 -19.667 1.00 53.00 292 VAL A N 1
ATOM 2169 C CA . VAL A 1 292 ? 25.528 -7.834 -18.676 1.00 53.00 292 VAL A CA 1
ATOM 2170 C C . VAL A 1 292 ? 25.284 -8.424 -17.266 1.00 53.00 292 VAL A C 1
ATOM 2172 O O . VAL A 1 292 ? 24.711 -7.779 -16.390 1.00 53.00 292 VAL A O 1
ATOM 2175 N N . THR A 1 293 ? 25.736 -9.650 -16.970 1.00 51.66 293 THR A N 1
ATOM 2176 C CA . THR A 1 293 ? 25.552 -10.259 -15.633 1.00 51.66 293 THR A CA 1
ATOM 2177 C C . THR A 1 293 ? 26.401 -9.602 -14.540 1.00 51.66 293 THR A C 1
ATOM 2179 O O . THR A 1 293 ? 26.197 -9.870 -13.354 1.00 51.66 293 THR A O 1
ATOM 2182 N N . THR A 1 294 ? 27.349 -8.735 -14.912 1.00 52.81 294 THR A N 1
ATOM 2183 C CA . THR A 1 294 ? 28.118 -7.909 -13.977 1.00 52.81 294 THR A CA 1
ATOM 2184 C C . THR A 1 294 ? 27.641 -6.461 -14.044 1.00 52.81 294 THR A C 1
ATOM 2186 O O . THR A 1 294 ? 27.438 -5.895 -15.114 1.00 52.81 294 THR A O 1
ATOM 2189 N N . TRP A 1 295 ? 27.449 -5.841 -12.879 1.00 53.59 295 TRP A N 1
ATOM 2190 C CA . TRP A 1 295 ? 26.767 -4.551 -12.774 1.00 53.59 295 TRP A CA 1
ATOM 2191 C C . TRP A 1 295 ? 27.525 -3.435 -13.487 1.00 53.59 295 TRP A C 1
ATOM 2193 O O . TRP A 1 295 ? 26.897 -2.492 -13.926 1.00 53.59 295 TRP A O 1
ATOM 2203 N N . LEU A 1 296 ? 28.846 -3.560 -13.643 1.00 59.53 296 LEU A N 1
ATOM 2204 C CA . LEU A 1 296 ? 29.741 -2.552 -14.213 1.00 59.53 296 LEU A CA 1
ATOM 2205 C C . LEU A 1 296 ? 30.294 -2.954 -15.587 1.00 59.53 296 LEU A C 1
ATOM 2207 O O . LEU A 1 296 ? 31.429 -2.586 -15.904 1.00 59.53 296 LEU A O 1
ATOM 2211 N N . HIS A 1 297 ? 29.525 -3.680 -16.405 1.00 69.00 297 HIS A N 1
ATOM 2212 C CA . HIS A 1 297 ? 29.930 -3.987 -17.781 1.00 69.00 297 HIS A CA 1
ATOM 2213 C C . HIS A 1 297 ? 30.414 -2.706 -18.510 1.00 69.00 297 HIS A C 1
ATOM 2215 O O . HIS A 1 297 ? 29.871 -1.621 -18.253 1.00 69.00 297 HIS A O 1
ATOM 2221 N N . PRO A 1 298 ? 31.482 -2.760 -19.334 1.00 67.88 298 PRO A N 1
ATOM 2222 C CA . PRO A 1 298 ? 32.043 -1.589 -20.021 1.00 67.88 298 PRO A CA 1
ATOM 2223 C C . PRO A 1 298 ? 31.002 -0.731 -20.745 1.00 67.88 298 PRO A C 1
ATOM 2225 O O . PRO A 1 298 ? 31.059 0.489 -20.629 1.00 67.88 298 PRO A O 1
ATOM 2228 N N . ASP A 1 299 ? 30.006 -1.378 -21.346 1.00 75.75 299 ASP A N 1
ATOM 2229 C CA . ASP A 1 299 ? 29.005 -0.732 -22.204 1.00 75.75 299 ASP A CA 1
ATOM 2230 C C . ASP A 1 299 ? 27.732 -0.276 -21.467 1.00 75.75 299 ASP A C 1
ATOM 2232 O O . ASP A 1 299 ? 26.778 0.190 -22.088 1.00 75.75 299 ASP A O 1
ATOM 2236 N N . VAL A 1 300 ? 27.674 -0.415 -20.136 1.00 82.69 300 VAL A N 1
ATOM 2237 C CA . VAL A 1 300 ? 26.502 0.007 -19.353 1.00 82.69 300 VAL A CA 1
ATOM 2238 C C . VAL A 1 300 ? 26.644 1.458 -18.909 1.00 82.69 300 VAL A C 1
ATOM 2240 O O . VAL A 1 300 ? 27.571 1.816 -18.179 1.00 82.69 300 VAL A O 1
ATOM 2243 N N . ILE A 1 301 ? 25.659 2.269 -19.296 1.00 87.19 301 ILE A N 1
ATOM 2244 C CA . ILE A 1 301 ? 25.480 3.652 -18.848 1.00 87.19 301 ILE A CA 1
ATOM 2245 C C . ILE A 1 301 ? 24.386 3.696 -17.777 1.00 87.19 301 ILE A C 1
ATOM 2247 O O . ILE A 1 301 ? 23.309 3.115 -17.928 1.00 87.19 301 ILE A O 1
ATOM 2251 N N . PHE A 1 302 ? 24.645 4.415 -16.690 1.00 87.88 302 PHE A N 1
ATOM 2252 C CA . PHE A 1 302 ? 23.776 4.479 -15.524 1.00 87.88 302 PHE A CA 1
ATOM 2253 C C . PHE A 1 302 ? 23.052 5.810 -15.398 1.00 87.88 302 PHE A C 1
ATOM 2255 O O . PHE A 1 302 ? 23.645 6.886 -15.489 1.00 87.88 302 PHE A O 1
ATOM 2262 N N . THR A 1 303 ? 21.771 5.714 -15.045 1.00 87.44 303 THR A N 1
ATOM 2263 C CA . THR A 1 303 ? 20.959 6.852 -14.612 1.00 87.44 303 THR A CA 1
ATOM 2264 C C . THR A 1 303 ? 20.390 6.609 -13.221 1.00 87.44 303 THR A C 1
ATOM 2266 O O . THR A 1 303 ? 19.907 5.510 -12.944 1.00 87.44 303 THR A O 1
ATOM 2269 N N . ALA A 1 304 ? 20.341 7.644 -12.387 1.00 85.12 304 ALA A N 1
ATOM 2270 C CA . ALA A 1 304 ? 19.635 7.633 -11.113 1.00 85.12 304 ALA A CA 1
ATOM 2271 C C . ALA A 1 304 ? 18.855 8.943 -10.942 1.00 85.12 304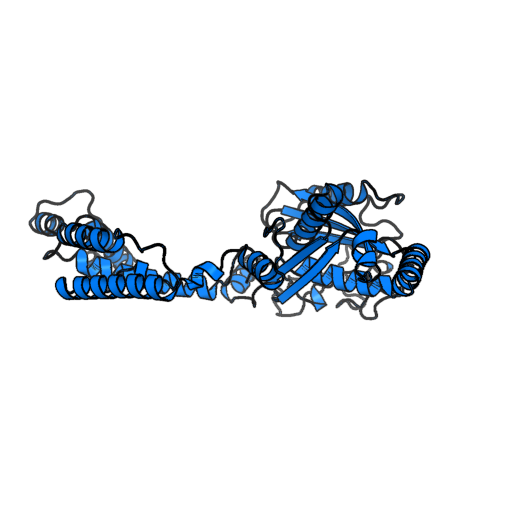 ALA A C 1
ATOM 2273 O O . ALA A 1 304 ? 19.429 10.005 -10.711 1.00 85.12 304 ALA A O 1
ATOM 2274 N N . ARG A 1 305 ? 17.525 8.878 -11.071 1.00 84.94 305 ARG A N 1
ATOM 2275 C CA . ARG A 1 305 ? 16.671 10.081 -11.169 1.00 84.94 305 ARG A CA 1
ATOM 2276 C C . ARG A 1 305 ? 15.827 10.364 -9.933 1.00 84.94 305 ARG A C 1
ATOM 2278 O O . ARG A 1 305 ? 14.952 11.225 -9.964 1.00 84.94 305 ARG A O 1
ATOM 2285 N N . LYS A 1 306 ? 16.144 9.714 -8.811 1.00 83.81 306 LYS A N 1
ATOM 2286 C CA . LYS A 1 306 ? 15.556 10.041 -7.500 1.00 83.81 306 LYS A CA 1
ATOM 2287 C C . LYS A 1 306 ? 15.790 11.502 -7.097 1.00 83.81 306 LYS A C 1
ATOM 2289 O O . LYS A 1 306 ? 15.012 12.034 -6.324 1.00 83.81 306 LYS A O 1
ATOM 2294 N N . GLY A 1 307 ? 16.814 12.170 -7.630 1.00 79.56 307 GLY A N 1
ATOM 2295 C CA . GLY A 1 307 ? 17.005 13.611 -7.434 1.00 79.56 307 GLY A CA 1
ATOM 2296 C C . GLY A 1 307 ? 16.060 14.518 -8.185 1.00 79.56 307 GLY A C 1
ATOM 2297 O O . GLY A 1 307 ? 15.837 15.644 -7.764 1.00 79.56 307 GLY A O 1
ATOM 2298 N N . THR A 1 308 ? 15.492 14.014 -9.273 1.00 84.06 308 THR A N 1
ATOM 2299 C CA . THR A 1 308 ? 14.565 14.754 -10.125 1.00 84.06 308 THR A CA 1
ATOM 2300 C C . THR A 1 308 ? 13.122 14.508 -9.705 1.00 84.06 308 THR A C 1
ATOM 2302 O O . THR A 1 308 ? 12.333 15.442 -9.649 1.00 84.06 308 THR A O 1
ATOM 2305 N N . PHE A 1 309 ? 12.772 13.250 -9.420 1.00 85.31 309 PHE A N 1
ATOM 2306 C CA . PHE A 1 309 ? 11.397 12.855 -9.094 1.00 85.31 309 PHE A CA 1
ATOM 2307 C C . PHE A 1 309 ? 11.127 12.722 -7.594 1.00 85.31 309 PHE A C 1
ATOM 2309 O O . PHE A 1 309 ? 9.974 12.614 -7.185 1.00 85.31 309 PHE A O 1
ATOM 2316 N N . GLY A 1 310 ? 12.178 12.666 -6.781 1.00 83.81 310 GLY A N 1
ATOM 2317 C CA . GLY A 1 310 ? 12.093 12.211 -5.403 1.00 83.81 310 GLY A CA 1
ATOM 2318 C C . GLY A 1 310 ? 12.000 10.705 -5.257 1.00 83.81 310 GLY A C 1
ATOM 2319 O O . GLY A 1 310 ? 12.066 9.925 -6.212 1.00 83.81 310 GLY A O 1
ATOM 2320 N N . HIS A 1 311 ? 11.907 10.293 -4.003 1.00 82.56 311 HIS A N 1
ATOM 2321 C CA . HIS A 1 311 ? 11.776 8.910 -3.597 1.00 82.56 311 HIS A CA 1
ATOM 2322 C C . HIS A 1 311 ? 10.306 8.592 -3.353 1.00 82.56 311 HIS A C 1
ATOM 2324 O O . HIS A 1 311 ? 9.810 8.702 -2.232 1.00 82.56 311 HIS A O 1
ATOM 2330 N N . GLY A 1 312 ? 9.613 8.218 -4.428 1.00 81.12 312 GLY A N 1
ATOM 2331 C CA . GLY A 1 312 ? 8.343 7.510 -4.315 1.00 81.12 312 GLY A CA 1
ATOM 2332 C C . GLY A 1 312 ? 8.573 6.108 -3.756 1.00 81.12 312 GLY A C 1
ATOM 2333 O O . GLY A 1 312 ? 9.569 5.466 -4.102 1.00 81.12 312 GLY A O 1
ATOM 2334 N N . MET A 1 313 ? 7.651 5.646 -2.914 1.00 83.81 313 MET A N 1
ATOM 2335 C CA . MET A 1 313 ? 7.609 4.262 -2.458 1.00 83.81 313 MET A CA 1
ATOM 2336 C C . MET A 1 313 ? 7.203 3.383 -3.636 1.00 83.81 313 MET A C 1
ATOM 2338 O O . MET A 1 313 ? 8.054 2.932 -4.378 1.00 83.81 313 MET A O 1
ATOM 2342 N N . SER A 1 314 ? 5.924 3.176 -3.903 1.00 90.06 314 SER A N 1
ATOM 2343 C CA . SER A 1 314 ? 5.473 2.277 -4.969 1.00 90.06 314 SER A CA 1
ATOM 2344 C C . SER A 1 314 ? 5.729 2.800 -6.390 1.00 90.06 314 SER A C 1
ATOM 2346 O O . SER A 1 314 ? 5.980 2.007 -7.304 1.00 90.06 314 SER A O 1
ATOM 2348 N N . VAL A 1 315 ? 5.681 4.122 -6.597 1.00 91.62 315 VAL A N 1
ATOM 2349 C CA . VAL A 1 315 ? 5.613 4.723 -7.940 1.00 91.62 315 VAL A CA 1
ATOM 2350 C C . VAL A 1 315 ? 6.971 5.021 -8.570 1.00 91.62 315 VAL A C 1
ATOM 2352 O O . VAL A 1 315 ? 7.071 5.102 -9.796 1.00 91.62 315 VAL A O 1
ATOM 2355 N N . GLY A 1 316 ? 8.029 5.150 -7.763 1.00 90.81 316 GLY A N 1
ATOM 2356 C CA . GLY A 1 316 ? 9.330 5.650 -8.221 1.00 90.81 316 GLY A CA 1
ATOM 2357 C C . GLY A 1 316 ? 9.906 4.863 -9.403 1.00 90.81 316 GLY A C 1
ATOM 2358 O O . GLY A 1 316 ? 10.412 5.450 -10.361 1.00 90.81 316 GLY A O 1
ATOM 2359 N N . GLY A 1 317 ? 9.744 3.535 -9.391 1.00 92.06 317 GLY A N 1
ATOM 2360 C CA . GLY A 1 317 ? 10.145 2.671 -10.504 1.00 92.06 317 GLY A CA 1
ATOM 2361 C C . GLY A 1 317 ? 9.466 3.035 -11.829 1.00 92.06 317 GLY A C 1
ATOM 2362 O O . GLY A 1 317 ? 10.135 3.058 -12.858 1.00 92.06 317 GLY A O 1
ATOM 2363 N N . GLY A 1 318 ? 8.177 3.384 -11.798 1.00 94.31 318 GLY A N 1
ATOM 2364 C CA . GLY A 1 318 ? 7.400 3.767 -12.978 1.00 94.31 318 GLY A CA 1
ATOM 2365 C C . GLY A 1 318 ? 7.818 5.110 -13.565 1.00 94.31 318 GLY A C 1
ATOM 2366 O O . GLY A 1 318 ? 7.965 5.225 -14.782 1.00 94.31 318 GLY A O 1
ATOM 2367 N N . TRP A 1 319 ? 8.091 6.115 -12.728 1.00 94.25 319 TRP A N 1
ATOM 2368 C CA . TRP A 1 319 ? 8.619 7.403 -13.197 1.00 94.25 319 TRP A CA 1
ATOM 2369 C C . TRP A 1 319 ? 9.975 7.247 -13.875 1.00 94.25 319 TRP A C 1
ATOM 2371 O O . TRP A 1 319 ? 10.190 7.745 -14.983 1.00 94.25 319 TRP A O 1
ATOM 2381 N N . GLU A 1 320 ? 10.883 6.514 -13.231 1.00 92.56 320 GLU A N 1
ATOM 2382 C CA . GLU A 1 320 ? 12.221 6.303 -13.763 1.00 92.56 320 GLU A CA 1
ATOM 2383 C C . GLU A 1 320 ? 12.205 5.457 -15.038 1.00 92.56 320 GLU A C 1
ATOM 2385 O O . GLU A 1 320 ? 12.929 5.792 -15.973 1.00 92.56 320 GLU A O 1
ATOM 2390 N N . LEU A 1 321 ? 11.366 4.422 -15.115 1.00 93.81 321 LEU A N 1
ATOM 2391 C CA . LEU A 1 321 ? 11.163 3.650 -16.341 1.00 93.81 321 LEU A CA 1
ATOM 2392 C C . LEU A 1 321 ? 10.570 4.506 -17.461 1.00 93.81 321 LEU A C 1
ATOM 2394 O O . LEU A 1 321 ? 11.080 4.488 -18.576 1.00 93.81 321 LEU A O 1
ATOM 2398 N N . THR A 1 322 ? 9.549 5.314 -17.166 1.00 94.06 322 THR A N 1
ATOM 2399 C CA . THR A 1 322 ? 8.902 6.180 -18.165 1.00 94.06 322 THR A CA 1
ATOM 2400 C C . THR A 1 322 ? 9.913 7.156 -18.758 1.00 94.06 322 THR A C 1
ATOM 2402 O O . THR A 1 322 ? 10.046 7.274 -19.975 1.00 94.06 322 THR A O 1
ATOM 2405 N N . ALA A 1 323 ? 10.695 7.818 -17.904 1.00 92.69 323 ALA A N 1
ATOM 2406 C CA . ALA A 1 323 ? 11.747 8.719 -18.351 1.00 92.69 323 ALA A CA 1
ATOM 2407 C C . ALA A 1 323 ? 12.878 7.983 -19.091 1.00 92.69 323 ALA A C 1
ATOM 2409 O O . ALA A 1 323 ? 13.538 8.574 -19.941 1.00 92.69 323 ALA A O 1
ATOM 2410 N N . GLN A 1 324 ? 13.143 6.708 -18.783 1.00 91.56 324 GLN A N 1
ATOM 2411 C CA . GLN A 1 324 ? 14.130 5.904 -19.510 1.00 91.56 324 GLN A CA 1
ATOM 2412 C C . GLN A 1 324 ? 13.610 5.593 -20.907 1.00 91.56 324 GLN A C 1
ATOM 2414 O O . GLN A 1 324 ? 14.286 5.900 -21.880 1.00 91.56 324 GLN A O 1
ATOM 2419 N N . HIS A 1 325 ? 12.385 5.082 -21.013 1.00 92.19 325 HIS A N 1
ATOM 2420 C CA . HIS A 1 325 ? 11.774 4.707 -22.283 1.00 92.19 325 HIS A CA 1
ATOM 2421 C C . HIS A 1 325 ? 11.618 5.897 -23.227 1.00 92.19 325 HIS A C 1
ATOM 2423 O O . HIS A 1 325 ? 12.044 5.825 -24.375 1.00 92.19 325 HIS A O 1
ATOM 2429 N N . LEU A 1 326 ? 11.107 7.028 -22.731 1.00 91.00 326 LEU A N 1
ATOM 2430 C CA . LEU A 1 326 ? 10.971 8.253 -23.528 1.00 91.00 326 LEU A CA 1
ATOM 2431 C C . LEU A 1 326 ? 12.315 8.848 -23.961 1.00 91.00 326 LEU A C 1
ATOM 2433 O O . LEU A 1 326 ? 12.358 9.631 -24.911 1.00 91.00 326 LEU A O 1
ATOM 2437 N N . GLY A 1 327 ? 13.384 8.568 -23.218 1.00 91.06 327 GLY A N 1
ATOM 2438 C CA . GLY A 1 327 ? 14.737 8.998 -23.551 1.00 91.06 327 GLY A CA 1
ATOM 2439 C C . GLY A 1 327 ? 15.350 8.094 -24.614 1.00 91.06 327 GLY A C 1
ATOM 2440 O O . GLY A 1 327 ? 15.710 8.560 -25.693 1.00 91.06 327 GLY A O 1
ATOM 2441 N N . MET A 1 328 ? 15.370 6.788 -24.346 1.00 89.94 328 MET A N 1
ATOM 2442 C CA . MET A 1 328 ? 15.888 5.759 -25.250 1.00 89.94 328 MET A CA 1
ATOM 2443 C C . MET A 1 328 ? 15.194 5.787 -26.616 1.00 89.94 328 MET A C 1
ATOM 2445 O O . MET A 1 328 ? 15.865 5.723 -27.643 1.00 89.94 328 MET A O 1
ATOM 2449 N N . ALA A 1 329 ? 13.873 5.992 -26.655 1.00 86.12 329 ALA A N 1
ATOM 2450 C CA . ALA A 1 329 ? 13.128 6.149 -27.906 1.00 86.12 329 ALA A CA 1
ATOM 2451 C C . ALA A 1 329 ? 13.616 7.342 -28.758 1.00 86.12 329 ALA A C 1
ATOM 2453 O O . ALA A 1 329 ? 13.467 7.338 -29.980 1.00 86.12 329 ALA A O 1
ATOM 2454 N N . LYS A 1 330 ? 14.219 8.353 -28.119 1.00 88.38 330 LYS A N 1
ATOM 2455 C CA . LYS A 1 330 ? 14.806 9.545 -28.749 1.00 88.38 330 LYS A CA 1
ATOM 2456 C C . LYS A 1 330 ? 16.330 9.465 -28.906 1.00 88.38 330 LYS A C 1
ATOM 2458 O O . LYS A 1 330 ? 16.904 10.448 -29.350 1.00 88.38 330 LYS A O 1
ATOM 2463 N N . GLY A 1 331 ? 16.965 8.348 -28.537 1.00 89.50 331 GLY A N 1
ATOM 2464 C CA . GLY A 1 331 ? 18.424 8.192 -28.589 1.00 89.50 331 GLY A CA 1
ATOM 2465 C C . GLY A 1 331 ? 19.183 8.990 -27.525 1.00 89.50 331 GLY A C 1
ATOM 2466 O O . GLY A 1 331 ? 20.355 9.280 -27.710 1.00 89.50 331 GLY A O 1
ATOM 2467 N N . ARG A 1 332 ? 18.539 9.369 -26.412 1.00 91.50 332 ARG A N 1
ATOM 2468 C CA . ARG A 1 332 ? 19.183 10.192 -25.375 1.00 91.50 332 ARG A CA 1
ATOM 2469 C C . ARG A 1 332 ? 18.748 9.847 -23.962 1.00 91.50 332 ARG A C 1
ATOM 2471 O O . ARG A 1 332 ? 17.572 9.615 -23.695 1.00 91.50 332 ARG A O 1
ATOM 2478 N N . LEU A 1 333 ? 19.667 9.915 -23.012 1.00 91.12 333 LEU A N 1
ATOM 2479 C CA . LEU A 1 333 ? 19.360 9.838 -21.590 1.00 91.12 333 LEU A CA 1
ATOM 2480 C C . LEU A 1 333 ? 19.244 11.244 -21.001 1.00 91.12 333 LEU A C 1
ATOM 2482 O O . LEU A 1 333 ? 20.101 12.105 -21.192 1.00 91.12 333 LEU A O 1
ATOM 2486 N N . TYR A 1 334 ? 18.145 11.479 -20.284 1.00 90.75 334 TYR A N 1
ATOM 2487 C CA . TYR A 1 334 ? 17.880 12.764 -19.641 1.00 90.75 334 TYR A CA 1
ATOM 2488 C C . TYR A 1 334 ? 18.856 13.040 -18.482 1.00 90.75 334 TYR A C 1
ATOM 2490 O O . TYR A 1 334 ? 19.284 12.086 -17.827 1.00 90.75 334 TYR A O 1
ATOM 2498 N N . PRO A 1 335 ? 19.133 14.324 -18.187 1.00 87.56 335 PRO A N 1
ATOM 2499 C CA . PRO A 1 335 ? 19.992 14.745 -17.085 1.00 87.56 335 PRO A CA 1
ATOM 2500 C C . PRO A 1 335 ? 19.711 14.095 -15.728 1.00 87.56 335 PRO A C 1
ATOM 2502 O O . PRO A 1 335 ? 18.562 13.810 -15.378 1.00 87.56 335 PRO A O 1
ATOM 2505 N N . MET A 1 336 ? 20.769 13.962 -14.928 1.00 86.62 336 MET A N 1
ATOM 2506 C CA . MET A 1 336 ? 20.692 13.668 -13.495 1.00 86.62 336 MET A CA 1
ATOM 2507 C C . MET A 1 336 ? 20.993 14.911 -12.655 1.00 86.62 336 MET A C 1
ATOM 2509 O O . MET A 1 336 ? 21.709 15.808 -13.090 1.00 86.62 336 MET A O 1
ATOM 2513 N N . ALA A 1 337 ? 20.516 14.925 -11.409 1.00 80.31 337 ALA A N 1
ATOM 2514 C CA . ALA A 1 337 ? 20.924 15.899 -10.393 1.00 80.31 337 ALA A CA 1
ATOM 2515 C C . ALA A 1 337 ? 22.310 15.544 -9.809 1.00 80.31 337 ALA A C 1
ATOM 2517 O O . ALA A 1 337 ? 22.448 15.327 -8.607 1.00 80.31 337 ALA A O 1
ATOM 2518 N N . LEU A 1 338 ? 23.302 15.400 -10.689 1.00 79.25 338 LEU A N 1
ATOM 2519 C CA . LEU A 1 338 ? 24.687 15.063 -10.375 1.00 79.25 338 LEU A CA 1
ATOM 2520 C C . LEU A 1 338 ? 25.603 15.981 -11.192 1.00 79.25 338 LEU A C 1
ATOM 2522 O O . LEU A 1 338 ? 25.534 15.985 -12.426 1.00 79.25 338 LEU A O 1
ATOM 2526 N N . THR A 1 339 ? 26.450 16.750 -10.512 1.00 74.38 339 THR A N 1
ATOM 2527 C CA . THR A 1 339 ? 27.459 17.616 -11.133 1.00 74.38 339 THR A CA 1
ATOM 2528 C C . THR A 1 339 ? 28.860 17.008 -11.035 1.00 74.38 339 THR A C 1
ATOM 2530 O O . THR A 1 339 ? 29.092 16.003 -10.356 1.00 74.38 339 THR A O 1
ATOM 2533 N N . GLU A 1 340 ? 29.795 17.565 -11.803 1.00 69.88 340 GLU A N 1
ATOM 2534 C CA . GLU A 1 340 ? 31.164 17.064 -11.891 1.00 69.88 340 GLU A CA 1
ATOM 2535 C C . GLU A 1 340 ? 31.883 17.169 -10.536 1.00 69.88 340 GLU A C 1
ATOM 2537 O O . GLU A 1 340 ? 31.847 18.205 -9.878 1.00 69.88 340 GLU A O 1
ATOM 2542 N N . GLY A 1 341 ? 32.530 16.079 -10.111 1.00 74.31 341 GLY A N 1
ATOM 2543 C CA . GLY A 1 341 ? 33.262 16.020 -8.841 1.00 74.31 341 GLY A CA 1
ATOM 2544 C C . GLY A 1 341 ? 32.428 15.655 -7.605 1.00 74.31 341 GLY A C 1
ATOM 2545 O O . GLY A 1 341 ? 32.999 15.518 -6.529 1.00 74.31 341 GLY A O 1
ATOM 2546 N N . GLU A 1 342 ? 31.112 15.444 -7.732 1.00 81.56 342 GLU A N 1
ATOM 2547 C CA . GLU A 1 342 ? 30.255 15.066 -6.591 1.00 81.56 342 GLU A CA 1
ATOM 2548 C C . GLU A 1 342 ? 30.176 13.550 -6.340 1.00 81.56 342 GLU A C 1
ATOM 2550 O O . GLU A 1 342 ? 29.694 13.120 -5.289 1.00 81.56 342 GLU A O 1
ATOM 2555 N N . LEU A 1 343 ? 30.616 12.726 -7.300 1.00 85.69 343 LEU A N 1
ATOM 2556 C CA . LEU A 1 343 ? 30.578 11.266 -7.183 1.00 85.69 343 LEU A CA 1
ATOM 2557 C C . LEU A 1 343 ? 31.354 10.776 -5.957 1.00 85.69 343 LEU A C 1
ATOM 2559 O O . LEU A 1 343 ? 32.440 11.260 -5.647 1.00 85.69 343 LEU A O 1
ATOM 2563 N N . HIS A 1 344 ? 30.810 9.759 -5.292 1.00 86.94 344 HIS A N 1
ATOM 2564 C CA . HIS A 1 344 ? 31.496 9.076 -4.205 1.00 86.94 344 HIS A CA 1
ATOM 2565 C C . HIS A 1 344 ? 32.799 8.441 -4.711 1.00 86.94 344 HIS A C 1
ATOM 2567 O O . HIS A 1 344 ? 32.836 7.901 -5.821 1.00 86.94 344 HIS A O 1
ATOM 2573 N N . ALA A 1 345 ? 33.846 8.455 -3.881 1.00 87.06 345 ALA A N 1
ATOM 2574 C CA . ALA A 1 345 ? 35.185 7.987 -4.250 1.00 87.06 345 ALA A CA 1
ATOM 2575 C C . ALA A 1 345 ? 35.176 6.572 -4.862 1.00 87.06 345 ALA A C 1
ATOM 2577 O O . ALA A 1 345 ? 35.820 6.334 -5.882 1.00 87.06 345 ALA A O 1
ATOM 2578 N N . ASP A 1 346 ? 34.362 5.666 -4.309 1.00 84.19 346 ASP A N 1
ATOM 2579 C CA . ASP A 1 346 ? 34.244 4.273 -4.771 1.00 84.19 346 ASP A CA 1
ATOM 2580 C C . ASP A 1 346 ? 33.725 4.121 -6.209 1.00 84.19 346 ASP A C 1
ATOM 2582 O O . ASP A 1 346 ? 33.976 3.104 -6.853 1.00 84.19 346 ASP A O 1
ATOM 2586 N N . VAL A 1 347 ? 32.978 5.102 -6.724 1.00 83.69 347 VAL A N 1
ATOM 2587 C CA . VAL A 1 347 ? 32.391 5.058 -8.076 1.00 83.69 347 VAL A CA 1
ATOM 2588 C C . VAL A 1 347 ? 32.960 6.126 -9.004 1.00 83.69 347 VAL A C 1
ATOM 2590 O O . VAL A 1 347 ? 32.682 6.104 -10.202 1.00 83.69 347 VAL A O 1
ATOM 2593 N N . GLN A 1 348 ? 33.797 7.029 -8.489 1.00 84.75 348 GLN A N 1
ATOM 2594 C CA . GLN A 1 348 ? 34.414 8.104 -9.261 1.00 84.75 348 GLN A CA 1
ATOM 2595 C C . GLN A 1 348 ? 35.286 7.567 -10.407 1.00 84.75 348 GLN A C 1
ATOM 2597 O O . GLN A 1 348 ? 35.282 8.130 -11.499 1.00 84.75 348 GLN A O 1
ATOM 2602 N N . VAL A 1 349 ? 35.945 6.417 -10.220 1.00 84.00 349 VAL A N 1
ATOM 2603 C CA . VAL A 1 349 ? 36.694 5.718 -11.286 1.00 84.00 349 VAL A CA 1
ATOM 2604 C C . VAL A 1 349 ? 35.813 5.323 -12.486 1.00 84.00 349 VAL A C 1
ATOM 2606 O O . VAL A 1 349 ? 36.308 5.108 -13.590 1.00 84.00 349 VAL A O 1
ATOM 2609 N N . HIS A 1 350 ? 34.493 5.264 -12.299 1.00 84.31 350 HIS A N 1
ATOM 2610 C CA . HIS A 1 350 ? 33.505 4.964 -13.331 1.00 84.31 350 HIS A CA 1
ATOM 2611 C C . HIS A 1 350 ? 32.707 6.200 -13.772 1.00 84.31 350 HIS A C 1
ATOM 2613 O O . HIS A 1 350 ? 31.652 6.045 -14.380 1.00 84.31 350 HIS A O 1
ATOM 2619 N N . GLN A 1 351 ? 33.189 7.422 -13.508 1.00 84.31 351 GLN A N 1
ATOM 2620 C CA . GLN A 1 351 ? 32.469 8.673 -13.785 1.00 84.31 351 GLN A CA 1
ATOM 2621 C C . GLN A 1 351 ? 31.917 8.779 -15.214 1.00 84.31 351 GLN A C 1
ATOM 2623 O O . GLN A 1 351 ? 30.793 9.241 -15.391 1.00 84.31 351 GLN A O 1
ATOM 2628 N N . ALA A 1 352 ? 32.661 8.308 -16.219 1.00 83.75 352 ALA A N 1
ATOM 2629 C CA . ALA A 1 352 ? 32.230 8.327 -17.620 1.00 83.75 352 ALA A CA 1
ATOM 2630 C C . ALA A 1 352 ? 30.975 7.474 -17.900 1.00 83.75 352 ALA A C 1
ATOM 2632 O O . ALA A 1 352 ? 30.319 7.664 -18.919 1.00 83.75 352 ALA A O 1
ATOM 2633 N N . LYS A 1 353 ? 30.626 6.546 -16.999 1.00 85.69 353 LYS A N 1
ATOM 2634 C CA . LYS A 1 353 ? 29.444 5.681 -17.114 1.00 85.69 353 LYS A CA 1
ATOM 2635 C C . LYS A 1 353 ? 28.184 6.297 -16.512 1.00 85.69 353 LYS A C 1
ATOM 2637 O O . LYS A 1 353 ? 27.107 5.735 -16.686 1.00 85.69 353 LYS A O 1
ATOM 2642 N N . PHE A 1 354 ? 28.284 7.404 -15.779 1.00 86.62 354 PHE A N 1
ATOM 2643 C CA . PHE A 1 354 ? 27.137 8.032 -15.127 1.00 86.62 354 PHE A CA 1
ATOM 2644 C C . PHE A 1 354 ? 26.668 9.247 -15.914 1.00 86.62 354 PHE A C 1
ATOM 2646 O O . PHE A 1 354 ? 27.456 10.127 -16.259 1.00 86.62 354 PHE A O 1
ATOM 2653 N N . VAL A 1 355 ? 25.361 9.318 -16.161 1.00 86.44 355 VAL A N 1
ATOM 2654 C CA . VAL A 1 355 ? 24.763 10.489 -16.802 1.00 86.44 355 VAL A CA 1
ATOM 2655 C C . VAL A 1 355 ? 24.885 11.702 -15.877 1.00 86.44 355 VAL A C 1
ATOM 2657 O O . VAL A 1 355 ? 24.540 11.637 -14.701 1.00 86.44 355 VAL A O 1
ATOM 2660 N N . GLN A 1 356 ? 25.379 12.818 -16.408 1.00 83.75 356 GLN A N 1
ATOM 2661 C CA . GLN A 1 356 ? 25.578 14.058 -15.652 1.00 83.75 356 GLN A CA 1
ATOM 2662 C C . GLN A 1 356 ? 24.443 15.069 -15.902 1.00 83.75 356 GLN A C 1
ATOM 2664 O O . GLN A 1 356 ? 23.442 14.769 -16.560 1.00 83.75 356 GLN A O 1
ATOM 2669 N N . ALA A 1 357 ? 24.598 16.289 -15.384 1.00 83.69 357 ALA A N 1
ATOM 2670 C CA . ALA A 1 357 ? 23.609 17.368 -15.441 1.00 83.69 357 ALA A CA 1
ATOM 2671 C C . ALA A 1 357 ? 23.175 17.820 -16.852 1.00 83.69 357 ALA A C 1
ATOM 2673 O O . ALA A 1 357 ? 22.172 18.519 -16.973 1.00 83.69 357 ALA A O 1
ATOM 2674 N N . GLN A 1 358 ? 23.878 17.425 -17.918 1.00 86.12 358 GLN A N 1
ATOM 2675 C CA . GLN A 1 358 ? 23.496 17.746 -19.303 1.00 86.12 358 GLN A CA 1
ATOM 2676 C C . GLN A 1 358 ? 22.770 16.601 -20.026 1.00 86.12 358 GLN A C 1
ATOM 2678 O O . GLN A 1 358 ? 22.219 16.805 -21.106 1.00 86.12 358 GLN A O 1
ATOM 2683 N N . GLY A 1 359 ? 22.699 15.408 -19.426 1.00 89.06 359 GLY A N 1
ATOM 2684 C CA . GLY A 1 359 ? 22.275 14.206 -20.146 1.00 89.06 359 GLY A CA 1
ATOM 2685 C C . GLY A 1 359 ? 23.374 13.683 -21.076 1.00 89.06 359 GLY A C 1
ATOM 2686 O O . GLY A 1 359 ? 24.493 14.197 -21.081 1.00 89.06 359 GLY A O 1
ATOM 2687 N N . CYS A 1 360 ? 23.066 12.651 -21.856 1.00 90.75 360 CYS A N 1
ATOM 2688 C CA . CYS A 1 360 ? 23.952 12.173 -22.918 1.00 90.75 360 CYS A CA 1
ATOM 2689 C C . CYS A 1 360 ? 23.163 11.554 -24.074 1.00 90.75 360 CYS A C 1
ATOM 2691 O O . CYS A 1 360 ? 22.062 11.034 -23.883 1.00 90.75 360 CYS A O 1
ATOM 2693 N N . GLU A 1 361 ? 23.741 11.601 -25.271 1.00 91.75 361 GLU A N 1
ATOM 2694 C CA . GLU A 1 361 ? 23.273 10.805 -26.405 1.00 91.75 361 GLU A CA 1
ATOM 2695 C C . GLU A 1 361 ? 23.693 9.346 -26.202 1.00 91.75 361 GLU A C 1
ATOM 2697 O O . GLU A 1 361 ? 24.765 9.066 -25.660 1.00 91.75 361 GLU A O 1
ATOM 2702 N N . VAL A 1 362 ? 22.835 8.419 -26.616 1.00 87.81 362 VAL A N 1
ATOM 2703 C CA . VAL A 1 362 ? 23.073 6.980 -26.500 1.00 87.81 362 VAL A CA 1
ATOM 2704 C C . VAL A 1 362 ? 22.609 6.256 -27.751 1.00 87.81 362 VAL A C 1
ATOM 2706 O O . VAL A 1 362 ? 21.578 6.580 -28.346 1.00 87.81 362 VAL A O 1
ATOM 2709 N N . GLU A 1 363 ? 23.359 5.227 -28.128 1.00 82.81 363 GLU A N 1
ATOM 2710 C CA . GLU A 1 363 ? 22.925 4.320 -29.179 1.00 82.81 363 GLU A CA 1
ATOM 2711 C C . GLU A 1 363 ? 21.680 3.536 -28.748 1.00 82.81 363 GLU A C 1
ATOM 2713 O O . GLU A 1 363 ? 21.405 3.314 -27.563 1.00 82.81 363 GLU A O 1
ATOM 2718 N N . ARG A 1 364 ? 20.890 3.115 -29.738 1.00 76.56 364 ARG A N 1
ATOM 2719 C CA . ARG A 1 364 ? 19.724 2.266 -29.496 1.00 76.56 364 ARG A CA 1
ATOM 2720 C C . ARG A 1 364 ? 20.194 0.899 -29.004 1.00 76.56 364 ARG A C 1
ATOM 2722 O O . ARG A 1 364 ? 20.902 0.197 -29.713 1.00 76.56 364 ARG A O 1
ATOM 2729 N N . GLY A 1 365 ? 19.736 0.503 -27.822 1.00 83.69 365 GLY A N 1
ATOM 2730 C CA . GLY A 1 365 ? 20.084 -0.776 -27.213 1.00 83.69 365 GLY A CA 1
ATOM 2731 C C . GLY A 1 365 ? 19.180 -1.113 -26.033 1.00 83.69 365 GLY A C 1
ATOM 2732 O O . GLY A 1 365 ? 18.210 -0.403 -25.755 1.00 83.69 365 GLY A O 1
ATOM 2733 N N . TYR A 1 366 ? 19.490 -2.207 -25.340 1.00 87.88 366 TYR A N 1
ATOM 2734 C CA . TYR A 1 366 ? 18.744 -2.612 -24.152 1.00 87.88 366 TYR A CA 1
ATOM 2735 C C . TYR A 1 366 ? 18.846 -1.563 -23.041 1.00 87.88 366 TYR A C 1
ATOM 2737 O O . TYR A 1 366 ? 19.890 -0.958 -22.811 1.00 87.88 366 TYR A O 1
ATOM 2745 N N . SER A 1 367 ? 17.753 -1.381 -22.310 1.00 90.25 367 SER A N 1
ATOM 2746 C CA . SER A 1 367 ? 17.691 -0.535 -21.125 1.00 90.25 367 SER A CA 1
ATOM 2747 C C . SER A 1 367 ? 17.092 -1.316 -19.968 1.00 90.25 367 SER A C 1
ATOM 2749 O O . SER A 1 367 ? 16.066 -1.977 -20.142 1.00 90.25 367 SER A O 1
ATOM 2751 N N . GLY A 1 368 ? 17.706 -1.213 -18.792 1.00 90.31 368 GLY A N 1
ATOM 2752 C CA . GLY A 1 368 ? 17.238 -1.878 -17.583 1.00 90.31 368 GLY A CA 1
ATOM 2753 C C . GLY A 1 368 ? 16.890 -0.904 -16.467 1.00 90.31 368 GLY A C 1
ATOM 2754 O O . GLY A 1 368 ? 17.561 0.117 -16.286 1.00 90.31 368 GLY A O 1
ATOM 2755 N N . LYS A 1 369 ? 15.878 -1.254 -15.672 1.00 93.50 369 LYS A N 1
ATOM 2756 C CA . LYS A 1 369 ? 15.595 -0.625 -14.383 1.00 93.50 369 LYS A CA 1
ATOM 2757 C C . LYS A 1 369 ? 15.568 -1.678 -13.295 1.00 93.50 369 LYS A C 1
ATOM 2759 O O . LYS A 1 369 ? 14.640 -2.477 -13.234 1.00 93.50 369 LYS A O 1
ATOM 2764 N N . LEU A 1 370 ? 16.531 -1.589 -12.388 1.00 93.69 370 LEU A N 1
ATOM 2765 C CA . LEU A 1 370 ? 16.473 -2.267 -11.106 1.00 93.69 370 LEU A CA 1
ATOM 2766 C C . LEU A 1 370 ? 15.781 -1.378 -10.064 1.00 93.69 370 LEU A C 1
ATOM 2768 O O . LEU A 1 370 ? 16.108 -0.196 -9.909 1.00 93.69 370 LEU A O 1
ATOM 2772 N N . SER A 1 371 ? 14.887 -1.993 -9.302 1.00 93.94 371 SER A N 1
ATOM 2773 C CA . SER A 1 371 ? 14.245 -1.423 -8.127 1.00 93.94 371 SER A CA 1
ATOM 2774 C C . SER A 1 371 ? 14.410 -2.360 -6.934 1.00 93.94 371 SER A C 1
ATOM 2776 O O . SER A 1 371 ? 14.143 -3.555 -7.036 1.00 93.94 371 SER A O 1
ATOM 2778 N N . MET A 1 372 ? 14.816 -1.795 -5.798 1.00 92.56 372 MET A N 1
ATOM 2779 C CA . MET A 1 372 ? 15.023 -2.502 -4.531 1.00 92.56 372 MET A CA 1
ATOM 2780 C C . MET A 1 372 ? 14.121 -1.858 -3.484 1.00 92.56 372 MET A C 1
ATOM 2782 O O . MET A 1 372 ? 14.209 -0.645 -3.274 1.00 92.56 372 MET A O 1
ATOM 2786 N N . GLY A 1 373 ? 13.223 -2.638 -2.894 1.00 90.56 373 GLY A N 1
ATOM 2787 C CA . GLY A 1 373 ? 12.257 -2.181 -1.904 1.00 90.56 373 GLY A CA 1
ATOM 2788 C C . GLY A 1 373 ? 12.632 -2.575 -0.478 1.00 90.56 373 GLY A C 1
ATOM 2789 O O . GLY A 1 373 ? 13.294 -3.586 -0.248 1.00 90.56 373 GLY A O 1
ATOM 2790 N N . VAL A 1 374 ? 12.136 -1.798 0.489 1.00 88.69 374 VAL A N 1
ATOM 2791 C CA . VAL A 1 374 ? 12.079 -2.207 1.902 1.00 88.69 374 VAL A CA 1
ATOM 2792 C C . VAL A 1 374 ? 11.384 -3.573 2.000 1.00 88.69 374 VAL A C 1
ATOM 2794 O O . VAL A 1 374 ? 10.426 -3.840 1.274 1.00 88.69 374 VAL A O 1
ATOM 2797 N N . GLY A 1 375 ? 11.888 -4.445 2.869 1.00 89.94 375 GLY A N 1
ATOM 2798 C CA . GLY A 1 375 ? 11.530 -5.864 2.928 1.00 89.94 375 GLY A CA 1
ATOM 2799 C C . GLY A 1 375 ? 12.399 -6.756 2.044 1.00 89.94 375 GLY A C 1
ATOM 2800 O O . GLY A 1 375 ? 12.192 -7.966 2.017 1.00 89.94 375 GLY A O 1
ATOM 2801 N N . GLY A 1 376 ? 13.364 -6.174 1.324 1.00 93.94 376 GLY A N 1
ATOM 2802 C CA . GLY A 1 376 ? 14.282 -6.915 0.469 1.00 93.94 376 GLY A CA 1
ATOM 2803 C C . GLY A 1 376 ? 13.609 -7.498 -0.770 1.00 93.94 376 GLY A C 1
ATOM 2804 O O . GLY A 1 376 ? 14.060 -8.519 -1.276 1.00 93.94 376 GLY A O 1
ATOM 2805 N N . ILE A 1 377 ? 12.502 -6.912 -1.237 1.00 95.56 377 ILE A N 1
ATOM 2806 C CA . ILE A 1 377 ? 11.843 -7.328 -2.481 1.00 95.56 377 ILE A CA 1
ATOM 2807 C C . ILE A 1 377 ? 12.443 -6.525 -3.629 1.00 95.56 377 ILE A C 1
ATOM 2809 O O . ILE A 1 377 ? 12.443 -5.293 -3.607 1.00 95.56 377 ILE A O 1
ATOM 2813 N N . ASN A 1 378 ? 12.923 -7.225 -4.652 1.00 96.44 378 ASN A N 1
ATOM 2814 C CA . ASN A 1 378 ? 13.581 -6.617 -5.799 1.00 96.44 378 ASN A CA 1
ATOM 2815 C C . ASN A 1 378 ? 12.812 -6.913 -7.084 1.00 96.44 378 ASN A C 1
ATOM 2817 O O . ASN A 1 378 ? 12.214 -7.979 -7.242 1.00 96.44 378 ASN A O 1
ATOM 2821 N N . SER A 1 379 ? 12.878 -5.985 -8.033 1.00 97.00 379 SER A N 1
ATOM 2822 C CA . SER A 1 379 ? 12.421 -6.204 -9.405 1.00 97.00 379 SER A CA 1
ATOM 2823 C C . SER A 1 379 ? 13.386 -5.574 -10.399 1.00 97.00 379 SER A C 1
ATOM 2825 O O . SER A 1 379 ? 13.983 -4.535 -10.120 1.00 97.00 379 SER A O 1
ATOM 2827 N N . CYS A 1 380 ? 13.541 -6.201 -11.558 1.00 96.00 380 CYS A N 1
ATOM 2828 C CA . CYS A 1 380 ? 14.301 -5.666 -12.673 1.00 96.00 380 CYS A CA 1
ATOM 2829 C C . CYS A 1 380 ? 13.464 -5.768 -13.947 1.00 96.00 380 CYS A C 1
ATOM 2831 O O . CYS A 1 380 ? 12.961 -6.842 -14.260 1.00 96.00 380 CYS A O 1
ATOM 2833 N N . VAL A 1 381 ? 13.300 -4.657 -14.661 1.00 96.19 381 VAL A N 1
ATOM 2834 C CA . VAL A 1 381 ? 12.601 -4.597 -15.952 1.00 96.19 381 VAL A CA 1
ATOM 2835 C C . VAL A 1 381 ? 13.633 -4.302 -17.029 1.00 96.19 381 VAL A C 1
ATOM 2837 O O . VAL A 1 381 ? 14.323 -3.287 -16.939 1.00 96.19 381 VAL A O 1
ATOM 2840 N N . ILE A 1 382 ? 13.720 -5.164 -18.038 1.00 94.06 382 ILE A N 1
ATOM 2841 C CA . ILE A 1 382 ? 14.567 -4.990 -19.218 1.00 94.06 382 ILE A CA 1
ATOM 2842 C C . ILE A 1 382 ? 13.677 -4.702 -20.421 1.00 94.06 382 ILE A C 1
ATOM 2844 O O . ILE A 1 382 ? 12.650 -5.347 -20.652 1.00 94.06 382 ILE A O 1
ATOM 2848 N N . SER A 1 383 ? 14.070 -3.701 -21.194 1.00 93.44 383 SER A N 1
ATOM 2849 C CA . SER A 1 383 ? 13.362 -3.266 -22.389 1.00 93.44 383 SER A CA 1
ATOM 2850 C C . SER A 1 383 ? 14.329 -3.032 -23.539 1.00 93.44 383 SER A C 1
ATOM 2852 O O . SER A 1 383 ? 15.505 -2.762 -23.309 1.00 93.44 383 SER A O 1
ATOM 2854 N N . ARG A 1 384 ? 13.832 -3.097 -24.772 1.00 90.31 384 ARG A N 1
ATOM 2855 C CA . ARG A 1 384 ? 14.582 -2.735 -25.981 1.00 90.31 384 ARG A CA 1
ATOM 2856 C C . ARG A 1 384 ? 13.760 -1.800 -26.869 1.00 90.31 384 ARG A C 1
ATOM 2858 O O . ARG A 1 384 ? 12.542 -1.769 -26.720 1.00 90.31 384 ARG A O 1
ATOM 2865 N N . PRO A 1 385 ? 14.378 -1.040 -27.779 1.00 89.06 385 PRO A N 1
ATOM 2866 C CA . PRO A 1 385 ? 13.649 -0.271 -28.773 1.00 89.06 385 PRO A CA 1
ATOM 2867 C C . PRO A 1 385 ? 12.848 -1.194 -29.692 1.00 89.06 385 PRO A C 1
ATOM 2869 O O . PRO A 1 385 ? 13.317 -2.278 -30.035 1.00 89.06 385 PRO A O 1
ATOM 2872 N N . TRP A 1 386 ? 11.667 -0.749 -30.117 1.00 87.25 386 TRP A N 1
ATOM 2873 C CA . TRP A 1 386 ? 10.920 -1.456 -31.160 1.00 87.25 386 TRP A CA 1
ATOM 2874 C C . TRP A 1 386 ? 11.681 -1.447 -32.485 1.00 87.25 386 TRP A C 1
ATOM 2876 O O . TRP A 1 386 ? 12.279 -0.429 -32.849 1.00 87.25 386 TRP A O 1
ATOM 2886 N N . ASP A 1 387 ? 11.592 -2.552 -33.227 1.00 85.31 387 ASP A N 1
ATOM 2887 C CA . ASP A 1 387 ? 12.015 -2.593 -34.625 1.00 85.31 387 ASP A CA 1
ATOM 2888 C C . ASP A 1 387 ? 11.112 -1.659 -35.457 1.00 85.31 387 ASP A C 1
ATOM 2890 O O . ASP A 1 387 ? 9.897 -1.883 -35.527 1.00 85.31 387 ASP A O 1
ATOM 2894 N N . PRO A 1 388 ? 11.665 -0.602 -36.087 1.00 83.88 388 PRO A N 1
ATOM 2895 C CA . PRO A 1 388 ? 10.888 0.295 -36.933 1.00 83.88 388 PRO A CA 1
ATOM 2896 C C . PRO A 1 388 ? 10.141 -0.433 -38.054 1.00 83.88 388 PRO A C 1
ATOM 2898 O O . PRO A 1 388 ? 9.002 -0.073 -38.343 1.00 83.88 388 PRO A O 1
ATOM 2901 N N . GLN A 1 389 ? 10.737 -1.478 -38.642 1.00 85.25 389 GLN A N 1
ATOM 2902 C CA . GLN A 1 389 ? 10.115 -2.222 -39.740 1.00 85.25 389 GLN A CA 1
ATOM 2903 C C . GLN A 1 389 ? 8.873 -2.971 -39.264 1.00 85.25 389 GLN A C 1
ATOM 2905 O O . GLN A 1 389 ? 7.834 -2.920 -39.920 1.00 85.25 389 GLN A O 1
ATOM 2910 N N . TYR A 1 390 ? 8.951 -3.606 -38.093 1.00 86.50 390 TYR A N 1
ATOM 2911 C CA . TYR A 1 390 ? 7.816 -4.288 -37.477 1.00 86.50 390 TYR A CA 1
ATOM 2912 C C . TYR A 1 390 ? 6.635 -3.329 -37.240 1.00 86.50 390 TYR A C 1
ATOM 2914 O O . TYR A 1 390 ? 5.489 -3.660 -37.557 1.00 86.50 390 TYR A O 1
ATOM 2922 N N . ILE A 1 391 ? 6.902 -2.109 -36.760 1.00 86.00 391 ILE A N 1
ATOM 2923 C CA . ILE A 1 391 ? 5.862 -1.088 -36.558 1.00 86.00 391 ILE A CA 1
ATOM 2924 C C . ILE A 1 391 ? 5.277 -0.606 -37.891 1.00 86.00 391 ILE A C 1
ATOM 2926 O O . ILE A 1 391 ? 4.056 -0.514 -38.035 1.00 86.00 391 ILE A O 1
ATOM 2930 N N . GLU A 1 392 ? 6.121 -0.301 -38.878 1.00 85.88 392 GLU A N 1
ATOM 2931 C CA . GLU A 1 392 ? 5.682 0.175 -40.195 1.00 85.88 392 GLU A CA 1
ATOM 2932 C C . GLU A 1 392 ? 4.807 -0.852 -40.923 1.00 85.88 392 GLU A C 1
ATOM 2934 O O . GLU A 1 392 ? 3.762 -0.489 -41.471 1.00 85.88 392 GLU A O 1
ATOM 2939 N N . GLN A 1 393 ? 5.175 -2.135 -40.868 1.00 84.88 393 GLN A N 1
ATOM 2940 C CA . GLN A 1 393 ? 4.402 -3.229 -41.462 1.00 84.88 393 GLN A CA 1
ATOM 2941 C C . GLN A 1 393 ? 2.983 -3.309 -40.881 1.00 84.88 393 GLN A C 1
ATOM 2943 O O . GLN A 1 393 ? 2.011 -3.403 -41.635 1.00 84.88 393 GLN A O 1
ATOM 2948 N N . HIS A 1 394 ? 2.837 -3.190 -39.559 1.00 85.12 394 HIS A N 1
ATOM 2949 C CA . HIS A 1 394 ? 1.531 -3.209 -38.895 1.00 85.12 394 HIS A CA 1
ATOM 2950 C C . HIS A 1 394 ? 0.679 -1.978 -39.221 1.00 85.12 394 HIS A C 1
ATOM 2952 O O . HIS A 1 394 ? -0.528 -2.091 -39.460 1.00 85.12 394 HIS A O 1
ATOM 2958 N N . LEU A 1 395 ? 1.297 -0.795 -39.286 1.00 81.50 395 LEU A N 1
ATOM 2959 C CA . LEU A 1 395 ? 0.604 0.431 -39.685 1.00 81.50 395 LEU A CA 1
ATOM 2960 C C . LEU A 1 395 ? 0.094 0.347 -41.132 1.00 81.50 395 LEU A C 1
ATOM 2962 O O . LEU A 1 395 ? -1.044 0.744 -41.400 1.00 81.50 395 LEU A O 1
ATOM 2966 N N . ALA A 1 396 ? 0.897 -0.205 -42.046 1.00 80.56 396 ALA A N 1
ATOM 2967 C CA . ALA A 1 396 ? 0.512 -0.414 -43.439 1.00 80.56 396 ALA A CA 1
ATOM 2968 C C . ALA A 1 396 ? -0.627 -1.441 -43.576 1.00 80.56 396 ALA A C 1
ATOM 2970 O O . ALA A 1 396 ? -1.611 -1.181 -44.273 1.00 80.56 396 ALA A O 1
ATOM 2971 N N . ALA A 1 397 ? -0.542 -2.570 -42.862 1.00 77.88 397 ALA A N 1
ATOM 2972 C CA . ALA A 1 397 ? -1.579 -3.602 -42.858 1.00 77.88 397 ALA A CA 1
ATOM 2973 C C . ALA A 1 397 ? -2.939 -3.051 -42.395 1.00 77.88 397 ALA A C 1
ATOM 2975 O O . ALA A 1 397 ? -3.972 -3.322 -43.011 1.00 77.88 397 ALA A O 1
ATOM 2976 N N . ARG A 1 398 ? -2.946 -2.204 -41.358 1.00 78.62 398 ARG A N 1
ATOM 2977 C CA . ARG A 1 398 ? -4.165 -1.547 -40.873 1.00 78.62 398 ARG A CA 1
ATOM 2978 C C . ARG A 1 398 ? -4.724 -0.524 -41.861 1.00 78.62 398 ARG A C 1
ATOM 2980 O O . ARG A 1 398 ? -5.938 -0.474 -42.043 1.00 78.62 398 ARG A O 1
ATOM 2987 N N . ALA A 1 399 ? -3.876 0.293 -42.490 1.00 75.06 399 ALA A N 1
ATOM 2988 C CA . ALA A 1 399 ? -4.326 1.255 -43.499 1.00 75.06 399 ALA A CA 1
ATOM 2989 C C . ALA A 1 399 ? -5.044 0.547 -44.662 1.00 75.06 399 ALA A C 1
ATOM 2991 O O . ALA A 1 399 ? -6.087 1.011 -45.116 1.00 75.06 399 ALA A O 1
ATOM 2992 N N . HIS A 1 400 ? -4.537 -0.620 -45.072 1.00 72.38 400 HIS A N 1
ATOM 2993 C CA . HIS A 1 400 ? -5.168 -1.461 -46.091 1.00 72.38 400 HIS A CA 1
ATOM 2994 C C . HIS A 1 400 ? -6.492 -2.083 -45.624 1.00 72.38 400 HIS A C 1
ATOM 2996 O O . HIS A 1 400 ? -7.445 -2.144 -46.396 1.00 72.38 400 HIS A O 1
ATOM 3002 N N . ALA A 1 401 ? -6.574 -2.511 -44.360 1.00 72.31 401 ALA A N 1
ATOM 3003 C CA . ALA A 1 401 ? -7.801 -3.051 -43.773 1.00 72.31 401 ALA A CA 1
ATOM 3004 C C . ALA A 1 401 ? -8.895 -1.987 -43.576 1.00 72.31 401 ALA A C 1
ATOM 3006 O O . ALA A 1 401 ? -10.064 -2.306 -43.719 1.00 72.31 401 ALA A O 1
ATOM 3007 N N . SER A 1 402 ? -8.529 -0.735 -43.277 1.00 70.81 402 SER A N 1
ATOM 3008 C CA . SER A 1 402 ? -9.476 0.381 -43.112 1.00 70.81 402 SER A CA 1
ATOM 3009 C C . SER A 1 402 ? -9.964 0.982 -44.436 1.00 70.81 402 SER A C 1
ATOM 3011 O O . SER A 1 402 ? -10.911 1.767 -44.424 1.00 70.81 402 SER A O 1
ATOM 3013 N N . ALA A 1 403 ? -9.281 0.696 -45.548 1.00 61.38 403 ALA A N 1
ATOM 3014 C CA . ALA A 1 403 ? -9.652 1.153 -46.889 1.00 61.38 403 ALA A CA 1
ATOM 3015 C C . ALA A 1 403 ? -10.603 0.183 -47.619 1.00 61.38 403 ALA A C 1
ATOM 3017 O O . ALA A 1 403 ? -11.098 0.511 -48.698 1.00 61.38 403 ALA A O 1
ATOM 3018 N N . ARG A 1 404 ? -10.826 -1.004 -47.048 1.00 50.88 404 ARG A N 1
ATOM 3019 C CA . ARG A 1 404 ? -11.825 -1.995 -47.462 1.00 50.88 404 ARG A CA 1
ATOM 3020 C C . ARG A 1 404 ? -13.040 -1.893 -46.555 1.00 50.88 404 ARG A C 1
ATOM 3022 O O . ARG A 1 404 ? -14.142 -2.183 -47.066 1.00 50.88 404 ARG A O 1
#